Protein AF-A0A6N4QCE4-F1 (afdb_monomer_lite)

Secondary structure (DSSP, 8-state):
-HHHHHHHHHHHHHHHTTSHHHHHHHHHHHHHHHHHHTTTS-GGG--HHHHHHHHHHHHHHHHHHHHHHSPPPPPTTSEEEEEEEEESSHHHHHHHIIIIIHHHHHHHS-TT-SS-EEEEEPPHHHHTTTTSHHHHHHHHHHHTEEEEEEEEEEEEEETTEEEEEEEEEEEE------HHHHHHHHHHHHHHS--EEEEEGGGHHHHHHHHHHHHHHHHHHHHHHHHHHTT-HHHHHHHHHHHHHHHHH-----HHHHHHHHHHHHHHHHHHHHHHHHHHHHHHHS--HHHHHHHHHHHHHHHHH-TT-HHHHHHHHHHHHHTS--HHHHHHHHHGGGGSS-THHHHHHHHHHHHTT-HHHHHHHHHHHHHS---SHHHHHHHHHHHHHHHH-TT-HHHHHHHHHHIIIII--HHHHHHHHHHHHHH---HHHHHHHHHHHHHHTT-

InterPro domains:
  IPR011990 Tetratricopeptide-like helical domain superfamily [G3DSA:1.25.40.10] (209-444)

Foldseek 3Di:
DVVVVVVVVVVVCVLCLLPPVSLVVVLVVLVVVLCVVCVVPPPVRPPPVSVVVSVVVNCVSVVVSVVVNQQAADDPQAAEEEEEEAEPDPVVVVCCCVQAVVLLVCVQQPPPDPHHYDYDYDDVVLLVCCPDPVSVVVNCVRHVHQKYKYWYWDWDQDPNFTKIKTAIDMDGDADDDDPVVVVVVVVLLVQQQDRIAIGGPVCNNVSSNVNSVSVNLSVLQRHLLRCVRNVVLVSSLVSLVVSVVVLVPDPDDDSNSVSVVVVSLVSNLVSLLSQLVVLVVVCLVPVDPVSLVRSLVSLVVNCVSPVLPQSSLQSVLVSCCPPVVDLPVSLVSLVSCVVPLQLLSLLVNLVSCLQVVNNVSNLVSLVVSQPRDDDLVSLVVSLSVLVVVCVVVVLSLSSLVSNLSSCVRRVVVLVSSLVSLVSSLVRDPDPVVVVVSVVSNVVSVVD

Radius of gyration: 34.18 Å; chains: 1; bounding box: 80×63×104 Å

Sequence (447 aa):
MIEIYTKEILDFIKDRWHRKSSLVLILSLISVILLKLFSEIKFDELSYKFYAVLLTAFLIVTFLWYQYRKIPKIPDGTIGILIGIQYDDFGDKKKVTSDFIEIIRSNFESKQRIYPFKIIELNNHHLEKIHQDTYIDYLFKKSNSRLILYGTTKTRLIRGKPTRILNLNSWVLHTLIPKELSESLSDEFSKIYPWNIEIPMEDEYTGFKLQSEYFNYTAKFLLATGSLITRDFDFSIHLFEEVKTWLDNDKNKNLFKLNLSKFLIPKLLEAYHNLASIYYNEWKKNPNTELINKFNKYVDKILSVYSYDYRALLLKAIFTFIVENNADKALTLLKKCRRVQNNGWKYSVAFLFAYKNDLDRAYSYYISAIKTPGENFPILDSETFIMMVLEKEPNNSSLYFALGILNYYAKEDYILAKDYFEKFLNLSQNNKFKTIVRNLLSNITKI

Organism: NCBI:txid2484968

pLDDT: mean 94.3, std 4.56, range [70.81, 98.56]

Structure (mmCIF, N/CA/C/O backbone):
data_AF-A0A6N4QCE4-F1
#
_entry.id   AF-A0A6N4QCE4-F1
#
loop_
_atom_site.group_PDB
_atom_site.id
_atom_site.type_symbol
_atom_site.label_atom_id
_atom_site.label_alt_id
_atom_site.label_comp_id
_atom_site.label_asym_id
_atom_site.label_entity_id
_atom_site.label_seq_id
_atom_site.pdbx_PDB_ins_code
_atom_site.Cartn_x
_atom_site.Cartn_y
_atom_site.Cartn_z
_atom_site.occupancy
_atom_site.B_iso_or_equiv
_atom_site.auth_seq_id
_atom_site.auth_comp_id
_atom_site.auth_asym_id
_atom_site.auth_atom_id
_atom_site.pdbx_PDB_model_num
ATOM 1 N N . MET A 1 1 ? 33.550 5.685 -49.395 1.00 70.81 1 MET A N 1
ATOM 2 C CA . MET A 1 1 ? 32.247 5.329 -50.007 1.00 70.81 1 MET A CA 1
ATOM 3 C C . MET A 1 1 ? 31.698 4.019 -49.436 1.00 70.81 1 MET A C 1
ATOM 5 O O . MET A 1 1 ? 30.592 4.043 -48.920 1.00 70.81 1 MET A O 1
ATOM 9 N N . ILE A 1 2 ? 32.465 2.919 -49.437 1.00 78.56 2 ILE A N 1
ATOM 10 C CA . ILE A 1 2 ? 32.047 1.622 -48.854 1.00 78.56 2 ILE A CA 1
ATOM 11 C C . ILE A 1 2 ? 31.637 1.748 -47.374 1.00 78.56 2 ILE A C 1
ATOM 13 O O . ILE A 1 2 ? 30.583 1.248 -47.003 1.00 78.56 2 ILE A O 1
ATOM 17 N N . GLU A 1 3 ? 32.397 2.486 -46.557 1.00 81.50 3 GLU A N 1
ATOM 18 C CA . GLU A 1 3 ? 32.094 2.659 -45.123 1.00 81.50 3 GLU A CA 1
ATOM 19 C C . GLU A 1 3 ? 30.729 3.314 -44.846 1.00 81.50 3 GLU A C 1
ATOM 21 O O . GLU A 1 3 ? 30.016 2.912 -43.924 1.00 81.50 3 GLU A O 1
ATOM 26 N N . ILE A 1 4 ? 30.330 4.285 -45.673 1.00 80.69 4 ILE A N 1
ATOM 27 C CA . ILE A 1 4 ? 29.051 4.995 -45.526 1.00 80.69 4 ILE A CA 1
ATOM 28 C C . ILE A 1 4 ? 27.898 4.023 -45.794 1.00 80.69 4 ILE A C 1
ATOM 30 O O . ILE A 1 4 ? 27.029 3.854 -44.941 1.00 80.69 4 ILE A O 1
ATOM 34 N N . TYR A 1 5 ? 27.960 3.285 -46.907 1.00 83.62 5 TYR A N 1
ATOM 35 C CA . TYR A 1 5 ? 26.953 2.277 -47.242 1.00 83.62 5 TYR A CA 1
ATOM 36 C C . TYR A 1 5 ? 26.897 1.137 -46.219 1.00 83.62 5 TYR A C 1
ATOM 38 O O . TYR A 1 5 ? 25.810 0.673 -45.881 1.00 83.62 5 TYR A O 1
ATOM 46 N N . THR A 1 6 ? 28.038 0.699 -45.670 1.00 84.06 6 THR A N 1
ATOM 47 C CA . THR A 1 6 ? 28.027 -0.331 -44.618 1.00 84.06 6 THR A CA 1
ATOM 48 C C . THR A 1 6 ? 27.316 0.141 -43.358 1.00 84.06 6 THR A C 1
ATOM 50 O O . THR A 1 6 ? 26.587 -0.638 -42.750 1.00 84.06 6 THR A O 1
ATOM 53 N N . LYS A 1 7 ? 27.476 1.415 -42.985 1.00 82.94 7 LYS A N 1
ATOM 54 C CA . LYS A 1 7 ? 26.820 1.979 -41.807 1.00 82.94 7 LYS A CA 1
ATOM 55 C C . LYS A 1 7 ? 25.311 2.101 -42.016 1.00 82.94 7 LYS A C 1
ATOM 57 O O . LYS A 1 7 ? 24.555 1.637 -41.173 1.00 82.94 7 LYS A O 1
ATOM 62 N N . GLU A 1 8 ? 24.880 2.619 -43.163 1.00 83.44 8 GLU A N 1
ATOM 63 C CA . GLU A 1 8 ? 23.457 2.735 -43.510 1.00 83.44 8 GLU A CA 1
ATOM 64 C C . GLU A 1 8 ? 22.753 1.373 -43.556 1.00 83.44 8 GLU A C 1
ATOM 66 O O . GLU A 1 8 ? 21.648 1.222 -43.035 1.00 83.44 8 GLU A O 1
ATOM 71 N N . ILE A 1 9 ? 23.403 0.352 -44.125 1.00 83.38 9 ILE A N 1
ATOM 72 C CA . ILE A 1 9 ? 22.865 -1.014 -44.161 1.00 83.38 9 ILE A CA 1
ATOM 73 C C . ILE A 1 9 ? 22.782 -1.604 -42.748 1.00 83.38 9 ILE A C 1
ATOM 75 O O . ILE A 1 9 ? 21.782 -2.241 -42.409 1.00 83.38 9 ILE A O 1
ATOM 79 N N . LEU A 1 10 ? 23.805 -1.397 -41.914 1.00 84.31 10 LEU A N 1
ATOM 80 C CA . LEU A 1 10 ? 23.800 -1.866 -40.527 1.00 84.31 10 LEU A CA 1
ATOM 81 C C . LEU A 1 10 ? 22.700 -1.193 -39.706 1.00 84.31 10 LEU A C 1
ATOM 83 O O . LEU A 1 10 ? 21.977 -1.889 -38.993 1.00 84.31 10 LEU A O 1
ATOM 87 N N . ASP A 1 11 ? 22.535 0.121 -39.839 1.00 81.62 11 ASP A N 1
ATOM 88 C CA . ASP A 1 11 ? 21.484 0.875 -39.158 1.00 81.62 11 ASP A CA 1
ATOM 89 C C . ASP A 1 11 ? 20.093 0.427 -39.646 1.00 81.62 11 ASP A C 1
ATOM 91 O O . ASP A 1 11 ? 19.215 0.125 -38.835 1.00 81.62 11 ASP A O 1
ATOM 95 N N . PHE A 1 12 ? 19.917 0.215 -40.957 1.00 84.62 12 PHE A N 1
ATOM 96 C CA . PHE A 1 12 ? 18.680 -0.327 -41.528 1.00 84.62 12 PHE A CA 1
ATOM 97 C C . PHE A 1 12 ? 18.337 -1.724 -40.993 1.00 84.62 12 PHE A C 1
ATOM 99 O O . PHE A 1 12 ? 17.185 -1.995 -40.627 1.00 84.62 12 PHE A O 1
ATOM 106 N N . ILE A 1 13 ? 19.323 -2.629 -40.945 1.00 86.75 13 ILE A N 1
ATOM 107 C CA . ILE A 1 13 ? 19.143 -3.978 -40.398 1.00 86.75 13 ILE A CA 1
ATOM 108 C C . ILE A 1 13 ? 18.802 -3.886 -38.916 1.00 86.75 13 ILE A C 1
ATOM 110 O O . ILE A 1 13 ? 17.871 -4.556 -38.480 1.00 86.75 13 ILE A O 1
ATOM 114 N N . LYS A 1 14 ? 19.505 -3.051 -38.151 1.00 84.50 14 LYS A N 1
ATOM 115 C CA . LYS A 1 14 ? 19.301 -2.883 -36.711 1.00 84.50 14 LYS A CA 1
ATOM 116 C C . LYS A 1 14 ? 17.892 -2.389 -36.390 1.00 84.50 14 LYS A C 1
ATOM 118 O O . LYS A 1 14 ? 17.227 -2.975 -35.535 1.00 84.50 14 LYS A O 1
ATOM 123 N N . ASP A 1 15 ? 17.404 -1.394 -37.121 1.00 83.06 15 ASP A N 1
ATOM 124 C CA . ASP A 1 15 ? 16.069 -0.833 -36.907 1.00 83.06 15 ASP A CA 1
ATOM 125 C C . ASP A 1 15 ? 14.965 -1.814 -37.296 1.00 83.06 15 ASP A C 1
ATOM 127 O O . ASP A 1 15 ? 13.936 -1.918 -36.622 1.00 83.06 15 ASP A O 1
ATOM 131 N N . ARG A 1 16 ? 15.175 -2.593 -38.362 1.00 90.81 16 ARG A N 1
ATOM 132 C CA . ARG A 1 16 ? 14.164 -3.523 -38.881 1.00 90.81 16 ARG A CA 1
ATOM 133 C C . ARG A 1 16 ? 14.365 -4.966 -38.444 1.00 90.81 16 ARG A C 1
ATOM 135 O O . ARG A 1 16 ? 13.553 -5.801 -38.843 1.00 90.81 16 ARG A O 1
ATOM 142 N N . TRP A 1 17 ? 15.367 -5.280 -37.625 1.00 93.56 17 TRP A N 1
ATOM 143 C CA . TRP A 1 17 ? 15.724 -6.653 -37.243 1.00 93.56 17 TRP A CA 1
ATOM 144 C C . TRP A 1 17 ? 14.523 -7.423 -36.687 1.00 93.56 17 TRP A C 1
ATOM 146 O O . TRP A 1 17 ? 14.306 -8.581 -37.020 1.00 93.56 17 TRP A O 1
ATOM 156 N N . HIS A 1 18 ? 13.650 -6.750 -35.939 1.00 91.31 18 HIS A N 1
ATOM 157 C CA . HIS A 1 18 ? 12.438 -7.326 -35.355 1.00 91.31 18 HIS A CA 1
ATOM 158 C C . HIS A 1 18 ? 11.368 -7.789 -36.375 1.00 91.31 18 HIS A C 1
ATOM 160 O O . HIS A 1 18 ? 10.445 -8.524 -36.007 1.00 91.31 18 HIS A O 1
ATOM 166 N N . ARG A 1 19 ? 11.429 -7.368 -37.647 1.00 94.12 19 ARG A N 1
ATOM 167 C CA . ARG A 1 19 ? 10.428 -7.719 -38.671 1.00 94.12 19 ARG A CA 1
ATOM 168 C C . ARG A 1 19 ? 10.718 -9.095 -39.272 1.00 94.12 19 ARG A C 1
ATOM 170 O O . ARG A 1 19 ? 11.867 -9.449 -39.518 1.00 94.12 19 ARG A O 1
ATOM 177 N N . LYS A 1 20 ? 9.662 -9.861 -39.576 1.00 94.81 20 LYS A N 1
ATOM 178 C CA . LYS A 1 20 ? 9.788 -11.171 -40.251 1.00 94.81 20 LYS A CA 1
ATOM 179 C C . LYS A 1 20 ? 10.446 -11.045 -41.633 1.00 94.81 20 LYS A C 1
ATOM 181 O O . LYS A 1 20 ? 11.223 -11.908 -42.013 1.00 94.81 20 LYS A O 1
ATOM 186 N N . SER A 1 21 ? 10.176 -9.955 -42.353 1.00 94.12 21 SER A N 1
ATOM 187 C CA . SER A 1 21 ? 10.783 -9.670 -43.660 1.00 94.12 21 SER A CA 1
ATOM 188 C C . SER A 1 21 ? 12.304 -9.529 -43.583 1.00 94.12 21 SER A C 1
ATOM 190 O O . SER A 1 21 ? 13.006 -10.011 -44.463 1.00 94.12 21 SER A O 1
ATOM 192 N N . SER A 1 22 ? 12.819 -8.909 -42.519 1.00 93.50 22 SER A N 1
ATOM 193 C CA . SER A 1 22 ? 14.259 -8.728 -42.318 1.00 93.50 22 SER A CA 1
ATOM 194 C C . SER A 1 22 ? 14.952 -10.054 -42.029 1.00 93.50 22 SER A C 1
ATOM 196 O O . SER A 1 22 ? 16.030 -10.297 -42.558 1.00 93.50 22 SER A O 1
ATOM 198 N N . LEU A 1 23 ? 14.305 -10.941 -41.261 1.00 95.25 23 LEU A N 1
ATOM 199 C CA . LEU A 1 23 ? 14.790 -12.306 -41.062 1.00 95.25 23 LEU A CA 1
ATOM 200 C C . LEU A 1 23 ? 14.915 -13.039 -42.406 1.00 95.25 23 LEU A C 1
ATOM 202 O O . LEU A 1 23 ? 15.975 -13.575 -42.703 1.00 95.25 23 LEU A O 1
ATOM 206 N N . VAL A 1 24 ? 13.875 -13.006 -43.247 1.00 96.38 24 VAL A N 1
ATOM 207 C CA . VAL A 1 24 ? 13.903 -13.642 -44.579 1.00 96.38 24 VAL A CA 1
ATOM 208 C C . VAL A 1 24 ? 15.008 -13.056 -45.461 1.00 96.38 24 VAL A C 1
ATOM 210 O O . VAL A 1 24 ? 15.741 -13.813 -46.096 1.00 96.38 24 VAL A O 1
ATOM 213 N N . LEU A 1 25 ? 15.170 -11.729 -45.471 1.00 95.00 25 LEU A N 1
ATOM 214 C CA . LEU A 1 25 ? 16.223 -11.056 -46.236 1.00 95.00 25 LEU A CA 1
ATOM 215 C C . LEU A 1 25 ? 17.611 -11.524 -45.790 1.00 95.00 25 LEU A C 1
ATOM 217 O O . LEU A 1 25 ? 18.439 -11.871 -46.626 1.00 95.00 25 LEU A O 1
ATOM 221 N N . ILE A 1 26 ? 17.854 -11.595 -44.483 1.00 94.69 26 ILE A N 1
ATOM 222 C CA . ILE A 1 26 ? 19.160 -11.974 -43.933 1.00 94.69 26 ILE A CA 1
ATOM 223 C C . ILE A 1 26 ? 19.451 -13.455 -44.167 1.00 94.69 26 ILE A C 1
ATOM 225 O O . ILE A 1 26 ? 20.563 -13.792 -44.561 1.00 94.69 26 ILE A O 1
ATOM 229 N N . LEU A 1 27 ? 18.458 -14.336 -44.024 1.00 96.25 27 LEU A N 1
ATOM 230 C CA . LEU A 1 27 ? 18.600 -15.748 -44.391 1.00 96.25 27 LEU A CA 1
ATOM 231 C C . LEU A 1 27 ? 18.888 -15.916 -45.894 1.00 96.25 27 LEU A C 1
ATOM 233 O O . LEU A 1 27 ? 19.735 -16.725 -46.276 1.00 96.25 27 LEU A O 1
ATOM 237 N N . SER A 1 28 ? 18.254 -15.106 -46.747 1.00 96.19 28 SER A N 1
ATOM 238 C CA . SER A 1 28 ? 18.519 -15.090 -48.194 1.00 96.19 28 SER A CA 1
ATOM 239 C C . SER A 1 28 ? 19.939 -14.604 -48.496 1.00 96.19 28 SER A C 1
ATOM 241 O O . SER A 1 28 ? 20.652 -15.230 -49.275 1.00 96.19 28 SER A O 1
ATOM 243 N N . LEU A 1 29 ? 20.393 -13.538 -47.832 1.00 95.06 29 LEU A N 1
ATOM 244 C CA . LEU A 1 29 ? 21.747 -13.004 -47.984 1.00 95.06 29 LEU A CA 1
ATOM 245 C C . LEU A 1 29 ? 22.807 -14.019 -47.537 1.00 95.06 29 LEU A C 1
ATOM 247 O O . LEU A 1 29 ? 23.785 -14.233 -48.247 1.00 95.06 29 LEU A O 1
ATOM 251 N N . ILE A 1 30 ? 22.591 -14.681 -46.399 1.00 95.56 30 ILE A N 1
ATOM 252 C CA . ILE A 1 30 ? 23.458 -15.760 -45.908 1.00 95.56 30 ILE A CA 1
ATOM 253 C C . ILE A 1 30 ? 23.514 -16.903 -46.920 1.00 95.56 30 ILE A C 1
ATOM 255 O O . ILE A 1 30 ? 24.595 -17.420 -47.185 1.00 95.56 30 ILE A O 1
ATOM 259 N N . SER A 1 31 ? 22.382 -17.250 -47.534 1.00 95.00 31 SER A N 1
ATOM 260 C CA . SER A 1 31 ? 22.337 -18.270 -48.587 1.00 95.00 31 SER A CA 1
ATOM 261 C C . SER A 1 31 ? 23.178 -17.868 -49.792 1.00 95.00 31 SER A C 1
ATOM 263 O O . SER A 1 31 ? 23.978 -18.667 -50.256 1.00 95.00 31 SER A O 1
ATOM 265 N N . VAL A 1 32 ? 23.055 -16.626 -50.272 1.00 95.75 32 VAL A N 1
ATOM 266 C CA . VAL A 1 32 ? 23.843 -16.122 -51.410 1.00 95.75 32 VAL A CA 1
ATOM 267 C C . VAL A 1 32 ? 25.339 -16.089 -51.084 1.00 95.75 32 VAL A C 1
ATOM 269 O O . VAL A 1 32 ? 26.152 -16.500 -51.909 1.00 95.75 32 VAL A O 1
ATOM 272 N N . ILE A 1 33 ? 25.718 -15.642 -49.882 1.00 95.06 33 ILE A N 1
ATOM 273 C CA . ILE A 1 33 ? 27.121 -15.609 -49.443 1.00 95.06 33 ILE A CA 1
ATOM 274 C C . ILE A 1 33 ? 27.690 -17.028 -49.360 1.00 95.06 33 ILE A C 1
ATOM 276 O O . ILE A 1 33 ? 28.780 -17.270 -49.872 1.00 95.06 33 ILE A O 1
ATOM 280 N N . LEU A 1 34 ? 26.957 -17.970 -48.762 1.00 93.12 34 LEU A N 1
ATOM 281 C CA . LEU A 1 34 ? 27.386 -19.365 -48.677 1.00 93.12 34 LEU A CA 1
ATOM 282 C C . LEU A 1 34 ? 27.447 -20.014 -50.063 1.00 93.12 34 LEU A C 1
ATOM 284 O O . LEU A 1 34 ? 28.445 -20.642 -50.382 1.00 93.12 34 LEU A O 1
ATOM 288 N N . LEU A 1 35 ? 26.460 -19.800 -50.933 1.00 91.12 35 LEU A N 1
ATOM 289 C CA . LEU A 1 35 ? 26.519 -20.285 -52.315 1.00 91.12 35 LEU A CA 1
ATOM 290 C C . LEU A 1 35 ? 27.745 -19.740 -53.056 1.00 91.12 35 LEU A C 1
ATOM 292 O O . LEU A 1 35 ? 28.396 -20.486 -53.775 1.00 91.12 35 LEU A O 1
ATOM 296 N N . LYS A 1 36 ? 28.105 -18.468 -52.844 1.00 93.50 36 LYS A N 1
ATOM 297 C CA . LYS A 1 36 ? 29.310 -17.875 -53.436 1.00 93.50 36 LYS A CA 1
ATOM 298 C C . LYS A 1 36 ? 30.595 -18.483 -52.869 1.00 93.50 36 LYS A C 1
ATOM 300 O O . LYS A 1 36 ? 31.487 -18.814 -53.641 1.00 93.50 36 LYS A O 1
ATOM 305 N N . LEU A 1 37 ? 30.690 -18.659 -51.551 1.00 92.94 37 LEU A N 1
ATOM 306 C CA . LEU A 1 37 ? 31.857 -19.274 -50.900 1.00 92.94 37 LEU A CA 1
ATOM 307 C C . LEU A 1 37 ? 32.076 -20.729 -51.331 1.00 92.94 37 LEU A C 1
ATOM 309 O O . LEU A 1 37 ? 33.211 -21.183 -51.382 1.00 92.94 37 LEU A O 1
ATOM 313 N N . PHE A 1 38 ? 30.999 -21.442 -51.657 1.00 90.06 38 PHE A N 1
ATOM 314 C CA . PHE A 1 38 ? 31.044 -22.827 -52.121 1.00 90.06 38 PHE A CA 1
ATOM 315 C C . PHE A 1 38 ? 30.940 -22.952 -53.652 1.00 90.06 38 PHE A C 1
ATOM 317 O O . PHE A 1 38 ? 30.859 -24.064 -54.158 1.00 90.06 38 PHE A O 1
ATOM 324 N N . SER A 1 39 ? 30.967 -21.844 -54.404 1.00 88.56 39 SER A N 1
ATOM 325 C CA . SER A 1 39 ? 30.785 -21.861 -55.868 1.00 88.56 39 SER A CA 1
ATOM 326 C C . SER A 1 39 ? 31.933 -22.523 -56.637 1.00 88.56 39 SER A C 1
ATOM 328 O O . SER A 1 39 ? 31.742 -22.940 -57.776 1.00 88.56 39 SER A O 1
ATOM 330 N N . GLU A 1 40 ? 33.106 -22.658 -56.014 1.00 86.38 40 GLU A N 1
ATOM 331 C CA . GLU A 1 40 ? 34.254 -23.384 -56.573 1.00 86.38 40 GLU A CA 1
ATOM 332 C C . GLU A 1 40 ? 34.101 -24.912 -56.461 1.00 86.38 40 GLU A C 1
ATOM 334 O O . GLU A 1 40 ? 34.835 -25.661 -57.104 1.00 86.38 40 GLU A O 1
ATOM 339 N N . ILE A 1 41 ? 33.130 -25.388 -55.674 1.00 83.25 41 ILE A N 1
ATOM 340 C CA . ILE A 1 41 ? 32.817 -26.810 -55.520 1.00 83.25 41 ILE A CA 1
ATOM 341 C C . ILE A 1 41 ? 31.757 -27.176 -56.561 1.00 83.25 41 ILE A C 1
ATOM 343 O O . ILE A 1 41 ? 30.707 -26.538 -56.651 1.00 83.25 41 ILE A O 1
ATOM 347 N N . LYS A 1 42 ? 32.021 -28.216 -57.362 1.00 85.38 42 LYS A N 1
ATOM 348 C CA . LYS A 1 42 ? 31.051 -28.721 -58.344 1.00 85.38 42 LYS A CA 1
ATOM 349 C C . LYS A 1 42 ? 29.759 -29.118 -57.626 1.00 85.38 42 LYS A C 1
ATOM 351 O O . LYS A 1 42 ? 29.812 -29.762 -56.582 1.00 85.38 42 LYS A O 1
ATOM 356 N N . PHE A 1 43 ? 28.602 -28.778 -58.197 1.00 79.00 43 PHE A N 1
ATOM 357 C CA . PHE A 1 43 ? 27.296 -29.093 -57.599 1.00 79.00 43 PHE A CA 1
ATOM 358 C C . PHE A 1 43 ? 27.120 -30.591 -57.301 1.00 79.00 43 PHE A C 1
ATOM 360 O O . PHE A 1 43 ? 26.519 -30.940 -56.287 1.00 79.00 43 PHE A O 1
ATOM 367 N N . ASP A 1 44 ? 27.715 -31.459 -58.121 1.00 80.00 44 ASP A N 1
ATOM 368 C CA . ASP A 1 44 ? 27.685 -32.917 -57.946 1.00 80.00 44 ASP A CA 1
ATOM 369 C C . ASP A 1 44 ? 28.512 -33.403 -56.735 1.00 80.00 44 ASP A C 1
ATOM 371 O O . ASP A 1 44 ? 28.340 -34.526 -56.268 1.00 80.00 44 ASP A O 1
ATOM 375 N N . GLU A 1 45 ? 29.384 -32.548 -56.189 1.00 81.81 45 GLU A N 1
ATOM 376 C CA . GLU A 1 45 ? 30.245 -32.811 -55.029 1.00 81.81 45 GLU A CA 1
ATOM 377 C C . GLU A 1 45 ? 29.788 -32.064 -53.764 1.00 81.81 45 GLU A C 1
ATOM 379 O O . GLU A 1 45 ? 30.516 -32.027 -52.766 1.00 81.81 45 GLU A O 1
ATOM 384 N N . LEU A 1 46 ? 28.586 -31.467 -53.764 1.00 80.44 46 LEU A N 1
ATOM 385 C CA . LEU A 1 46 ? 28.024 -30.808 -52.582 1.00 80.44 46 LEU A CA 1
ATOM 386 C C . LEU A 1 46 ? 27.849 -31.815 -51.438 1.00 80.44 46 LEU A C 1
ATOM 388 O O . LEU A 1 46 ? 26.832 -32.490 -51.287 1.00 80.44 46 LEU A O 1
ATOM 392 N N . SER A 1 47 ? 28.878 -31.898 -50.597 1.00 85.69 47 SER A N 1
ATOM 393 C CA . SER A 1 47 ? 28.889 -32.734 -49.407 1.00 85.69 47 SER A CA 1
ATOM 394 C C . SER A 1 47 ? 27.728 -32.347 -48.489 1.00 85.69 47 SER A C 1
ATOM 396 O O . SER A 1 47 ? 27.437 -31.164 -48.302 1.00 85.69 47 SER A O 1
ATOM 398 N N . TYR A 1 48 ? 27.128 -33.332 -47.816 1.00 90.69 48 TYR A N 1
ATOM 399 C CA . TYR A 1 48 ? 26.154 -33.136 -46.729 1.00 90.69 48 TYR A CA 1
ATOM 400 C C . TYR A 1 48 ? 26.604 -32.086 -45.688 1.00 90.69 48 TYR A C 1
ATOM 402 O O . TYR A 1 48 ? 25.776 -31.450 -45.035 1.00 90.69 48 TYR A O 1
ATOM 410 N N . LYS A 1 49 ? 27.920 -31.858 -45.570 1.00 87.81 49 LYS A N 1
ATOM 411 C CA . LYS A 1 49 ? 28.531 -30.799 -44.759 1.00 87.81 49 LYS A CA 1
ATOM 412 C C . LYS A 1 49 ? 28.045 -29.392 -45.133 1.00 87.81 49 LYS A C 1
ATOM 414 O O . LYS A 1 49 ? 27.814 -28.597 -44.229 1.00 87.81 49 LYS A O 1
ATOM 419 N N . PHE A 1 50 ? 27.843 -29.083 -46.418 1.00 90.25 50 PHE A N 1
ATOM 420 C CA . PHE A 1 50 ? 27.343 -27.772 -46.856 1.00 90.25 50 PHE A CA 1
ATOM 421 C C . PHE A 1 50 ? 25.937 -27.496 -46.313 1.00 90.25 50 PHE A C 1
ATOM 423 O O . PHE A 1 50 ? 25.704 -26.477 -45.662 1.00 90.25 50 PHE A O 1
ATOM 430 N N . TYR A 1 51 ? 25.012 -28.440 -46.508 1.00 92.12 51 TYR A N 1
ATOM 431 C CA . TYR A 1 51 ? 23.640 -28.318 -46.012 1.00 92.12 51 TYR A CA 1
ATOM 432 C C . TYR A 1 51 ? 23.586 -28.242 -44.484 1.00 92.12 51 TYR A C 1
ATOM 434 O O . TYR A 1 51 ? 22.797 -27.470 -43.939 1.00 92.12 51 TYR A O 1
ATOM 442 N N . ALA A 1 52 ? 24.457 -28.979 -43.787 1.00 94.44 52 ALA A N 1
ATOM 443 C CA . ALA A 1 52 ? 24.572 -28.896 -42.334 1.00 94.44 52 ALA A CA 1
ATOM 444 C C . ALA A 1 52 ? 25.026 -27.500 -41.865 1.00 94.44 52 ALA A C 1
ATOM 446 O O . ALA A 1 52 ? 24.453 -26.957 -40.917 1.00 94.44 52 ALA A O 1
ATOM 447 N N . VAL A 1 53 ? 26.005 -26.886 -42.541 1.00 94.62 53 VAL A N 1
ATOM 448 C CA . VAL A 1 53 ? 26.467 -25.517 -42.244 1.00 94.62 53 VAL A CA 1
ATOM 449 C C . VAL A 1 53 ? 25.358 -24.495 -42.501 1.00 94.62 53 VAL A C 1
ATOM 451 O O . VAL A 1 53 ? 25.090 -23.662 -41.634 1.00 94.62 53 VAL A O 1
ATOM 454 N N . LEU A 1 54 ? 24.667 -24.586 -43.642 1.00 94.56 54 LEU A N 1
ATOM 455 C CA . LEU A 1 54 ? 23.556 -23.695 -43.987 1.00 94.56 54 LEU A CA 1
ATOM 456 C C . LEU A 1 54 ? 22.414 -23.786 -42.962 1.00 94.56 54 LEU A C 1
ATOM 458 O O . LEU A 1 54 ? 21.960 -22.763 -42.446 1.00 94.56 54 LEU A O 1
ATOM 462 N N . LEU A 1 55 ? 21.989 -25.006 -42.621 1.00 96.44 55 LEU A N 1
ATOM 463 C CA . LEU A 1 55 ? 20.939 -25.243 -41.629 1.00 96.44 55 LEU A CA 1
ATOM 464 C C . LEU A 1 55 ? 21.339 -24.697 -40.254 1.00 96.44 55 LEU A C 1
ATOM 466 O O . LEU A 1 55 ? 20.539 -24.035 -39.595 1.00 96.44 55 LEU A O 1
ATOM 470 N N . THR A 1 56 ? 22.584 -24.924 -39.836 1.00 97.12 56 THR A N 1
ATOM 471 C CA . THR A 1 56 ? 23.094 -24.418 -38.555 1.00 97.12 56 THR A CA 1
ATOM 472 C C . THR A 1 56 ? 23.090 -22.889 -38.529 1.00 97.12 56 THR A C 1
ATOM 474 O O . THR A 1 56 ? 22.607 -22.296 -37.564 1.00 97.12 56 THR A O 1
ATOM 477 N N . ALA A 1 57 ? 23.541 -22.235 -39.604 1.00 96.62 57 ALA A N 1
ATOM 478 C CA . ALA A 1 57 ? 23.495 -20.779 -39.724 1.00 96.62 57 ALA A CA 1
ATOM 479 C C . ALA A 1 57 ? 22.054 -20.245 -39.639 1.00 96.62 57 ALA A C 1
ATOM 481 O O . ALA A 1 57 ? 21.788 -19.280 -38.920 1.00 96.62 57 ALA A O 1
ATOM 482 N N . PHE A 1 58 ? 21.103 -20.904 -40.307 1.00 97.75 58 PHE A N 1
ATOM 483 C CA . PHE A 1 58 ? 19.686 -20.537 -40.268 1.00 97.75 58 PHE A CA 1
ATOM 484 C C . PHE A 1 58 ? 19.085 -20.674 -38.871 1.00 97.75 58 PHE A C 1
ATOM 486 O O . PHE A 1 58 ? 18.370 -19.775 -38.416 1.00 97.75 58 PHE A O 1
ATOM 493 N N . LEU A 1 59 ? 19.386 -21.776 -38.181 1.00 97.88 59 LEU A N 1
ATOM 494 C CA . LEU A 1 59 ? 18.926 -22.016 -36.817 1.00 97.88 59 LEU A CA 1
ATOM 495 C C . LEU A 1 59 ? 19.490 -20.972 -35.853 1.00 97.88 59 LEU A C 1
ATOM 497 O O . LEU A 1 59 ? 18.728 -20.416 -35.066 1.00 97.88 59 LEU A O 1
ATOM 501 N N . ILE A 1 60 ? 20.782 -20.643 -35.955 1.00 97.62 60 ILE A N 1
ATOM 502 C CA . ILE A 1 60 ? 21.420 -19.617 -35.119 1.00 97.62 60 ILE A CA 1
ATOM 503 C C . ILE A 1 60 ? 20.763 -18.253 -35.346 1.00 97.62 60 ILE A C 1
ATOM 505 O O . ILE A 1 60 ? 20.336 -17.610 -34.390 1.00 97.62 60 ILE A O 1
ATOM 509 N N . VAL A 1 61 ? 20.625 -17.816 -36.599 1.00 96.75 61 VAL A N 1
ATOM 510 C CA . VAL A 1 61 ? 20.042 -16.505 -36.935 1.00 96.75 61 VAL A CA 1
ATOM 511 C C . VAL A 1 61 ? 18.585 -16.416 -36.490 1.00 96.75 61 VAL A C 1
ATOM 513 O O . VAL A 1 61 ? 18.183 -15.424 -35.881 1.00 96.75 61 VAL A O 1
ATOM 516 N N . THR A 1 62 ? 17.802 -17.469 -36.727 1.00 97.38 62 THR A N 1
ATOM 517 C CA . THR A 1 62 ? 16.398 -17.536 -36.299 1.00 97.38 62 THR A CA 1
ATOM 518 C C . THR A 1 62 ? 16.281 -17.544 -34.778 1.00 97.38 62 THR A C 1
ATOM 520 O O . THR A 1 62 ? 15.420 -16.858 -34.226 1.00 97.38 62 THR A O 1
ATOM 523 N N . PHE A 1 63 ? 17.163 -18.265 -34.081 1.00 97.38 63 PHE A N 1
ATOM 524 C CA . PHE A 1 63 ? 17.214 -18.285 -32.623 1.00 97.38 63 PHE A CA 1
ATOM 525 C C . PHE A 1 63 ? 17.572 -16.909 -32.053 1.00 97.38 63 PHE A C 1
ATOM 527 O O . PHE A 1 63 ? 16.869 -16.421 -31.170 1.00 97.38 63 PHE A O 1
ATOM 534 N N . LEU A 1 64 ? 18.597 -16.239 -32.586 1.00 95.50 64 LEU A N 1
ATOM 535 C CA . LEU A 1 64 ? 18.981 -14.882 -32.179 1.00 95.50 64 LEU A CA 1
ATOM 536 C C . LEU A 1 64 ? 17.855 -13.873 -32.433 1.00 95.50 64 LEU A C 1
ATOM 538 O O . LEU A 1 64 ? 17.556 -13.042 -31.575 1.00 95.50 64 LEU A O 1
ATOM 542 N N . TRP A 1 65 ? 17.183 -13.973 -33.580 1.00 95.88 65 TRP A N 1
ATOM 543 C CA . TRP A 1 65 ? 16.014 -13.157 -33.898 1.00 95.88 65 TRP A CA 1
ATOM 544 C C . TRP A 1 65 ? 14.859 -13.406 -32.922 1.00 95.88 65 TRP A C 1
ATOM 546 O O . TRP A 1 65 ? 14.237 -12.463 -32.430 1.00 95.88 65 TRP A O 1
ATOM 556 N N . TYR A 1 66 ? 14.595 -14.671 -32.592 1.00 95.94 66 TYR A N 1
ATOM 557 C CA . TYR A 1 66 ? 13.565 -15.049 -31.633 1.00 95.94 66 TYR A CA 1
ATOM 558 C C . TYR A 1 66 ? 13.878 -14.522 -30.226 1.00 95.94 66 TYR A C 1
ATOM 560 O O . TYR A 1 66 ? 13.006 -13.922 -29.600 1.00 95.94 66 TYR A O 1
ATOM 568 N N . GLN A 1 67 ? 15.121 -14.672 -29.754 1.00 93.81 67 GLN A N 1
ATOM 569 C CA . GLN A 1 67 ? 15.561 -14.139 -28.459 1.00 93.81 67 GLN A CA 1
ATOM 570 C C . GLN A 1 67 ? 15.460 -12.613 -28.409 1.00 93.81 67 GLN A C 1
ATOM 572 O O . GLN A 1 67 ? 14.997 -12.070 -27.412 1.00 93.81 67 GLN A O 1
ATOM 577 N N . TYR A 1 68 ? 15.809 -11.920 -29.496 1.00 91.62 68 TYR A N 1
ATOM 578 C CA . TYR A 1 68 ? 15.694 -10.463 -29.579 1.00 91.62 68 TYR A CA 1
ATOM 579 C C . TYR A 1 68 ? 14.239 -9.965 -29.507 1.00 91.62 68 TYR A C 1
ATOM 581 O O . TYR A 1 68 ? 13.962 -8.901 -28.953 1.00 91.62 68 TYR A O 1
ATOM 589 N N . ARG A 1 69 ? 13.295 -10.722 -30.079 1.00 93.19 69 ARG A N 1
ATOM 590 C CA . ARG A 1 69 ? 11.858 -10.393 -30.067 1.00 93.19 69 ARG A CA 1
ATOM 591 C C . ARG A 1 69 ? 11.129 -10.826 -28.803 1.00 93.19 69 ARG A C 1
ATOM 593 O O . ARG A 1 69 ? 9.969 -10.454 -28.606 1.00 93.19 69 ARG A O 1
ATOM 600 N N . LYS A 1 70 ? 11.752 -11.679 -27.997 1.00 94.06 70 LYS A N 1
ATOM 601 C CA . LYS A 1 70 ? 11.162 -12.170 -26.761 1.00 94.06 70 LYS A CA 1
ATOM 602 C C . LYS A 1 70 ? 11.064 -11.007 -25.778 1.00 94.06 70 LYS A C 1
ATOM 604 O O . LYS A 1 70 ? 12.048 -10.319 -25.525 1.00 94.06 70 LYS A O 1
ATOM 609 N N . ILE A 1 71 ? 9.879 -10.818 -25.199 1.00 95.38 71 ILE A N 1
ATOM 610 C CA . ILE A 1 71 ? 9.710 -9.858 -24.107 1.00 95.38 71 ILE A CA 1
ATOM 611 C C . ILE A 1 71 ? 10.582 -10.336 -22.943 1.00 95.38 71 ILE A C 1
ATOM 613 O O . ILE A 1 71 ? 10.455 -11.497 -22.529 1.00 95.38 71 ILE A O 1
ATOM 617 N N . PRO A 1 72 ? 11.472 -9.482 -22.428 1.00 94.19 72 PRO A N 1
ATOM 618 C CA . PRO A 1 72 ? 12.322 -9.852 -21.314 1.00 94.19 72 PRO A CA 1
ATOM 619 C C . PRO A 1 72 ? 11.463 -10.112 -20.071 1.00 94.19 72 PRO A C 1
ATOM 621 O O . PRO A 1 72 ? 10.558 -9.340 -19.751 1.00 94.19 72 PRO A O 1
ATOM 624 N N . LYS A 1 73 ? 11.740 -11.226 -19.385 1.00 96.94 73 LYS A N 1
ATOM 625 C CA . LYS A 1 73 ? 11.046 -11.615 -18.154 1.00 96.94 73 LYS A CA 1
ATOM 626 C C . LYS A 1 73 ? 11.827 -11.095 -16.949 1.00 96.94 73 LYS A C 1
ATOM 628 O O . LYS A 1 73 ? 13.039 -11.283 -16.868 1.00 96.94 73 LYS A O 1
ATOM 633 N N . ILE A 1 74 ? 11.122 -10.471 -16.019 1.00 96.62 74 ILE A N 1
ATOM 634 C CA . ILE A 1 74 ? 11.643 -10.049 -14.725 1.00 96.62 74 ILE A CA 1
ATOM 635 C C . ILE A 1 74 ? 11.771 -11.286 -13.819 1.00 96.62 74 ILE A C 1
ATOM 637 O O . ILE A 1 74 ? 10.844 -12.104 -13.791 1.00 96.62 74 ILE A O 1
ATOM 641 N N . PRO A 1 75 ? 12.904 -11.462 -13.109 1.00 96.12 75 PRO A N 1
ATOM 642 C CA . PRO A 1 75 ? 13.090 -12.573 -12.181 1.00 96.12 75 PRO A CA 1
ATOM 643 C C . PRO A 1 75 ? 12.003 -12.614 -11.106 1.00 96.12 75 PRO A C 1
ATOM 645 O O . PRO A 1 75 ? 11.571 -11.575 -10.598 1.00 96.12 75 PRO A O 1
ATOM 648 N N . ASP A 1 76 ? 11.588 -13.820 -10.732 1.00 94.75 76 ASP A N 1
ATOM 649 C CA . ASP A 1 76 ? 10.592 -14.005 -9.680 1.00 94.75 76 ASP A CA 1
ATOM 650 C C . ASP A 1 76 ? 11.130 -13.461 -8.336 1.00 94.75 76 ASP A C 1
ATOM 652 O O . ASP A 1 76 ? 12.333 -13.482 -8.074 1.00 94.75 76 ASP A O 1
ATOM 656 N N . GLY A 1 77 ? 10.245 -12.901 -7.506 1.00 93.25 77 GLY A N 1
ATOM 657 C CA . GLY A 1 77 ? 10.621 -12.237 -6.248 1.00 93.25 77 GLY A CA 1
ATOM 658 C C . GLY A 1 77 ? 11.152 -10.803 -6.394 1.00 93.25 77 GLY A C 1
ATOM 659 O O . GLY A 1 77 ? 11.414 -10.156 -5.384 1.00 93.25 77 GLY A O 1
ATOM 660 N N . THR A 1 78 ? 11.273 -10.278 -7.619 1.00 95.56 78 THR A N 1
ATOM 661 C CA . THR A 1 78 ? 11.638 -8.873 -7.863 1.00 95.56 78 THR A CA 1
ATOM 662 C C . THR A 1 78 ? 10.460 -8.052 -8.374 1.00 95.56 78 THR A C 1
ATOM 664 O O . THR A 1 78 ? 9.529 -8.566 -8.998 1.00 95.56 78 THR A O 1
ATOM 667 N N . ILE A 1 79 ? 10.490 -6.750 -8.101 1.00 96.31 79 ILE A N 1
ATOM 668 C CA . ILE A 1 79 ? 9.459 -5.809 -8.526 1.00 96.31 79 ILE A CA 1
ATOM 669 C C . ILE A 1 79 ? 9.856 -5.231 -9.870 1.00 96.31 79 ILE A C 1
ATOM 671 O O . ILE A 1 79 ? 10.764 -4.406 -9.988 1.00 96.31 79 ILE A O 1
ATOM 675 N N . GLY A 1 80 ? 9.171 -5.719 -10.894 1.00 96.62 80 GLY A N 1
ATOM 676 C CA . GLY A 1 80 ? 9.469 -5.401 -12.272 1.00 96.62 80 GLY A CA 1
ATOM 677 C C . GLY A 1 80 ? 8.905 -4.070 -12.743 1.00 96.62 80 GLY A C 1
ATOM 678 O O . GLY A 1 80 ? 7.698 -3.837 -12.646 1.00 96.62 80 GLY A O 1
ATOM 679 N N . ILE A 1 81 ? 9.759 -3.244 -13.337 1.00 97.88 81 ILE A N 1
ATOM 680 C CA . ILE A 1 81 ? 9.381 -2.006 -14.016 1.00 97.88 81 ILE A CA 1
ATOM 681 C C . ILE A 1 81 ? 9.852 -2.103 -15.468 1.00 97.88 81 ILE A C 1
ATOM 683 O O . ILE A 1 81 ? 11.047 -2.224 -15.738 1.00 97.88 81 ILE A O 1
ATOM 687 N N . LEU A 1 82 ? 8.920 -2.049 -16.415 1.00 97.75 82 LEU A N 1
ATOM 688 C CA . LEU A 1 82 ? 9.256 -1.882 -17.827 1.00 97.75 82 LEU A CA 1
ATOM 689 C C . LEU A 1 82 ? 9.335 -0.395 -18.149 1.00 97.75 82 LEU A C 1
ATOM 691 O O . LEU A 1 82 ? 8.455 0.359 -17.751 1.00 97.75 82 LEU A O 1
ATOM 695 N N . ILE A 1 83 ? 10.363 0.022 -18.879 1.00 97.44 83 ILE A N 1
ATOM 696 C CA . ILE A 1 83 ? 10.509 1.395 -19.371 1.00 97.44 83 ILE A CA 1
ATOM 697 C C . ILE A 1 83 ? 10.722 1.330 -20.872 1.00 97.44 83 ILE A C 1
ATOM 699 O O . ILE A 1 83 ? 11.594 0.602 -21.322 1.00 97.44 83 ILE A O 1
ATOM 703 N N . GLY A 1 84 ? 10.003 2.103 -21.673 1.00 96.31 84 GLY A N 1
ATOM 704 C CA . GLY A 1 84 ? 10.407 2.275 -23.064 1.00 96.31 84 GLY A CA 1
ATOM 705 C C . GLY A 1 84 ? 10.016 3.624 -23.631 1.00 96.31 84 GLY A C 1
ATOM 706 O O . GLY A 1 84 ? 8.855 4.015 -23.634 1.00 96.31 84 GLY A O 1
ATOM 707 N N . ILE A 1 85 ? 11.015 4.338 -24.124 1.00 96.44 85 ILE A N 1
ATOM 708 C CA . ILE A 1 85 ? 10.855 5.666 -24.700 1.00 96.44 85 ILE A CA 1
ATOM 709 C C . ILE A 1 85 ? 11.165 5.541 -26.188 1.00 96.44 85 ILE A C 1
ATOM 711 O O . ILE A 1 85 ? 12.182 4.971 -26.567 1.00 96.44 85 ILE A O 1
ATOM 715 N N . GLN A 1 86 ? 10.274 6.032 -27.040 1.00 95.38 86 GLN A N 1
ATOM 716 C CA . GLN A 1 86 ? 10.511 6.124 -28.473 1.00 95.38 86 GLN A CA 1
ATOM 717 C C . GLN A 1 86 ? 11.270 7.416 -28.786 1.00 95.38 86 GLN A C 1
ATOM 719 O O . GLN A 1 86 ? 10.954 8.473 -28.240 1.00 95.38 86 GLN A O 1
ATOM 724 N N . TYR A 1 87 ? 12.250 7.332 -29.679 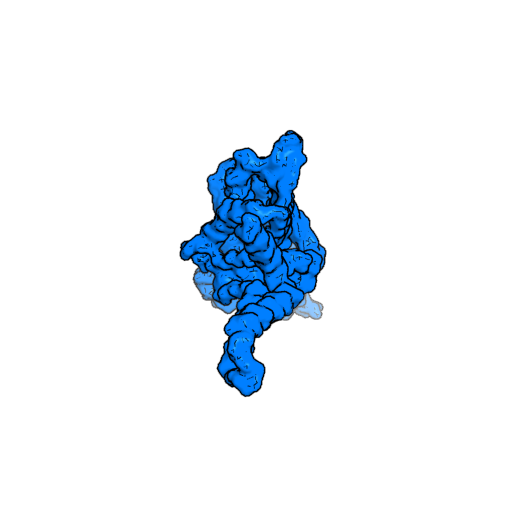1.00 93.06 87 TYR A N 1
ATOM 725 C CA . TYR A 1 87 ? 13.149 8.430 -30.035 1.00 93.06 87 TYR A CA 1
ATOM 726 C C . TYR A 1 87 ? 12.934 8.841 -31.494 1.00 93.06 87 TYR A C 1
ATOM 728 O O . TYR A 1 87 ? 12.777 7.960 -32.340 1.00 93.06 87 TYR A O 1
ATOM 736 N N . ASP A 1 88 ? 12.955 10.147 -31.782 1.00 88.25 88 ASP A N 1
ATOM 737 C CA . ASP A 1 88 ? 12.984 10.659 -33.164 1.00 88.25 88 ASP A CA 1
ATOM 738 C C . ASP A 1 88 ? 14.386 10.469 -33.798 1.00 88.25 88 ASP A C 1
ATOM 740 O O . ASP A 1 88 ? 14.481 10.197 -34.992 1.00 88.25 88 ASP A O 1
ATOM 744 N N . ASP A 1 89 ? 15.464 10.566 -33.003 1.00 87.81 89 ASP A N 1
ATOM 745 C CA . ASP A 1 89 ? 16.860 10.396 -33.441 1.00 87.81 89 ASP A CA 1
ATOM 746 C C . ASP A 1 89 ? 17.629 9.366 -32.583 1.00 87.81 89 ASP A C 1
ATOM 748 O O . ASP A 1 89 ? 17.412 9.227 -31.376 1.00 87.81 89 ASP A O 1
ATOM 752 N N . PHE A 1 90 ? 18.578 8.646 -33.192 1.00 81.38 90 PHE A N 1
ATOM 753 C CA . PHE A 1 90 ? 19.431 7.681 -32.491 1.00 81.38 90 PHE A CA 1
ATOM 754 C C . PHE A 1 90 ? 20.395 8.367 -31.507 1.00 81.38 90 PHE A C 1
ATOM 756 O O . PHE A 1 90 ? 20.732 7.788 -30.469 1.00 81.38 90 PHE A O 1
ATOM 763 N N . GLY A 1 91 ? 20.815 9.608 -31.790 1.00 86.31 91 GLY A N 1
ATOM 764 C CA . GLY A 1 91 ? 21.599 10.422 -30.858 1.00 86.31 91 GLY A CA 1
ATOM 765 C C . GLY A 1 91 ? 20.853 10.686 -29.546 1.00 86.31 91 GLY A C 1
ATOM 766 O O . GLY A 1 91 ? 21.427 10.535 -28.462 1.00 86.31 91 GLY A O 1
ATOM 767 N N . ASP A 1 92 ? 19.552 10.978 -29.638 1.00 87.88 92 ASP A N 1
ATOM 768 C CA . ASP A 1 92 ? 18.677 11.197 -28.481 1.00 87.88 92 ASP A CA 1
ATOM 769 C C . ASP A 1 92 ? 18.555 9.944 -27.609 1.00 87.88 92 ASP A C 1
ATOM 771 O O . ASP A 1 92 ? 18.542 10.052 -26.379 1.00 87.88 92 ASP A O 1
ATOM 775 N N . LYS A 1 93 ? 18.537 8.752 -28.224 1.00 91.88 93 LYS A N 1
ATOM 776 C CA . LYS A 1 93 ? 18.470 7.483 -27.488 1.00 9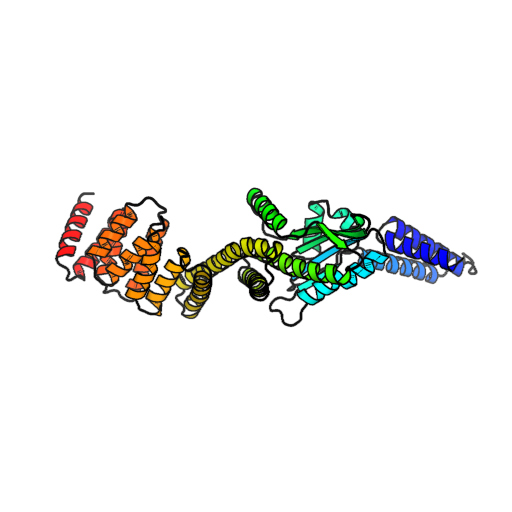1.88 93 LYS A CA 1
ATOM 777 C C . LYS A 1 93 ? 19.594 7.364 -26.472 1.00 91.88 93 LYS A C 1
ATOM 779 O O . LYS A 1 93 ? 19.329 7.143 -25.295 1.00 91.88 93 LYS A O 1
ATOM 784 N N . LYS A 1 94 ? 20.845 7.527 -26.912 1.00 91.44 94 LYS A N 1
ATOM 785 C CA . LYS A 1 94 ? 22.009 7.331 -26.036 1.00 91.44 94 LYS A CA 1
ATOM 786 C C . LYS A 1 94 ? 21.954 8.258 -24.818 1.00 91.44 94 LYS A C 1
ATOM 788 O O . LYS A 1 94 ? 22.185 7.786 -23.710 1.00 91.44 94 LYS A O 1
ATOM 793 N N . LYS A 1 95 ? 21.612 9.532 -25.035 1.00 92.38 95 LYS A N 1
ATOM 794 C CA . LYS A 1 95 ? 21.528 10.552 -23.982 1.00 92.38 95 LYS A CA 1
ATOM 795 C C . LYS A 1 95 ? 20.408 10.277 -22.985 1.00 92.38 95 LYS A C 1
ATOM 797 O O . LYS A 1 95 ? 20.637 10.278 -21.787 1.00 92.38 95 LYS A O 1
ATOM 802 N N . VAL A 1 96 ? 19.193 10.004 -23.459 1.00 93.69 96 VAL A N 1
ATOM 803 C CA . VAL A 1 96 ? 18.066 9.709 -22.558 1.00 93.69 96 VAL A CA 1
ATOM 804 C C . VAL A 1 96 ? 18.317 8.418 -21.784 1.00 93.69 96 VAL A C 1
ATOM 806 O O . VAL A 1 96 ? 18.010 8.345 -20.596 1.00 93.69 96 VAL A O 1
ATOM 809 N N . THR A 1 97 ? 18.893 7.395 -22.420 1.00 94.38 97 THR A N 1
ATOM 810 C CA . THR A 1 97 ? 19.256 6.174 -21.702 1.00 94.38 97 THR A CA 1
ATOM 811 C C . THR A 1 97 ? 20.262 6.483 -20.588 1.00 94.38 97 THR A C 1
ATOM 813 O O . THR A 1 97 ? 19.988 6.131 -19.443 1.00 94.38 97 THR A O 1
ATOM 816 N N . SER A 1 98 ? 21.367 7.184 -20.876 1.00 93.75 98 SER A N 1
ATOM 817 C CA . SER A 1 98 ? 22.404 7.471 -19.872 1.00 93.75 98 SER A CA 1
ATOM 818 C C . SER A 1 98 ? 21.960 8.444 -18.782 1.00 93.75 98 SER A C 1
ATOM 820 O O . SER A 1 98 ? 22.260 8.228 -17.612 1.00 93.75 98 SER A O 1
ATOM 822 N N . ASP A 1 99 ? 21.233 9.497 -19.149 1.00 94.38 99 ASP A N 1
ATOM 823 C CA . ASP A 1 99 ? 21.017 10.649 -18.268 1.00 94.38 99 ASP A CA 1
ATOM 824 C C . ASP A 1 99 ? 19.651 10.606 -17.579 1.00 94.38 99 ASP A C 1
ATOM 826 O O . ASP A 1 99 ? 19.430 11.311 -16.600 1.00 94.38 99 ASP A O 1
ATOM 830 N N . PHE A 1 100 ? 18.724 9.771 -18.058 1.00 95.25 100 PHE A N 1
ATOM 831 C CA . PHE A 1 100 ? 17.398 9.612 -17.464 1.00 95.25 100 PHE A CA 1
ATOM 832 C C . PHE A 1 100 ? 17.157 8.176 -16.992 1.00 95.25 100 PHE A C 1
ATOM 834 O O . PHE A 1 100 ? 16.904 7.956 -15.807 1.00 95.25 100 PHE A O 1
ATOM 841 N N . ILE A 1 101 ? 17.275 7.180 -17.879 1.00 95.75 101 ILE A N 1
ATOM 842 C CA . ILE A 1 101 ? 16.945 5.783 -17.542 1.00 95.75 101 ILE A CA 1
ATOM 843 C C . ILE A 1 101 ? 17.940 5.197 -16.535 1.00 95.75 101 ILE A C 1
ATOM 845 O O . ILE A 1 101 ? 17.505 4.553 -15.580 1.00 95.75 101 ILE A O 1
ATOM 849 N N . GLU A 1 102 ? 19.248 5.427 -16.690 1.00 95.88 102 GLU A N 1
ATOM 850 C CA . GLU A 1 102 ? 20.231 4.921 -15.720 1.00 95.88 102 GLU A CA 1
ATOM 851 C C . GLU A 1 102 ? 20.082 5.575 -14.343 1.00 95.88 102 GLU A C 1
ATOM 853 O O . GLU A 1 102 ? 20.259 4.886 -13.344 1.00 95.88 102 GLU A O 1
ATOM 858 N N . ILE A 1 103 ? 19.682 6.852 -14.255 1.00 94.62 103 ILE A N 1
ATOM 859 C CA . ILE A 1 103 ? 19.420 7.505 -12.959 1.00 94.62 103 ILE A CA 1
ATOM 860 C C . ILE A 1 103 ? 18.207 6.865 -12.274 1.00 94.62 103 ILE A C 1
ATOM 862 O O . ILE A 1 103 ? 18.234 6.562 -11.078 1.00 94.62 103 ILE A O 1
ATOM 866 N N . ILE A 1 104 ? 17.139 6.601 -13.032 1.00 95.06 104 ILE A N 1
ATOM 867 C CA . ILE A 1 104 ? 15.981 5.856 -12.523 1.00 95.06 104 ILE A CA 1
ATOM 868 C C . ILE A 1 104 ? 16.430 4.464 -12.059 1.00 95.06 104 ILE A C 1
ATOM 870 O O . ILE A 1 104 ? 16.082 4.039 -10.955 1.00 95.06 104 ILE A O 1
ATOM 874 N N . ARG A 1 105 ? 17.250 3.774 -12.861 1.00 96.12 105 ARG A N 1
ATOM 875 C CA . ARG A 1 105 ? 17.771 2.443 -12.538 1.00 96.12 105 ARG A CA 1
ATOM 876 C C . ARG A 1 105 ? 18.617 2.445 -11.274 1.00 96.12 105 ARG A C 1
ATOM 878 O O . ARG A 1 105 ? 18.347 1.638 -10.391 1.00 96.12 105 ARG A O 1
ATOM 885 N N . SER A 1 106 ? 19.570 3.363 -11.138 1.00 94.62 106 SER A N 1
ATOM 886 C CA . SER A 1 106 ? 20.420 3.463 -9.949 1.00 94.62 106 SER A CA 1
ATOM 887 C C . SER A 1 106 ? 19.610 3.770 -8.694 1.00 94.62 106 SER A C 1
ATOM 889 O O . SER A 1 106 ? 19.923 3.270 -7.615 1.00 94.62 106 SER A O 1
ATOM 891 N N . ASN A 1 107 ? 18.544 4.562 -8.836 1.00 92.25 107 ASN A N 1
ATOM 892 C CA . ASN A 1 107 ? 17.670 4.897 -7.726 1.00 92.25 107 ASN A CA 1
ATOM 893 C C . ASN A 1 107 ? 16.827 3.698 -7.278 1.00 92.25 107 ASN A C 1
ATOM 895 O O . ASN A 1 107 ? 16.710 3.474 -6.074 1.00 92.25 107 ASN A O 1
ATOM 899 N N . PHE A 1 108 ? 16.248 2.923 -8.198 1.00 92.56 108 PHE A N 1
ATOM 900 C CA . PHE A 1 108 ? 15.408 1.764 -7.869 1.00 92.56 108 PHE A CA 1
ATOM 901 C C . PHE A 1 108 ? 16.206 0.506 -7.501 1.00 92.56 108 PHE A C 1
ATOM 903 O O . PHE A 1 108 ? 15.859 -0.158 -6.529 1.00 92.56 108 PHE A O 1
ATOM 910 N N . GLU A 1 109 ? 17.273 0.177 -8.232 1.00 91.94 109 GLU A N 1
ATOM 911 C CA . GLU A 1 109 ? 18.045 -1.069 -8.073 1.00 91.94 109 GLU A CA 1
ATOM 912 C C . GLU A 1 109 ? 19.126 -0.980 -6.968 1.00 91.94 109 GLU A C 1
ATOM 914 O O . GLU A 1 109 ? 20.101 -1.735 -6.970 1.00 91.94 109 GLU A O 1
ATOM 919 N N . SER A 1 110 ? 18.988 -0.063 -6.001 1.00 88.50 110 SER A N 1
ATOM 920 C CA . SER A 1 110 ? 19.962 0.070 -4.911 1.00 88.50 110 SER A CA 1
ATOM 921 C C . SER A 1 110 ? 19.971 -1.174 -4.002 1.00 88.50 110 SER A C 1
ATOM 923 O O . SER A 1 110 ? 18.933 -1.652 -3.544 1.00 88.50 110 SER A O 1
ATOM 925 N N . LYS A 1 111 ? 21.170 -1.711 -3.718 1.00 73.75 111 LYS A N 1
ATOM 926 C CA . LYS A 1 111 ? 21.377 -3.035 -3.083 1.00 73.75 111 LYS A CA 1
ATOM 927 C C . LYS A 1 111 ? 20.870 -3.176 -1.637 1.00 73.75 111 LYS A C 1
ATOM 929 O O . LYS A 1 111 ? 20.857 -4.286 -1.122 1.00 73.75 111 LYS A O 1
ATOM 934 N N . GLN A 1 112 ? 20.491 -2.087 -0.969 1.00 76.12 112 GLN A N 1
ATOM 935 C CA . GLN A 1 112 ? 20.117 -2.076 0.456 1.00 76.12 112 GLN A CA 1
ATOM 936 C C . GLN A 1 112 ? 18.599 -2.004 0.691 1.00 76.12 112 GLN A C 1
ATOM 938 O O . GLN A 1 112 ? 18.151 -1.583 1.754 1.00 76.12 112 GLN A O 1
ATOM 943 N N . ARG A 1 113 ? 17.788 -2.377 -0.303 1.00 82.00 113 ARG A N 1
ATOM 944 C CA . ARG A 1 113 ? 16.326 -2.308 -0.203 1.00 82.00 113 ARG A CA 1
ATOM 945 C C . ARG A 1 113 ? 15.731 -3.607 0.323 1.00 82.00 113 ARG A C 1
ATOM 947 O O . ARG A 1 113 ? 16.187 -4.692 -0.019 1.00 82.00 113 ARG A O 1
ATOM 954 N N . ILE A 1 114 ? 14.652 -3.465 1.092 1.00 89.88 114 ILE A N 1
ATOM 955 C CA . ILE A 1 114 ? 13.815 -4.583 1.553 1.00 89.88 114 ILE A CA 1
ATOM 956 C C . ILE A 1 114 ? 13.206 -5.314 0.348 1.00 89.88 114 ILE A C 1
ATOM 958 O O . ILE A 1 114 ? 13.154 -6.540 0.326 1.00 89.88 114 ILE A O 1
ATOM 962 N N . TYR A 1 115 ? 12.798 -4.555 -0.675 1.00 92.38 115 TYR A N 1
ATOM 963 C CA . TYR A 1 115 ? 12.212 -5.084 -1.902 1.00 92.38 115 TYR A CA 1
ATOM 964 C C . TYR A 1 115 ? 13.147 -4.837 -3.094 1.00 92.38 115 TYR A C 1
ATOM 966 O O . TYR A 1 115 ? 13.433 -3.674 -3.406 1.00 92.38 115 TYR A O 1
ATOM 974 N N . PRO A 1 116 ? 13.632 -5.890 -3.778 1.00 94.31 116 PRO A N 1
ATOM 975 C CA . PRO A 1 116 ? 14.494 -5.734 -4.941 1.00 94.31 116 PRO A CA 1
ATOM 976 C C . PRO A 1 116 ? 13.678 -5.292 -6.160 1.00 94.31 116 PRO A C 1
ATOM 978 O O . PRO A 1 116 ? 12.691 -5.928 -6.530 1.00 94.31 116 PRO A O 1
ATOM 981 N N . PHE A 1 117 ? 14.115 -4.221 -6.816 1.00 96.12 117 PHE A N 1
ATOM 982 C CA . PHE A 1 117 ? 13.537 -3.754 -8.075 1.00 96.12 117 PHE A CA 1
ATOM 983 C C . PHE A 1 117 ? 14.356 -4.247 -9.260 1.00 96.12 117 PHE A C 1
ATOM 985 O O . PHE A 1 117 ? 15.577 -4.380 -9.169 1.00 96.12 117 PHE A O 1
ATOM 992 N N . LYS A 1 118 ? 13.682 -4.473 -10.389 1.00 97.00 118 LYS A N 1
ATOM 993 C CA . LYS A 1 118 ? 14.339 -4.710 -11.672 1.00 97.00 118 LYS A CA 1
ATOM 994 C C . LYS A 1 118 ? 13.715 -3.836 -12.743 1.00 97.00 118 LYS A C 1
ATOM 996 O O . LYS A 1 118 ? 12.523 -3.952 -13.024 1.00 97.00 118 LYS A O 1
ATOM 1001 N N . ILE A 1 119 ? 14.535 -2.996 -13.363 1.00 97.12 119 ILE A N 1
ATOM 1002 C CA . ILE A 1 119 ? 14.126 -2.177 -14.501 1.00 97.12 119 ILE A CA 1
ATOM 1003 C C . ILE A 1 119 ? 14.606 -2.829 -15.788 1.00 97.12 119 ILE A C 1
ATOM 1005 O O . ILE A 1 119 ? 15.781 -3.183 -15.920 1.00 97.12 119 ILE A O 1
ATOM 1009 N N . ILE A 1 120 ? 13.699 -2.961 -16.753 1.00 96.50 120 ILE A N 1
ATOM 1010 C CA . ILE A 1 120 ? 14.021 -3.466 -18.084 1.00 96.50 120 ILE A CA 1
ATOM 1011 C C . ILE A 1 120 ? 13.551 -2.479 -19.148 1.00 96.50 120 ILE A C 1
ATOM 1013 O O . ILE A 1 120 ? 12.401 -2.044 -19.143 1.00 96.50 120 ILE A O 1
ATOM 1017 N N . GLU A 1 121 ? 14.454 -2.144 -20.071 1.00 96.44 121 GLU A N 1
ATOM 1018 C CA . GLU A 1 121 ? 14.138 -1.295 -21.216 1.00 96.44 121 GLU A CA 1
ATOM 1019 C C . GLU A 1 121 ? 13.420 -2.109 -22.308 1.00 96.44 121 GLU A C 1
ATOM 1021 O O . GLU A 1 121 ? 13.871 -3.190 -22.698 1.00 96.44 121 GLU A O 1
ATOM 1026 N N . LEU A 1 122 ? 12.292 -1.604 -22.802 1.00 95.50 122 LEU A N 1
ATOM 1027 C CA . LEU A 1 122 ? 11.553 -2.176 -23.919 1.00 95.50 122 LEU A CA 1
ATOM 1028 C C . LEU A 1 122 ? 12.130 -1.691 -25.247 1.00 95.50 122 LEU A C 1
ATOM 1030 O O . LEU A 1 122 ? 12.345 -0.502 -25.465 1.00 95.50 122 LEU A O 1
ATOM 1034 N N . ASN A 1 123 ? 12.287 -2.624 -26.182 1.00 91.81 123 ASN A N 1
ATOM 1035 C CA . ASN A 1 123 ? 12.661 -2.304 -27.554 1.00 91.81 123 ASN A CA 1
ATOM 1036 C C . ASN A 1 123 ? 11.544 -1.523 -28.279 1.00 91.81 123 ASN A C 1
ATOM 1038 O O . ASN A 1 123 ? 10.360 -1.813 -28.094 1.00 91.81 123 ASN A O 1
ATOM 1042 N N . ASN A 1 124 ? 11.921 -0.623 -29.198 1.00 90.56 124 ASN A N 1
ATOM 1043 C CA . ASN A 1 124 ? 10.998 0.246 -29.952 1.00 90.56 124 ASN A CA 1
ATOM 1044 C C . ASN A 1 124 ? 9.832 -0.504 -30.620 1.00 90.56 124 ASN A C 1
ATOM 1046 O O . ASN A 1 124 ? 8.703 -0.030 -30.620 1.00 90.56 124 ASN A O 1
ATOM 1050 N N . HIS A 1 125 ? 10.069 -1.710 -31.136 1.00 90.44 125 HIS A N 1
ATOM 1051 C CA . HIS A 1 125 ? 9.029 -2.494 -31.808 1.00 90.44 125 HIS A CA 1
ATOM 1052 C C . HIS A 1 125 ? 7.909 -2.992 -30.875 1.00 90.44 125 HIS A C 1
ATOM 1054 O O . HIS A 1 125 ? 6.830 -3.360 -31.342 1.00 90.44 125 HIS A O 1
ATOM 1060 N N . HIS A 1 126 ? 8.157 -3.056 -29.562 1.00 94.38 126 HIS A N 1
ATOM 1061 C CA . HIS A 1 126 ? 7.103 -3.284 -28.575 1.00 94.38 126 HIS A CA 1
ATOM 1062 C C . HIS A 1 126 ? 6.338 -1.988 -28.281 1.00 94.38 126 HIS A C 1
ATOM 1064 O O . HIS A 1 126 ? 5.134 -2.049 -28.049 1.00 94.38 126 HIS A O 1
ATOM 1070 N N . LEU A 1 127 ? 7.010 -0.833 -28.341 1.00 93.88 127 LEU A N 1
ATOM 1071 C CA . LEU A 1 127 ? 6.399 0.481 -28.123 1.00 93.88 127 LEU A CA 1
ATOM 1072 C C . LEU A 1 127 ? 5.408 0.856 -29.224 1.00 93.88 127 LEU A C 1
ATOM 1074 O O . LEU A 1 127 ? 4.356 1.396 -28.916 1.00 93.88 127 LEU A O 1
ATOM 1078 N N . GLU A 1 128 ? 5.655 0.463 -30.475 1.00 91.69 128 GLU A N 1
ATOM 1079 C CA . GLU A 1 128 ? 4.704 0.679 -31.583 1.00 91.69 128 GLU A CA 1
ATOM 1080 C C . GLU A 1 128 ? 3.308 0.073 -31.323 1.00 91.69 128 GLU A C 1
ATOM 1082 O O . GLU A 1 128 ? 2.317 0.512 -31.901 1.00 91.69 128 GLU A O 1
ATOM 1087 N N . LYS A 1 129 ? 3.214 -0.942 -30.453 1.00 93.44 129 LYS A N 1
ATOM 1088 C CA . LYS A 1 129 ? 1.968 -1.664 -30.143 1.00 93.44 129 LYS A CA 1
ATOM 1089 C C . LYS A 1 129 ? 1.349 -1.275 -28.804 1.00 93.44 129 LYS A C 1
ATOM 1091 O O . LYS A 1 129 ? 0.296 -1.795 -28.451 1.00 93.44 129 LYS A O 1
ATOM 1096 N N . ILE A 1 130 ? 1.999 -0.393 -28.048 1.00 93.44 130 ILE A N 1
ATOM 1097 C CA . ILE A 1 130 ? 1.657 -0.124 -26.647 1.00 93.44 130 ILE A CA 1
ATOM 1098 C C . ILE A 1 130 ? 0.323 0.612 -26.472 1.00 93.44 130 ILE A C 1
ATOM 1100 O O . ILE A 1 130 ? -0.261 0.568 -25.399 1.00 93.44 130 ILE A O 1
ATOM 1104 N N . HIS A 1 131 ? -0.180 1.239 -27.537 1.00 89.94 131 HIS A N 1
ATOM 1105 C CA . HIS A 1 131 ? -1.478 1.918 -27.558 1.00 89.94 131 HIS A CA 1
ATOM 1106 C C . HIS A 1 131 ? -2.680 0.960 -27.610 1.00 89.94 131 HIS A C 1
ATOM 1108 O O . HIS A 1 131 ? -3.817 1.415 -27.584 1.00 89.94 131 HIS A O 1
ATOM 1114 N N . GLN A 1 132 ? -2.452 -0.351 -27.732 1.00 90.50 132 GLN A N 1
ATOM 1115 C CA . GLN A 1 132 ? -3.508 -1.361 -27.710 1.00 90.50 132 GLN A CA 1
ATOM 1116 C C . GLN A 1 132 ? -3.635 -1.933 -26.294 1.00 90.50 132 GLN A C 1
ATOM 1118 O O . GLN A 1 132 ? -2.717 -2.615 -25.836 1.00 90.50 132 GLN A O 1
ATOM 1123 N N . ASP A 1 133 ? -4.775 -1.735 -25.628 1.00 87.31 133 ASP A N 1
ATOM 1124 C CA . ASP A 1 133 ? -5.001 -2.191 -24.242 1.00 87.31 133 ASP A CA 1
ATOM 1125 C C . ASP A 1 133 ? -4.708 -3.690 -24.059 1.00 87.31 133 ASP A C 1
ATOM 1127 O O . ASP A 1 133 ? -3.990 -4.099 -23.147 1.00 87.31 133 ASP A O 1
ATOM 1131 N N . THR A 1 134 ? -5.136 -4.526 -25.011 1.00 93.44 134 THR A N 1
ATOM 1132 C CA . THR A 1 134 ? -4.870 -5.976 -24.992 1.00 93.44 134 THR A CA 1
ATOM 1133 C C . THR A 1 134 ? -3.377 -6.319 -25.006 1.00 93.44 134 THR A C 1
ATOM 1135 O O . THR A 1 134 ? -2.967 -7.390 -24.552 1.00 93.44 134 THR A O 1
ATOM 1138 N N . TYR A 1 135 ? -2.544 -5.438 -25.566 1.00 95.81 135 TYR A N 1
ATOM 1139 C CA . TYR A 1 135 ? -1.099 -5.626 -25.620 1.00 95.81 135 TYR A CA 1
ATOM 1140 C C . TYR A 1 135 ? -0.419 -5.252 -24.296 1.00 95.81 135 TYR A C 1
ATOM 1142 O O . TYR A 1 135 ? 0.569 -5.889 -23.933 1.00 95.81 135 TYR A O 1
ATOM 1150 N N . ILE A 1 136 ? -0.965 -4.296 -23.539 1.00 95.38 136 ILE A N 1
ATOM 1151 C CA . ILE A 1 136 ? -0.502 -3.965 -22.182 1.00 95.38 136 ILE A CA 1
ATOM 1152 C C . ILE A 1 136 ? -0.667 -5.164 -21.248 1.00 95.38 136 ILE A C 1
ATOM 1154 O O . ILE A 1 136 ? 0.294 -5.572 -20.591 1.00 95.38 136 ILE A O 1
ATOM 1158 N N . ASP A 1 137 ? -1.835 -5.807 -21.271 1.00 95.06 137 ASP A N 1
ATOM 1159 C CA . ASP A 1 137 ? -2.082 -7.035 -20.507 1.00 95.06 137 ASP A CA 1
ATOM 1160 C C . ASP A 1 137 ? -1.105 -8.152 -20.886 1.00 95.06 137 ASP A C 1
ATOM 1162 O O . ASP A 1 137 ? -0.606 -8.896 -20.034 1.00 95.06 137 ASP A O 1
ATOM 1166 N N . TYR A 1 138 ? -0.813 -8.277 -22.183 1.00 96.69 138 TYR A N 1
ATOM 1167 C CA . TYR A 1 138 ? 0.174 -9.225 -22.684 1.00 96.69 138 TYR A CA 1
ATOM 1168 C C . TYR A 1 138 ? 1.587 -8.906 -22.174 1.00 96.69 138 TYR A C 1
ATOM 1170 O O . TYR A 1 138 ? 2.296 -9.830 -21.763 1.00 96.69 138 TYR A O 1
ATOM 1178 N N . LEU A 1 139 ? 1.989 -7.628 -22.149 1.00 97.12 139 LEU A N 1
ATOM 1179 C CA . LEU A 1 139 ? 3.272 -7.195 -21.594 1.00 97.12 139 LEU A CA 1
ATOM 1180 C C . LEU A 1 139 ? 3.370 -7.565 -20.114 1.00 97.12 139 LEU A C 1
ATOM 1182 O O . LEU A 1 139 ? 4.298 -8.291 -19.772 1.00 97.12 139 LEU A O 1
ATOM 1186 N N . PHE A 1 140 ? 2.404 -7.172 -19.276 1.00 96.88 140 PHE A N 1
ATOM 1187 C CA . PHE A 1 140 ? 2.402 -7.502 -17.844 1.00 96.88 140 PHE A CA 1
ATOM 1188 C C . PHE A 1 140 ? 2.539 -9.007 -17.593 1.00 96.88 140 PHE A C 1
ATOM 1190 O O . PHE A 1 140 ? 3.399 -9.437 -16.822 1.00 96.88 140 PHE A O 1
ATOM 1197 N N . LYS A 1 141 ? 1.751 -9.829 -18.300 1.00 96.25 141 LYS A N 1
ATOM 1198 C CA . LYS A 1 141 ? 1.782 -11.294 -18.155 1.00 96.25 141 LYS A CA 1
ATOM 1199 C C . LYS A 1 141 ? 3.113 -11.911 -18.585 1.00 96.25 141 LYS A C 1
ATOM 1201 O O . LYS A 1 141 ? 3.556 -12.886 -17.983 1.00 96.25 141 LYS A O 1
ATOM 1206 N N . LYS A 1 142 ? 3.739 -11.406 -19.654 1.00 97.25 142 LYS A N 1
ATOM 1207 C CA . LYS A 1 142 ? 4.984 -11.983 -20.192 1.00 97.25 142 LYS A CA 1
ATOM 1208 C C . LYS A 1 142 ? 6.235 -11.488 -19.485 1.00 97.25 142 LYS A C 1
ATOM 1210 O O . LYS A 1 142 ? 7.171 -12.270 -19.331 1.00 97.25 142 LYS A O 1
ATOM 1215 N N . SER A 1 143 ? 6.258 -10.226 -19.074 1.00 97.00 143 SER A N 1
ATOM 1216 C CA . SER A 1 143 ? 7.401 -9.635 -18.388 1.00 97.00 143 SER A CA 1
ATOM 1217 C C . SER A 1 143 ? 7.375 -9.868 -16.883 1.00 97.00 143 SER A C 1
ATOM 1219 O O . SER A 1 143 ? 8.434 -9.795 -16.277 1.00 97.00 143 SER A O 1
ATOM 1221 N N . ASN A 1 144 ? 6.213 -10.152 -16.282 1.00 96.62 144 ASN A N 1
ATOM 1222 C CA . ASN A 1 144 ? 6.010 -10.121 -14.830 1.00 96.62 144 ASN A CA 1
ATOM 1223 C C . ASN A 1 144 ? 6.296 -8.733 -14.212 1.00 96.62 144 ASN A C 1
ATOM 1225 O O . ASN A 1 144 ? 6.775 -8.619 -13.084 1.00 96.62 144 ASN A O 1
ATOM 1229 N N . SER A 1 145 ? 6.057 -7.653 -14.963 1.00 97.31 145 SER A N 1
ATOM 1230 C CA . SER A 1 145 ? 6.160 -6.292 -14.430 1.00 97.31 145 SER A CA 1
ATOM 1231 C C . SER A 1 145 ? 4.939 -5.905 -13.606 1.00 97.31 145 SER A C 1
ATOM 1233 O O . SER A 1 145 ? 3.849 -6.430 -13.803 1.00 97.31 145 SER A O 1
ATOM 1235 N N . ARG A 1 146 ? 5.113 -4.939 -12.703 1.00 97.38 146 ARG A N 1
ATOM 1236 C CA . ARG A 1 146 ? 4.020 -4.285 -11.965 1.00 97.38 146 ARG A CA 1
ATOM 1237 C C . ARG A 1 146 ? 3.779 -2.845 -12.420 1.00 97.38 146 ARG A C 1
ATOM 1239 O O . ARG A 1 146 ? 2.715 -2.296 -12.167 1.00 97.38 146 ARG A O 1
ATOM 1246 N N . LEU A 1 147 ? 4.748 -2.255 -13.117 1.00 97.50 147 LEU A N 1
ATOM 1247 C CA . LEU A 1 147 ? 4.663 -0.921 -13.705 1.00 97.50 147 LEU A CA 1
ATOM 1248 C C . LEU A 1 147 ? 5.226 -0.958 -15.127 1.00 97.50 147 LEU A C 1
ATOM 1250 O O . LEU A 1 147 ? 6.283 -1.546 -15.362 1.00 97.50 147 LEU A O 1
ATOM 1254 N N . ILE A 1 148 ? 4.529 -0.321 -16.062 1.00 97.50 148 ILE A N 1
ATOM 1255 C CA . ILE A 1 148 ? 5.023 -0.048 -17.412 1.00 97.50 148 ILE A CA 1
ATOM 1256 C C . ILE A 1 148 ? 5.054 1.465 -17.578 1.00 97.50 148 ILE A C 1
ATOM 1258 O O . ILE A 1 148 ? 4.014 2.113 -17.554 1.00 97.50 148 ILE A O 1
ATOM 1262 N N . LEU A 1 149 ? 6.245 2.018 -17.756 1.00 95.62 149 LEU A N 1
ATOM 1263 C CA . LEU A 1 149 ? 6.479 3.377 -18.213 1.00 95.62 149 LEU A CA 1
ATOM 1264 C C . LEU A 1 149 ? 6.724 3.338 -19.714 1.00 95.62 149 LEU A C 1
ATOM 1266 O O . LEU A 1 149 ? 7.569 2.580 -20.195 1.00 95.62 149 LEU A O 1
ATOM 1270 N N . TYR A 1 150 ? 6.044 4.201 -20.452 1.00 96.56 150 TYR A N 1
ATOM 1271 C CA . TYR A 1 150 ? 6.332 4.372 -21.862 1.00 96.56 150 TYR A CA 1
ATOM 1272 C C . TYR A 1 150 ? 6.164 5.806 -22.320 1.00 96.56 150 TYR A C 1
ATOM 1274 O O . TYR A 1 150 ? 5.495 6.601 -21.669 1.00 96.56 150 TYR A O 1
ATOM 1282 N N . GLY A 1 151 ? 6.786 6.161 -23.435 1.00 95.81 151 GLY A N 1
ATOM 1283 C CA . GLY A 1 151 ? 6.749 7.540 -23.879 1.00 95.81 151 GLY A CA 1
ATOM 1284 C C . GLY A 1 151 ? 7.413 7.789 -25.213 1.00 95.81 151 GLY A C 1
ATOM 1285 O O . GLY A 1 151 ? 7.853 6.867 -25.895 1.00 95.81 151 GLY A O 1
ATOM 1286 N N . THR A 1 152 ? 7.510 9.064 -25.563 1.00 96.25 152 THR A N 1
ATOM 1287 C CA . THR A 1 152 ? 8.217 9.539 -26.752 1.00 96.25 152 THR A CA 1
ATOM 1288 C C . THR A 1 152 ? 9.063 10.746 -26.385 1.00 96.25 152 THR A C 1
ATOM 1290 O O . THR A 1 152 ? 8.610 11.578 -25.600 1.00 96.25 152 THR A O 1
ATOM 1293 N N . THR A 1 153 ? 10.231 10.893 -26.994 1.00 96.06 153 THR A N 1
ATOM 1294 C CA . THR A 1 153 ? 11.038 12.109 -26.900 1.00 96.06 153 THR A CA 1
ATOM 1295 C C . THR A 1 153 ? 11.205 12.739 -28.268 1.00 96.06 153 THR A C 1
ATOM 1297 O O . THR A 1 153 ? 11.516 12.053 -29.242 1.00 96.06 153 THR A O 1
ATOM 1300 N N . LYS A 1 154 ? 10.993 14.053 -28.334 1.00 95.94 154 LYS A N 1
ATOM 1301 C CA . LYS A 1 154 ? 11.100 14.831 -29.568 1.00 95.94 154 LYS A CA 1
ATOM 1302 C C . LYS A 1 154 ? 11.827 16.136 -29.310 1.00 95.94 154 LYS A C 1
ATOM 1304 O O . LYS A 1 154 ? 11.616 16.770 -28.281 1.00 95.94 154 LYS A O 1
ATOM 1309 N N . THR A 1 155 ? 12.619 16.583 -30.273 1.00 95.81 155 THR A N 1
ATOM 1310 C CA . THR A 1 155 ? 13.248 17.907 -30.218 1.00 95.81 155 THR A CA 1
ATOM 1311 C C . THR A 1 155 ? 12.367 18.920 -30.947 1.00 95.81 155 THR A C 1
ATOM 1313 O O . THR A 1 155 ? 11.903 18.660 -32.061 1.00 95.81 155 THR A O 1
ATOM 1316 N N . ARG A 1 156 ? 12.085 20.063 -30.315 1.00 96.19 156 ARG A N 1
ATOM 1317 C CA . ARG A 1 156 ? 11.267 21.158 -30.863 1.00 96.19 156 ARG A CA 1
ATOM 1318 C C . ARG A 1 156 ? 11.885 22.512 -30.523 1.00 96.19 156 ARG A C 1
ATOM 1320 O O . ARG A 1 156 ? 12.635 22.634 -29.563 1.00 96.19 156 ARG A O 1
ATOM 1327 N N . LEU A 1 157 ? 11.561 23.534 -31.312 1.00 97.00 157 LEU A N 1
ATOM 1328 C CA . LEU A 1 157 ? 11.901 24.920 -30.994 1.00 97.00 157 LEU A CA 1
ATOM 1329 C C . LEU A 1 157 ? 10.762 25.528 -30.169 1.00 97.00 157 LEU A C 1
ATOM 1331 O O . LEU A 1 157 ? 9.682 25.772 -30.703 1.00 97.00 157 LEU A O 1
ATOM 1335 N N . ILE A 1 158 ? 10.996 25.772 -28.880 1.00 96.62 158 ILE A N 1
ATOM 1336 C CA . ILE A 1 158 ? 10.044 26.443 -27.987 1.00 96.62 158 ILE A CA 1
ATOM 1337 C C . ILE A 1 158 ? 10.616 27.819 -27.662 1.00 96.62 158 ILE A C 1
ATOM 1339 O O . ILE A 1 158 ? 11.704 27.940 -27.106 1.00 96.62 158 ILE A O 1
ATOM 1343 N N . ARG A 1 159 ? 9.894 28.879 -28.050 1.00 96.31 159 ARG A N 1
ATOM 1344 C CA . ARG A 1 159 ? 10.324 30.280 -27.852 1.00 96.31 159 ARG A CA 1
ATOM 1345 C C . ARG A 1 159 ? 11.724 30.562 -28.427 1.00 96.31 159 ARG A C 1
ATOM 1347 O O . ARG A 1 159 ? 12.530 31.252 -27.814 1.00 96.31 159 ARG A O 1
ATOM 1354 N N . GLY A 1 160 ? 12.015 29.990 -29.597 1.00 96.12 160 GLY A N 1
ATOM 1355 C CA . GLY A 1 160 ? 13.293 30.161 -30.296 1.00 96.12 160 GLY A CA 1
ATOM 1356 C C . GLY A 1 160 ? 14.461 29.345 -29.732 1.00 96.12 160 GLY A C 1
ATOM 1357 O O . GLY A 1 160 ? 15.537 29.379 -30.318 1.00 96.12 160 GLY A O 1
ATOM 1358 N N . LYS A 1 161 ? 14.264 28.586 -28.645 1.00 97.19 161 LYS A N 1
ATOM 1359 C CA . LYS A 1 161 ? 15.292 27.712 -28.072 1.00 97.19 161 LYS A CA 1
ATOM 1360 C C . LYS A 1 161 ? 15.031 26.242 -28.409 1.00 97.19 161 LYS A C 1
ATOM 1362 O O . LYS A 1 161 ? 13.872 25.822 -28.411 1.00 97.19 161 LYS A O 1
ATOM 1367 N N . PRO A 1 162 ? 16.077 25.445 -28.688 1.00 96.62 162 PRO A N 1
ATOM 1368 C CA . PRO A 1 162 ? 15.928 24.008 -28.843 1.00 96.62 162 PRO A CA 1
ATOM 1369 C C . PRO A 1 162 ? 15.604 23.372 -27.484 1.00 96.62 162 PRO A C 1
ATOM 1371 O O . PRO A 1 162 ? 16.365 23.460 -26.517 1.00 96.62 162 PRO A O 1
ATOM 1374 N N . THR A 1 163 ? 14.448 22.725 -27.421 1.00 96.88 163 THR A N 1
ATOM 1375 C CA . THR A 1 163 ? 13.893 22.105 -26.221 1.00 96.88 163 THR A CA 1
ATOM 1376 C C . THR A 1 163 ? 13.515 20.670 -26.540 1.00 96.88 163 THR A C 1
ATOM 1378 O O . THR A 1 163 ? 12.863 20.379 -27.547 1.00 96.88 163 THR A O 1
ATOM 1381 N N . ARG A 1 164 ? 13.919 19.752 -25.666 1.00 95.69 164 ARG A N 1
ATOM 1382 C CA . ARG A 1 164 ? 13.487 18.366 -25.728 1.00 95.69 164 ARG A CA 1
ATOM 1383 C C . ARG A 1 164 ? 12.169 18.218 -24.984 1.00 95.69 164 ARG A C 1
ATOM 1385 O O . ARG A 1 164 ? 12.060 18.590 -23.821 1.00 95.69 164 ARG A O 1
ATOM 1392 N N . ILE A 1 165 ? 11.183 17.673 -25.677 1.00 96.62 165 ILE A N 1
ATOM 1393 C CA . ILE A 1 165 ? 9.869 17.354 -25.138 1.00 96.62 165 ILE A CA 1
ATOM 1394 C C . ILE A 1 165 ? 9.839 15.857 -24.863 1.00 96.62 165 ILE A C 1
ATOM 1396 O O . ILE A 1 165 ? 9.912 15.054 -25.797 1.00 96.62 165 ILE A O 1
ATOM 1400 N N . LEU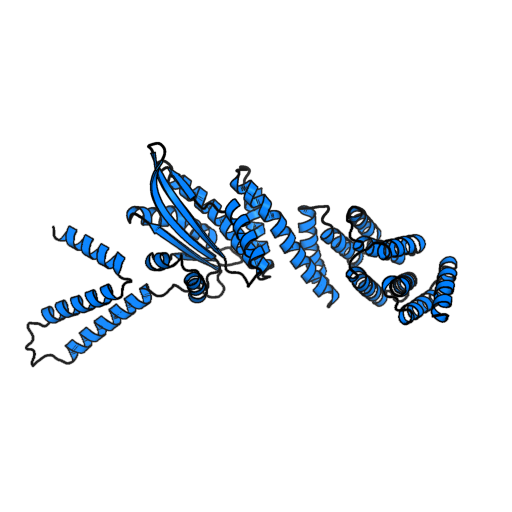 A 1 166 ? 9.729 15.488 -23.592 1.00 95.69 166 LEU A N 1
ATOM 1401 C CA . LEU A 1 166 ? 9.563 14.111 -23.154 1.00 95.69 166 LEU A CA 1
ATOM 1402 C C . LEU A 1 166 ? 8.104 13.894 -22.744 1.00 95.69 166 LEU A C 1
ATOM 1404 O O . LEU A 1 166 ? 7.651 14.420 -21.729 1.00 95.69 166 LEU A O 1
ATOM 1408 N N . ASN A 1 167 ? 7.382 13.108 -23.541 1.00 96.00 167 ASN A N 1
ATOM 1409 C CA . ASN A 1 167 ? 6.012 12.707 -23.247 1.00 96.00 167 ASN A CA 1
ATOM 1410 C C . ASN A 1 167 ? 6.016 11.326 -22.601 1.00 96.00 167 ASN A C 1
ATOM 1412 O O . ASN A 1 167 ? 6.466 10.374 -23.237 1.00 96.00 167 ASN A O 1
ATOM 1416 N N . LEU A 1 168 ? 5.516 11.206 -21.375 1.00 94.88 168 LEU A N 1
ATOM 1417 C CA . LEU A 1 168 ? 5.498 9.966 -20.605 1.00 94.88 168 LEU A CA 1
ATOM 1418 C C . LEU A 1 168 ? 4.068 9.575 -20.238 1.00 94.88 168 LEU A C 1
ATOM 1420 O O . LEU A 1 168 ? 3.260 10.402 -19.836 1.00 94.88 168 LEU A O 1
ATOM 1424 N N . ASN A 1 169 ? 3.801 8.279 -20.294 1.00 94.81 169 ASN A N 1
ATOM 1425 C CA . ASN A 1 169 ? 2.587 7.626 -19.837 1.00 94.81 169 ASN A CA 1
ATOM 1426 C C . ASN A 1 169 ? 2.967 6.434 -18.957 1.00 94.81 169 ASN A C 1
ATOM 1428 O O . ASN A 1 169 ? 4.089 5.920 -19.028 1.00 94.81 169 ASN A O 1
ATOM 1432 N N . SER A 1 170 ? 2.029 5.967 -18.136 1.00 95.06 170 SER A N 1
ATOM 1433 C CA . SER A 1 170 ? 2.266 4.800 -17.292 1.00 95.06 170 SER A CA 1
ATOM 1434 C C . SER A 1 170 ? 1.038 3.909 -17.147 1.00 95.06 170 SER A C 1
ATOM 1436 O O . SER A 1 170 ? -0.093 4.379 -17.234 1.00 95.06 170 SER A O 1
ATOM 1438 N N . TRP A 1 171 ? 1.289 2.622 -16.917 1.00 95.69 171 TRP A N 1
ATOM 1439 C CA . TRP A 1 171 ? 0.298 1.620 -16.535 1.00 95.69 171 TRP A CA 1
ATOM 1440 C C . TRP A 1 171 ? 0.758 0.911 -15.269 1.00 95.69 171 TRP A C 1
ATOM 1442 O O . TRP A 1 171 ? 1.920 0.509 -15.173 1.00 95.69 171 TRP A O 1
ATOM 1452 N N . VAL A 1 172 ? -0.158 0.705 -14.327 1.00 95.88 172 VAL A N 1
ATOM 1453 C CA . VAL A 1 172 ? 0.104 0.018 -13.057 1.00 95.88 172 VAL A CA 1
ATOM 1454 C C . VAL A 1 172 ? -0.743 -1.241 -13.004 1.00 95.88 172 VAL A C 1
ATOM 1456 O O . VAL A 1 172 ? -1.946 -1.186 -13.237 1.00 95.88 172 VAL A O 1
ATOM 1459 N N . LEU A 1 173 ? -0.126 -2.373 -12.677 1.00 94.62 173 LEU A N 1
ATOM 1460 C CA . LEU A 1 173 ? -0.850 -3.618 -12.467 1.00 94.62 173 LEU A CA 1
ATOM 1461 C C . LEU A 1 173 ? -1.577 -3.573 -11.117 1.00 94.62 173 LEU A C 1
ATOM 1463 O O . LEU A 1 173 ? -0.949 -3.372 -10.077 1.00 94.62 173 LEU A O 1
ATOM 1467 N N . HIS A 1 174 ? -2.885 -3.812 -11.130 1.00 93.62 174 HIS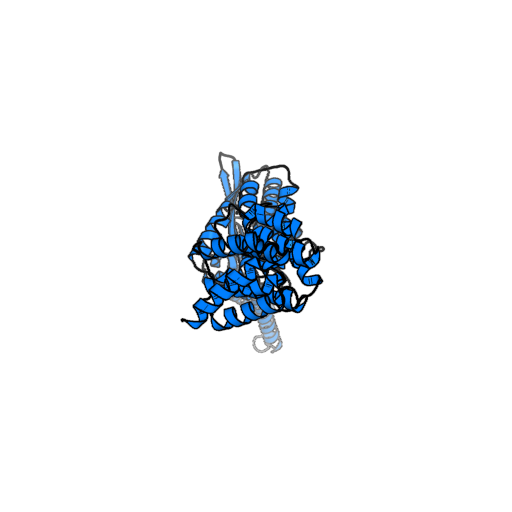 A N 1
ATOM 1468 C CA . HIS A 1 174 ? -3.708 -3.959 -9.931 1.00 93.62 174 HIS A CA 1
ATOM 1469 C C . HIS A 1 174 ? -4.774 -5.047 -10.134 1.00 93.62 174 HIS A C 1
ATOM 1471 O O . HIS A 1 174 ? -4.995 -5.532 -11.244 1.00 93.62 174 HIS A O 1
ATOM 1477 N N . THR A 1 175 ? -5.426 -5.464 -9.048 1.00 93.81 175 THR A N 1
ATOM 1478 C CA . THR A 1 175 ? -6.592 -6.356 -9.101 1.00 93.81 175 THR A CA 1
ATOM 1479 C C . THR A 1 175 ? -7.771 -5.656 -9.778 1.00 93.81 175 THR A C 1
ATOM 1481 O O . THR A 1 175 ? -7.825 -4.429 -9.828 1.00 93.81 175 THR A O 1
ATOM 1484 N N . LEU A 1 176 ? -8.727 -6.419 -10.312 1.00 94.12 176 LEU A N 1
ATOM 1485 C CA . LEU A 1 176 ? -9.915 -5.842 -10.946 1.00 94.12 176 LEU A CA 1
ATOM 1486 C C . LEU A 1 176 ? -10.679 -4.957 -9.949 1.00 94.12 176 LEU A C 1
ATOM 1488 O O . LEU A 1 176 ? -11.020 -5.399 -8.852 1.00 94.12 176 LEU A O 1
ATOM 1492 N N . ILE A 1 177 ? -10.939 -3.715 -10.354 1.00 95.06 177 ILE A N 1
ATOM 1493 C CA . ILE A 1 177 ? -11.684 -2.710 -9.591 1.00 95.06 177 ILE A CA 1
ATOM 1494 C C . ILE A 1 177 ? -12.807 -2.122 -10.454 1.00 95.06 177 ILE A C 1
ATOM 1496 O O . ILE A 1 177 ? -12.733 -2.217 -11.682 1.00 95.06 177 ILE A O 1
ATOM 1500 N N . PRO A 1 178 ? -13.834 -1.504 -9.840 1.00 96.94 178 PRO A N 1
ATOM 1501 C CA . PRO A 1 178 ? -14.855 -0.767 -10.576 1.00 96.94 178 PRO A CA 1
ATOM 1502 C C . PRO A 1 178 ? -14.241 0.304 -11.480 1.00 96.94 178 PRO A C 1
ATOM 1504 O O . PRO A 1 178 ? -13.251 0.949 -11.114 1.00 96.94 178 PRO A O 1
ATOM 1507 N N . LYS A 1 179 ? -14.841 0.501 -12.657 1.00 94.19 179 LYS A N 1
ATOM 1508 C CA . LYS A 1 179 ? -14.342 1.434 -13.672 1.00 94.19 179 LYS A CA 1
ATOM 1509 C C . LYS A 1 179 ? -14.274 2.861 -13.129 1.00 94.19 179 LYS A C 1
ATOM 1511 O O . LYS A 1 179 ? -13.283 3.543 -13.352 1.00 94.19 179 LYS A O 1
ATOM 1516 N N . GLU A 1 180 ? -15.256 3.256 -12.329 1.00 96.50 180 GLU A N 1
ATOM 1517 C CA . GLU A 1 180 ? -15.349 4.576 -11.704 1.00 96.50 180 GLU A CA 1
ATOM 1518 C C . GLU A 1 180 ? -14.155 4.843 -10.776 1.00 96.50 180 GLU A C 1
ATOM 1520 O O . GLU A 1 180 ? -13.583 5.933 -10.770 1.00 96.50 180 GLU A O 1
ATOM 1525 N N . LEU A 1 181 ? -13.729 3.829 -10.013 1.00 93.75 181 LEU A N 1
ATOM 1526 C CA . LEU A 1 181 ? -12.549 3.935 -9.155 1.00 93.75 181 LEU A CA 1
ATOM 1527 C C . LEU A 1 181 ? -11.264 3.996 -9.989 1.00 93.75 181 LEU A C 1
ATOM 1529 O O . LEU A 1 181 ? -10.367 4.771 -9.666 1.00 93.75 181 LEU A O 1
ATOM 1533 N N . SER A 1 182 ? -11.177 3.208 -11.065 1.00 94.25 182 SER A N 1
ATOM 1534 C CA . SER A 1 182 ? -10.038 3.241 -11.990 1.00 94.25 182 SER A CA 1
ATOM 1535 C C . SER A 1 182 ? -9.881 4.610 -12.658 1.00 94.25 182 SER A C 1
ATOM 1537 O O . SER A 1 182 ? -8.768 5.124 -12.744 1.00 94.25 182 SER A O 1
ATOM 1539 N N . GLU A 1 183 ? -10.981 5.213 -13.110 1.00 95.19 183 GLU A N 1
ATOM 1540 C CA . GLU A 1 183 ? -11.006 6.555 -13.704 1.00 95.19 183 GLU A CA 1
ATOM 1541 C C . GLU A 1 183 ? -10.617 7.617 -12.671 1.00 95.19 183 GLU A C 1
ATOM 1543 O O . GLU A 1 183 ? -9.721 8.420 -12.929 1.00 95.19 183 GLU A O 1
ATOM 1548 N N . SER A 1 184 ? -11.177 7.549 -11.458 1.00 95.12 184 SER A N 1
ATOM 1549 C CA . SER A 1 184 ? -10.797 8.444 -10.358 1.00 95.12 184 SER A CA 1
ATOM 1550 C C . SER A 1 184 ? -9.303 8.363 -10.032 1.00 95.12 184 SER A C 1
ATOM 1552 O O . SER A 1 184 ? -8.668 9.389 -9.794 1.00 95.12 184 SER A O 1
ATOM 1554 N N . LEU A 1 185 ? -8.716 7.163 -10.015 1.00 94.56 185 LEU A N 1
ATOM 1555 C CA . LEU A 1 185 ? -7.280 6.988 -9.783 1.00 94.56 185 LEU A CA 1
ATOM 1556 C C . LEU A 1 185 ? -6.448 7.519 -10.951 1.00 94.56 185 LEU A C 1
ATOM 1558 O O . LEU A 1 185 ? -5.416 8.143 -10.720 1.00 94.56 185 LEU A O 1
ATOM 1562 N N . SER A 1 186 ? -6.901 7.323 -12.191 1.00 93.56 186 SER A N 1
ATOM 1563 C CA . SER A 1 186 ? -6.253 7.898 -13.374 1.00 93.56 186 SER A CA 1
ATOM 1564 C C . SER A 1 186 ? -6.197 9.428 -13.291 1.00 93.56 186 SER A C 1
ATOM 1566 O O . SER A 1 186 ? -5.140 10.026 -13.502 1.00 93.56 186 SER A O 1
ATOM 1568 N N . ASP A 1 187 ? -7.294 10.059 -12.865 1.00 93.69 187 ASP A N 1
ATOM 1569 C CA . ASP A 1 187 ? -7.388 11.504 -12.644 1.00 93.69 187 ASP A CA 1
ATOM 1570 C C . ASP A 1 187 ? -6.524 12.007 -11.479 1.00 93.69 187 ASP A C 1
ATOM 1572 O O . ASP A 1 187 ? -6.025 13.136 -11.502 1.00 93.69 187 ASP A O 1
ATOM 1576 N N . GLU A 1 188 ? -6.364 11.215 -10.417 1.00 93.62 188 GLU A N 1
ATOM 1577 C CA . GLU A 1 188 ? -5.423 11.522 -9.334 1.00 93.62 188 GLU A CA 1
ATOM 1578 C C . GLU A 1 188 ? -3.981 11.448 -9.839 1.00 93.62 188 GLU A C 1
ATOM 1580 O O . GLU A 1 188 ? -3.196 12.380 -9.646 1.00 93.62 188 GLU A O 1
ATOM 1585 N N . PHE A 1 189 ? -3.643 10.363 -10.536 1.00 93.25 189 PHE A N 1
ATOM 1586 C CA . PHE A 1 189 ? -2.311 10.138 -11.081 1.00 93.25 189 PHE A CA 1
ATOM 1587 C C . PHE A 1 189 ? -1.952 11.204 -12.105 1.00 93.25 189 PHE A C 1
ATOM 1589 O O . PHE A 1 189 ? -0.809 11.661 -12.116 1.00 93.25 189 PHE A O 1
ATOM 1596 N N . SER A 1 190 ? -2.918 11.694 -12.885 1.00 91.75 190 SER A N 1
ATOM 1597 C CA . SER A 1 190 ? -2.654 12.724 -13.882 1.00 91.75 190 SER A CA 1
ATOM 1598 C C . SER A 1 190 ? -2.208 14.063 -13.318 1.00 91.75 190 SER A C 1
ATOM 1600 O O . SER A 1 190 ? -1.430 14.770 -13.956 1.00 91.75 190 SER A O 1
ATOM 1602 N N . LYS A 1 191 ? -2.585 14.361 -12.075 1.00 92.56 191 LYS A N 1
ATOM 1603 C CA . LYS A 1 191 ? -2.212 15.597 -11.370 1.00 92.56 191 LYS A CA 1
ATOM 1604 C C . LYS A 1 191 ? -0.825 15.547 -10.733 1.00 92.56 191 LYS A C 1
ATOM 1606 O O . LYS A 1 191 ? -0.290 16.590 -10.347 1.00 92.56 191 LYS A O 1
ATOM 1611 N N . ILE A 1 192 ? -0.278 14.348 -10.565 1.00 92.75 192 ILE A N 1
ATOM 1612 C CA . ILE A 1 192 ? 1.026 14.111 -9.940 1.00 92.75 192 ILE A CA 1
ATOM 1613 C C . ILE A 1 192 ? 2.060 13.803 -11.016 1.00 92.75 192 ILE A C 1
ATOM 1615 O O . ILE A 1 192 ? 3.185 14.283 -10.958 1.00 92.75 192 ILE A O 1
ATOM 1619 N N . TYR A 1 193 ? 1.682 12.993 -11.996 1.00 89.56 193 TYR A N 1
ATOM 1620 C CA . TYR A 1 193 ? 2.592 12.445 -12.978 1.00 89.56 193 TYR A CA 1
ATOM 1621 C C . TYR A 1 193 ? 3.032 13.510 -13.999 1.00 89.56 193 TYR A C 1
ATOM 1623 O O . TYR A 1 193 ? 2.196 14.259 -14.498 1.00 89.56 193 TYR A O 1
ATOM 1631 N N . PRO A 1 194 ? 4.329 13.618 -14.335 1.00 85.56 194 PRO A N 1
ATOM 1632 C CA . PRO A 1 194 ? 4.798 14.579 -15.328 1.00 85.56 194 PRO A CA 1
ATOM 1633 C C . PRO A 1 194 ? 4.665 14.005 -16.753 1.00 85.56 194 PRO A C 1
ATOM 1635 O O . PRO A 1 194 ? 5.593 13.403 -17.287 1.00 85.56 194 PRO A O 1
ATOM 1638 N N . TRP A 1 195 ? 3.490 14.174 -17.372 1.00 89.56 195 TRP A N 1
ATOM 1639 C CA . TRP A 1 195 ? 3.168 13.599 -18.694 1.00 89.56 195 TRP A CA 1
ATOM 1640 C C . TRP A 1 195 ? 3.877 14.279 -19.855 1.00 89.56 195 TRP A C 1
ATOM 1642 O O . TRP A 1 195 ? 4.136 13.632 -20.860 1.00 89.56 195 TRP A O 1
ATOM 1652 N N . ASN A 1 196 ? 4.145 15.578 -19.738 1.00 93.19 196 ASN A N 1
ATOM 1653 C CA . ASN A 1 196 ? 4.763 16.385 -20.780 1.00 93.19 196 ASN A CA 1
ATOM 1654 C C . ASN A 1 196 ? 5.831 17.268 -20.140 1.00 93.19 196 ASN A C 1
ATOM 1656 O O . ASN A 1 196 ? 5.523 18.185 -19.377 1.00 93.19 196 ASN A O 1
ATOM 1660 N N . ILE A 1 197 ? 7.087 16.937 -20.408 1.00 94.56 197 ILE A N 1
ATOM 1661 C CA . ILE A 1 197 ? 8.243 17.551 -19.775 1.00 94.56 197 ILE A CA 1
ATOM 1662 C C . ILE A 1 197 ? 9.032 18.300 -20.839 1.00 94.56 197 ILE A C 1
ATOM 1664 O O . ILE A 1 197 ? 9.526 17.705 -21.795 1.00 94.56 197 ILE A O 1
ATOM 1668 N N . GLU A 1 198 ? 9.205 19.598 -20.627 1.00 96.38 198 GLU A N 1
ATOM 1669 C CA . GLU A 1 198 ? 10.040 20.456 -21.459 1.00 96.38 198 GLU A CA 1
ATOM 1670 C C . GLU A 1 198 ? 11.421 20.616 -20.813 1.00 96.38 198 GLU A C 1
ATOM 1672 O O . GLU A 1 198 ? 11.547 21.145 -19.708 1.00 96.38 198 GLU A O 1
ATOM 1677 N N . ILE A 1 199 ? 12.464 20.147 -21.498 1.00 96.56 199 ILE A N 1
ATOM 1678 C CA . ILE A 1 199 ? 13.856 20.213 -21.044 1.00 96.56 199 ILE A CA 1
ATOM 1679 C C . ILE A 1 199 ? 14.653 21.049 -22.052 1.00 96.56 199 ILE A C 1
ATOM 1681 O O . ILE A 1 199 ? 14.913 20.577 -23.164 1.00 96.56 199 ILE A O 1
ATOM 1685 N N . PRO A 1 200 ? 15.028 22.297 -21.721 1.00 96.56 200 PRO A N 1
ATOM 1686 C CA . PRO A 1 200 ? 15.919 23.089 -22.562 1.00 96.56 200 PRO A CA 1
ATOM 1687 C C . PRO A 1 200 ? 17.231 22.339 -22.804 1.00 96.56 200 PRO A C 1
ATOM 1689 O O . PRO A 1 200 ? 17.816 21.811 -21.860 1.00 96.56 200 PRO A O 1
ATOM 1692 N N . MET A 1 201 ? 17.714 22.302 -24.050 1.00 94.81 201 MET A N 1
ATOM 1693 C CA . MET A 1 201 ? 18.960 21.585 -24.362 1.00 94.81 201 MET A CA 1
ATOM 1694 C C . MET A 1 201 ? 20.195 22.200 -23.686 1.00 94.81 201 MET A C 1
ATOM 1696 O O . MET A 1 201 ? 21.176 21.496 -23.474 1.00 94.81 201 MET A O 1
ATOM 1700 N N . GLU A 1 202 ? 20.132 23.486 -23.320 1.00 96.19 202 GLU A N 1
ATOM 1701 C CA . GLU A 1 202 ? 21.170 24.193 -22.552 1.00 96.19 202 GLU A CA 1
ATOM 1702 C C . GLU A 1 202 ? 21.384 23.570 -21.153 1.00 96.19 202 GLU A C 1
ATOM 1704 O O . GLU A 1 202 ? 22.520 23.492 -20.695 1.00 96.19 202 GLU A O 1
ATOM 1709 N N . ASP A 1 203 ? 20.321 23.047 -20.523 1.00 94.88 203 ASP A N 1
ATOM 1710 C CA . ASP A 1 203 ? 20.316 22.500 -19.152 1.00 94.88 203 ASP A CA 1
ATOM 1711 C C . ASP A 1 203 ? 19.883 21.021 -19.111 1.00 94.88 203 ASP A C 1
ATOM 1713 O O . ASP A 1 203 ? 19.317 20.532 -18.128 1.00 94.88 203 ASP A O 1
ATOM 1717 N N . GLU A 1 204 ? 20.136 20.295 -20.201 1.00 93.94 204 GLU A N 1
ATOM 1718 C CA . GLU A 1 204 ? 19.611 18.951 -20.458 1.00 93.94 204 GLU A CA 1
ATOM 1719 C C . GLU A 1 204 ? 19.858 17.965 -19.308 1.00 93.94 204 GLU A C 1
ATOM 1721 O O . GLU A 1 204 ? 18.929 17.310 -18.829 1.00 93.94 204 GLU A O 1
ATOM 1726 N N . TYR A 1 205 ? 21.099 17.898 -18.825 1.00 94.62 205 TYR A N 1
ATOM 1727 C CA . TYR A 1 205 ? 21.491 16.993 -17.747 1.00 94.62 205 TYR A CA 1
ATOM 1728 C C . TYR A 1 205 ? 20.749 17.294 -16.437 1.00 94.62 205 TYR A C 1
ATOM 1730 O O . TYR A 1 205 ? 20.208 16.391 -15.796 1.00 94.62 205 TYR A O 1
ATOM 1738 N N . THR A 1 206 ? 20.677 18.570 -16.048 1.00 95.62 206 THR A N 1
ATOM 1739 C CA . THR A 1 206 ? 19.966 19.002 -14.836 1.00 95.62 206 THR A CA 1
ATOM 1740 C C . THR A 1 206 ? 18.474 18.707 -14.955 1.00 95.62 206 THR A C 1
ATOM 1742 O O . THR A 1 206 ? 17.871 18.200 -14.007 1.00 95.62 206 THR A O 1
ATOM 1745 N N . GLY A 1 207 ? 17.893 18.958 -16.132 1.00 95.00 207 GLY A N 1
ATOM 1746 C CA . GLY A 1 207 ? 16.508 18.623 -16.437 1.00 95.00 207 GLY A CA 1
ATOM 1747 C C . GLY A 1 207 ? 16.234 17.127 -16.300 1.00 95.00 207 GLY A C 1
ATOM 1748 O O . GLY A 1 207 ? 15.336 16.742 -15.556 1.00 95.00 207 GLY A O 1
ATOM 1749 N N . PHE A 1 208 ? 17.032 16.263 -16.933 1.00 95.25 208 PHE A N 1
ATOM 1750 C CA . PHE A 1 208 ? 16.853 14.813 -16.807 1.00 95.25 208 PHE A CA 1
ATOM 1751 C C . PHE A 1 208 ? 17.049 14.305 -15.383 1.00 95.25 208 PHE A C 1
ATOM 1753 O O . PHE A 1 208 ? 16.268 13.471 -14.919 1.00 95.25 208 PHE A O 1
ATOM 1760 N N . LYS A 1 209 ? 18.032 14.835 -14.655 1.00 95.19 209 LYS A N 1
ATOM 1761 C CA . LYS A 1 209 ? 18.255 14.482 -13.253 1.00 95.19 209 LYS A CA 1
ATOM 1762 C C . LYS A 1 209 ? 17.049 14.834 -12.379 1.00 95.19 209 LYS A C 1
ATOM 1764 O O . LYS A 1 209 ? 16.578 13.994 -11.619 1.00 95.19 209 LYS A O 1
ATOM 1769 N N . LEU A 1 210 ? 16.511 16.045 -12.517 1.00 94.31 210 LEU A N 1
ATOM 1770 C CA . LEU A 1 210 ? 15.343 16.476 -11.747 1.00 94.31 210 LEU A CA 1
ATOM 1771 C C . LEU A 1 210 ? 14.106 15.623 -12.065 1.00 94.31 210 LEU A C 1
ATOM 1773 O O . LEU A 1 210 ? 13.361 15.213 -11.177 1.00 94.31 210 LEU A O 1
ATOM 1777 N N . GLN A 1 211 ? 13.900 15.327 -13.345 1.00 94.62 211 GLN A N 1
ATOM 1778 C CA . GLN A 1 211 ? 12.719 14.606 -13.811 1.00 94.62 211 GLN A CA 1
ATOM 1779 C C . GLN A 1 211 ? 12.787 13.114 -13.493 1.00 94.62 211 GLN A C 1
ATOM 1781 O O . GLN A 1 211 ? 11.771 12.514 -13.154 1.00 94.62 211 GLN A O 1
ATOM 1786 N N . SER A 1 212 ? 13.976 12.509 -13.547 1.00 94.62 212 SER A N 1
ATOM 1787 C CA . SER A 1 212 ? 14.184 11.125 -13.106 1.00 94.62 212 SER A CA 1
ATOM 1788 C C . SER A 1 212 ? 13.953 10.975 -11.602 1.00 94.62 212 SER A C 1
ATOM 1790 O O . SER A 1 212 ? 13.389 9.968 -11.171 1.00 94.62 212 SER A O 1
ATOM 1792 N N . GLU A 1 213 ? 14.306 11.985 -10.800 1.00 93.25 213 GLU A N 1
ATOM 1793 C CA . GLU A 1 213 ? 13.980 12.027 -9.375 1.00 93.25 213 GLU A CA 1
ATOM 1794 C C . GLU A 1 213 ? 12.461 12.096 -9.144 1.00 93.25 213 GLU A C 1
ATOM 1796 O O . GLU A 1 213 ? 11.910 11.255 -8.430 1.00 93.25 213 GLU A O 1
ATOM 1801 N N . TYR A 1 214 ? 11.756 13.030 -9.790 1.00 94.44 214 TYR A N 1
ATOM 1802 C CA . TYR A 1 214 ? 10.294 13.138 -9.666 1.00 94.44 214 TYR A CA 1
ATOM 1803 C C . TYR A 1 214 ? 9.579 11.882 -10.151 1.00 94.44 214 TYR A C 1
ATOM 1805 O O . TYR A 1 214 ? 8.652 11.395 -9.494 1.00 94.44 214 TYR A O 1
ATOM 1813 N N . PHE A 1 215 ? 10.039 11.312 -11.263 1.00 93.94 215 PHE A N 1
ATOM 1814 C CA . PHE A 1 215 ? 9.519 10.053 -11.766 1.00 93.94 215 PHE A CA 1
ATOM 1815 C C . PHE A 1 215 ? 9.722 8.927 -10.752 1.00 93.94 215 PHE A C 1
ATOM 1817 O O . PHE A 1 215 ? 8.778 8.195 -10.479 1.00 93.94 215 PHE A O 1
ATOM 1824 N N . ASN A 1 216 ? 10.908 8.803 -10.152 1.00 94.62 216 ASN A N 1
ATOM 1825 C CA . ASN A 1 216 ? 11.200 7.757 -9.173 1.00 94.62 216 ASN A CA 1
ATOM 1826 C C . ASN A 1 216 ? 10.192 7.766 -8.011 1.00 94.62 216 ASN A C 1
ATOM 1828 O O . ASN A 1 216 ? 9.600 6.734 -7.694 1.00 94.62 216 ASN A O 1
ATOM 1832 N N . TYR A 1 217 ? 9.919 8.930 -7.420 1.00 95.88 217 TYR A N 1
ATOM 1833 C CA . TYR A 1 217 ? 8.950 9.024 -6.323 1.00 95.88 217 TYR A CA 1
ATOM 1834 C C . TYR A 1 217 ? 7.498 8.875 -6.780 1.00 95.88 217 TYR A C 1
ATOM 1836 O O . TYR A 1 217 ? 6.700 8.265 -6.067 1.00 95.88 217 TYR A O 1
ATOM 1844 N N . THR A 1 218 ? 7.162 9.338 -7.985 1.00 95.56 218 THR A N 1
ATOM 1845 C CA . THR A 1 218 ? 5.828 9.107 -8.554 1.00 95.56 218 THR A CA 1
ATOM 1846 C C . THR A 1 218 ? 5.595 7.623 -8.814 1.00 95.56 218 THR A C 1
ATOM 1848 O O . THR A 1 218 ? 4.581 7.078 -8.401 1.00 95.56 218 THR A O 1
ATOM 1851 N N . ALA A 1 219 ? 6.553 6.929 -9.424 1.00 96.19 219 ALA A N 1
ATOM 1852 C CA . ALA A 1 219 ? 6.485 5.499 -9.692 1.00 96.19 219 ALA A CA 1
ATOM 1853 C C . ALA A 1 219 ? 6.357 4.677 -8.400 1.00 96.19 219 ALA A C 1
ATOM 1855 O O . ALA A 1 219 ? 5.565 3.737 -8.359 1.00 96.19 219 ALA A O 1
ATOM 1856 N N . LYS A 1 220 ? 7.055 5.058 -7.319 1.00 97.06 220 LYS A N 1
ATOM 1857 C CA . LYS A 1 220 ? 6.846 4.456 -5.990 1.00 97.06 220 LYS A CA 1
ATOM 1858 C C . LYS A 1 220 ? 5.431 4.691 -5.470 1.00 97.06 220 LYS A C 1
ATOM 1860 O O . LYS A 1 220 ? 4.807 3.744 -5.010 1.00 97.06 220 LYS A O 1
ATOM 1865 N N . PHE A 1 221 ? 4.906 5.911 -5.571 1.00 97.81 221 PHE A N 1
ATOM 1866 C CA . PHE A 1 221 ? 3.529 6.218 -5.172 1.00 97.81 221 PHE A CA 1
ATOM 1867 C C . PHE A 1 221 ? 2.492 5.410 -5.978 1.00 97.81 221 PHE A C 1
ATOM 1869 O O . PHE A 1 221 ? 1.554 4.854 -5.403 1.00 97.81 221 PHE A O 1
ATOM 1876 N N . LEU A 1 222 ? 2.690 5.279 -7.292 1.00 96.69 222 LEU A N 1
ATOM 1877 C CA . LEU A 1 222 ? 1.847 4.477 -8.181 1.00 96.69 222 LEU A CA 1
ATOM 1878 C C . LEU A 1 222 ? 1.876 2.991 -7.803 1.00 96.69 222 LEU A C 1
ATOM 1880 O O . LEU A 1 222 ? 0.827 2.379 -7.605 1.00 96.69 222 LEU A O 1
ATOM 1884 N N . LEU A 1 223 ? 3.073 2.422 -7.640 1.00 97.25 223 LEU A N 1
ATOM 1885 C CA . LEU A 1 223 ? 3.261 1.036 -7.207 1.00 97.25 223 LEU A CA 1
ATOM 1886 C C . LEU A 1 223 ? 2.659 0.786 -5.823 1.00 97.25 223 LEU A C 1
ATOM 1888 O O . LEU A 1 223 ? 2.006 -0.236 -5.620 1.00 97.25 223 LEU A O 1
ATOM 1892 N N . ALA A 1 224 ? 2.831 1.718 -4.886 1.00 97.94 224 ALA A N 1
ATOM 1893 C CA . ALA A 1 224 ? 2.250 1.642 -3.552 1.00 97.94 224 ALA A CA 1
ATOM 1894 C C . ALA A 1 224 ? 0.718 1.649 -3.594 1.00 97.94 224 ALA A C 1
ATOM 1896 O O . ALA A 1 224 ? 0.081 0.879 -2.877 1.00 97.94 224 ALA A O 1
ATOM 1897 N N . THR A 1 225 ? 0.127 2.469 -4.466 1.00 97.56 225 THR A N 1
ATOM 1898 C CA . THR A 1 225 ? -1.328 2.551 -4.648 1.00 97.56 225 THR A CA 1
ATOM 1899 C C . THR A 1 225 ? -1.881 1.283 -5.295 1.00 97.56 225 THR A C 1
ATOM 1901 O O . THR A 1 225 ? -2.853 0.722 -4.798 1.00 97.56 225 THR A O 1
ATOM 1904 N N . GLY A 1 226 ? -1.230 0.766 -6.344 1.00 96.38 226 GLY A N 1
ATOM 1905 C CA . GLY A 1 226 ? -1.588 -0.533 -6.925 1.00 96.38 226 GLY A CA 1
ATOM 1906 C C . GLY A 1 226 ? -1.514 -1.657 -5.887 1.00 96.38 226 GLY A C 1
ATOM 1907 O O . GLY A 1 226 ? -2.434 -2.462 -5.763 1.00 96.38 226 GLY A O 1
ATOM 1908 N N . SER A 1 227 ? -0.468 -1.644 -5.059 1.00 96.94 227 SER A N 1
ATOM 1909 C CA . SER A 1 227 ? -0.257 -2.641 -4.002 1.00 96.94 227 SER A CA 1
ATOM 1910 C C . SER A 1 227 ? -1.311 -2.556 -2.897 1.00 96.94 227 SER A C 1
ATOM 1912 O O . SER A 1 227 ? -1.831 -3.590 -2.478 1.00 96.94 227 SER A O 1
ATOM 1914 N N . LEU A 1 228 ? -1.705 -1.337 -2.504 1.00 97.56 228 LEU A N 1
ATOM 1915 C CA . LEU A 1 228 ? -2.807 -1.080 -1.571 1.00 97.56 228 LEU A CA 1
ATOM 1916 C C . LEU A 1 228 ? -4.111 -1.724 -2.062 1.00 97.56 228 LEU A C 1
ATOM 1918 O O . LEU A 1 228 ? -4.777 -2.427 -1.306 1.00 97.56 228 LEU A O 1
ATOM 1922 N N . ILE A 1 229 ? -4.435 -1.544 -3.345 1.00 96.62 229 ILE A N 1
ATOM 1923 C CA . ILE A 1 229 ? -5.628 -2.122 -3.984 1.00 96.62 229 ILE A CA 1
ATOM 1924 C C . ILE A 1 229 ? -5.557 -3.655 -3.995 1.00 96.62 229 ILE A C 1
ATOM 1926 O O . ILE A 1 229 ? -6.547 -4.332 -3.714 1.00 96.62 229 ILE A O 1
ATOM 1930 N N . THR A 1 230 ? -4.370 -4.216 -4.244 1.00 95.81 230 THR A N 1
ATOM 1931 C CA . THR A 1 230 ? -4.139 -5.670 -4.175 1.00 95.81 230 THR A CA 1
ATOM 1932 C C . THR A 1 230 ? -4.027 -6.225 -2.751 1.00 95.81 230 THR A C 1
ATOM 1934 O O . THR A 1 230 ? -3.872 -7.433 -2.592 1.00 95.81 230 THR A O 1
ATOM 1937 N N . ARG A 1 231 ? -4.148 -5.371 -1.721 1.00 96.62 231 ARG A N 1
ATOM 1938 C CA . ARG A 1 231 ? -4.023 -5.699 -0.287 1.00 96.62 231 ARG A CA 1
ATOM 1939 C C . ARG A 1 231 ? -2.624 -6.144 0.161 1.00 96.62 231 ARG A C 1
ATOM 1941 O O . ARG A 1 231 ? -2.484 -6.748 1.220 1.00 96.62 231 ARG A O 1
ATOM 1948 N N . ASP A 1 232 ? -1.585 -5.797 -0.594 1.00 96.50 232 ASP A N 1
ATOM 1949 C CA . ASP A 1 232 ? -0.184 -5.918 -0.171 1.00 96.50 232 ASP A CA 1
ATOM 1950 C C . ASP A 1 232 ? 0.205 -4.663 0.634 1.00 96.50 232 ASP A C 1
ATOM 1952 O O . ASP A 1 232 ? 0.869 -3.738 0.151 1.00 96.50 232 ASP A O 1
ATOM 1956 N N . PHE A 1 233 ? -0.340 -4.574 1.853 1.00 97.06 233 PHE A N 1
ATOM 1957 C CA . PHE A 1 233 ? -0.264 -3.365 2.676 1.00 97.06 233 PHE A CA 1
ATOM 1958 C C . PHE A 1 233 ? 1.148 -3.076 3.188 1.00 97.06 233 PHE A C 1
ATOM 1960 O O . PHE A 1 233 ? 1.532 -1.910 3.256 1.00 97.06 233 PHE A O 1
ATOM 1967 N N . ASP A 1 234 ? 1.930 -4.105 3.526 1.00 95.88 234 ASP A N 1
ATOM 1968 C CA . ASP A 1 234 ? 3.303 -3.927 4.008 1.00 95.88 234 ASP A CA 1
ATOM 1969 C C . ASP A 1 234 ? 4.199 -3.321 2.924 1.00 95.88 234 ASP A C 1
ATOM 1971 O O . ASP A 1 234 ? 4.929 -2.358 3.185 1.00 95.88 234 ASP A O 1
ATOM 1975 N N . PHE A 1 235 ? 4.102 -3.823 1.688 1.00 96.44 235 PHE A N 1
ATOM 1976 C CA . PHE A 1 235 ? 4.830 -3.250 0.561 1.00 96.44 235 PHE A CA 1
ATOM 1977 C C . PHE A 1 235 ? 4.339 -1.834 0.227 1.00 96.44 235 PHE A C 1
ATOM 1979 O O . PHE A 1 235 ? 5.148 -0.923 0.028 1.00 96.44 235 PHE A O 1
ATOM 1986 N N . SER A 1 236 ? 3.019 -1.623 0.231 1.00 98.00 236 SER A N 1
ATOM 1987 C CA . SER A 1 236 ? 2.404 -0.312 0.005 1.00 98.00 236 SER A CA 1
ATOM 1988 C C . SER A 1 236 ? 2.897 0.746 1.001 1.00 98.00 236 SER A C 1
ATOM 1990 O O . SER A 1 236 ? 3.386 1.804 0.597 1.00 98.00 236 SER A O 1
ATOM 1992 N N . ILE A 1 237 ? 2.851 0.442 2.302 1.00 97.94 237 ILE A N 1
ATOM 1993 C CA . ILE A 1 237 ? 3.311 1.339 3.369 1.00 97.94 237 ILE A CA 1
ATOM 1994 C C . ILE A 1 237 ? 4.789 1.646 3.221 1.00 97.94 237 ILE A C 1
ATOM 1996 O O . ILE A 1 237 ? 5.162 2.812 3.302 1.00 97.94 237 ILE A O 1
ATOM 2000 N N . HIS A 1 238 ? 5.620 0.632 2.975 1.00 96.81 238 HIS A N 1
ATOM 2001 C CA . HIS A 1 238 ? 7.052 0.841 2.815 1.00 96.81 238 HIS A CA 1
ATOM 2002 C C . HIS A 1 238 ? 7.353 1.882 1.726 1.00 96.81 238 HIS A C 1
ATOM 2004 O O . HIS A 1 238 ? 8.106 2.828 1.959 1.00 96.81 238 HIS A O 1
ATOM 2010 N N . LEU A 1 239 ? 6.709 1.766 0.562 1.00 97.38 239 LEU A N 1
ATOM 2011 C CA . LEU A 1 239 ? 6.883 2.729 -0.522 1.00 97.38 239 LEU A CA 1
ATOM 2012 C C . LEU A 1 239 ? 6.303 4.109 -0.209 1.00 97.38 239 LEU A C 1
ATOM 2014 O O . LEU A 1 239 ? 6.948 5.116 -0.503 1.00 97.38 239 LEU A O 1
ATOM 2018 N N . PHE A 1 240 ? 5.119 4.186 0.397 1.00 98.19 240 PHE A N 1
ATOM 2019 C CA . PHE A 1 240 ? 4.556 5.469 0.811 1.00 98.19 240 PHE A CA 1
ATOM 2020 C C . PHE A 1 240 ? 5.424 6.174 1.863 1.00 98.19 240 PHE A C 1
ATOM 2022 O O . PHE A 1 240 ? 5.579 7.393 1.798 1.00 98.19 240 PHE A O 1
ATOM 2029 N N . GLU A 1 241 ? 6.032 5.440 2.798 1.00 97.38 241 GLU A N 1
ATOM 2030 C CA . GLU A 1 241 ? 6.964 5.993 3.783 1.00 97.38 241 GLU A CA 1
ATOM 2031 C C . GLU A 1 241 ? 8.259 6.494 3.131 1.00 97.38 241 GLU A C 1
ATOM 2033 O O . GLU A 1 241 ? 8.732 7.574 3.492 1.00 97.38 241 GLU A O 1
ATOM 2038 N N . GLU A 1 242 ? 8.803 5.783 2.133 1.00 96.19 242 GLU A N 1
ATOM 2039 C CA . GLU A 1 242 ? 9.941 6.277 1.341 1.00 96.19 242 GLU A CA 1
ATOM 2040 C C . GLU A 1 242 ? 9.607 7.612 0.652 1.00 96.19 242 GLU A C 1
ATOM 2042 O O . GLU A 1 242 ? 10.407 8.551 0.692 1.00 96.19 242 GLU A O 1
ATOM 2047 N N . VAL A 1 243 ? 8.421 7.719 0.039 1.00 97.19 243 VAL A N 1
ATOM 2048 C CA . VAL A 1 243 ? 7.961 8.959 -0.613 1.00 97.19 243 VAL A CA 1
ATOM 2049 C C . VAL A 1 243 ? 7.742 10.070 0.416 1.00 97.19 243 VAL A C 1
ATOM 2051 O O . VAL A 1 243 ? 8.178 11.199 0.197 1.00 97.19 243 VAL A O 1
ATOM 2054 N N . LYS A 1 244 ? 7.121 9.763 1.561 1.00 97.12 244 LYS A N 1
ATOM 2055 C CA . LYS A 1 244 ? 6.901 10.732 2.644 1.00 97.12 244 LYS A CA 1
ATOM 2056 C C . LYS A 1 244 ? 8.226 11.276 3.176 1.00 97.12 244 LYS A C 1
ATOM 2058 O O . LYS A 1 244 ? 8.366 12.479 3.344 1.00 97.12 244 LYS A O 1
ATOM 2063 N N . THR A 1 245 ? 9.205 10.401 3.386 1.00 96.06 245 THR A N 1
ATOM 2064 C CA . THR A 1 245 ? 10.530 10.770 3.903 1.00 96.06 245 THR A CA 1
ATOM 2065 C C . THR A 1 245 ? 11.245 11.724 2.949 1.00 96.06 245 THR A C 1
ATOM 2067 O O . THR A 1 245 ? 11.847 12.701 3.382 1.00 96.06 245 THR A O 1
ATOM 2070 N N . TRP A 1 246 ? 11.140 11.488 1.640 1.00 94.94 246 TRP A N 1
ATOM 2071 C CA . TRP A 1 246 ? 11.663 12.415 0.637 1.00 94.94 246 TRP A CA 1
ATOM 2072 C C . TRP A 1 246 ? 10.967 13.781 0.674 1.00 94.94 246 TRP A C 1
ATOM 2074 O O . TRP A 1 246 ? 11.644 14.808 0.670 1.00 94.94 246 TRP A O 1
ATOM 2084 N N . LEU A 1 247 ? 9.634 13.800 0.774 1.00 95.69 247 LEU A N 1
ATOM 2085 C CA . LEU A 1 247 ? 8.866 15.042 0.895 1.00 95.69 247 LEU A CA 1
ATOM 2086 C C . LEU A 1 247 ? 9.211 15.833 2.165 1.00 95.69 247 LEU A C 1
ATOM 2088 O O . LEU A 1 247 ? 9.241 17.059 2.114 1.00 95.69 247 LEU A O 1
ATOM 2092 N N . ASP A 1 248 ? 9.470 15.146 3.279 1.00 94.50 248 ASP A N 1
ATOM 2093 C CA . ASP A 1 248 ? 9.802 15.771 4.563 1.00 94.50 248 ASP A CA 1
ATOM 2094 C C . ASP A 1 248 ? 11.243 16.318 4.590 1.00 94.50 248 ASP A C 1
ATOM 2096 O O . ASP A 1 248 ? 11.498 17.367 5.185 1.00 94.50 248 ASP A O 1
ATOM 2100 N N . ASN A 1 249 ? 12.186 15.629 3.936 1.00 95.00 249 ASN A N 1
ATOM 2101 C CA . ASN A 1 249 ? 13.602 16.012 3.924 1.00 95.00 249 ASN A CA 1
ATOM 2102 C C . ASN A 1 249 ? 13.904 17.193 2.993 1.00 95.00 249 ASN A C 1
ATOM 2104 O O . ASN A 1 249 ? 14.869 17.926 3.221 1.00 95.00 249 ASN A O 1
ATOM 2108 N N . ASP A 1 250 ? 13.108 17.389 1.944 1.00 88.19 250 ASP A N 1
ATOM 2109 C CA . ASP A 1 250 ? 13.352 18.451 0.979 1.00 88.19 250 ASP A CA 1
ATOM 2110 C C . ASP A 1 250 ? 12.519 19.707 1.282 1.00 88.19 250 ASP A C 1
ATOM 2112 O O . ASP A 1 250 ? 11.303 19.761 1.085 1.00 88.19 250 ASP A O 1
ATOM 2116 N N . LYS A 1 251 ? 13.213 20.768 1.708 1.00 87.12 251 LYS A N 1
ATOM 2117 C CA . LYS A 1 251 ? 12.619 22.065 2.063 1.00 87.12 251 LYS A CA 1
ATOM 2118 C C . LYS A 1 251 ? 11.969 22.785 0.875 1.00 87.12 251 LYS A C 1
ATOM 2120 O O . LYS A 1 251 ? 11.115 23.648 1.090 1.00 87.12 251 LYS A O 1
ATOM 2125 N N . ASN A 1 252 ? 12.335 22.451 -0.363 1.00 89.31 252 ASN A N 1
ATOM 2126 C CA . ASN A 1 252 ? 11.802 23.105 -1.555 1.00 89.31 252 ASN A CA 1
ATOM 2127 C C . ASN A 1 252 ? 10.407 22.572 -1.893 1.00 89.31 252 ASN A C 1
ATOM 2129 O O . ASN A 1 252 ? 10.252 21.573 -2.603 1.00 89.31 252 ASN A O 1
ATOM 2133 N N . LYS A 1 253 ? 9.377 23.276 -1.412 1.00 85.75 253 LYS A N 1
ATOM 2134 C CA . LYS A 1 253 ? 7.967 23.012 -1.729 1.00 85.75 253 LYS A CA 1
ATOM 2135 C C . LYS A 1 253 ? 7.609 23.569 -3.106 1.00 85.75 253 LYS A C 1
ATOM 2137 O O . LYS A 1 253 ? 7.167 24.706 -3.229 1.00 85.75 253 LYS A O 1
ATOM 2142 N N . ASN A 1 254 ? 7.791 22.762 -4.146 1.00 91.81 254 ASN A N 1
ATOM 2143 C CA . ASN A 1 254 ? 7.244 23.057 -5.469 1.00 91.81 254 ASN A CA 1
ATOM 2144 C C . ASN A 1 254 ? 5.824 22.481 -5.630 1.00 91.81 254 ASN A C 1
ATOM 2146 O O . ASN A 1 254 ? 5.364 21.675 -4.816 1.00 91.81 254 ASN A O 1
ATOM 2150 N N . LEU A 1 255 ? 5.135 22.882 -6.701 1.00 90.00 255 LEU A N 1
ATOM 2151 C CA . LEU A 1 255 ? 3.763 22.449 -6.986 1.00 90.00 255 LEU A CA 1
ATOM 2152 C C . LEU A 1 255 ? 3.631 20.919 -7.096 1.00 90.00 255 LEU A C 1
ATOM 2154 O O . LEU A 1 255 ? 2.680 20.352 -6.565 1.00 90.00 255 LEU A O 1
ATOM 2158 N N . PHE A 1 256 ? 4.607 20.249 -7.721 1.00 92.06 256 PHE A N 1
ATOM 2159 C CA . PHE A 1 256 ? 4.632 18.788 -7.852 1.00 92.06 256 PHE A CA 1
ATOM 2160 C C . PHE A 1 256 ? 4.578 18.096 -6.482 1.00 92.06 256 PHE A C 1
ATOM 2162 O O . PHE A 1 256 ? 3.729 17.240 -6.247 1.00 92.06 256 PHE A O 1
ATOM 2169 N N . LYS A 1 257 ? 5.427 18.512 -5.538 1.00 93.19 257 LYS A N 1
ATOM 2170 C 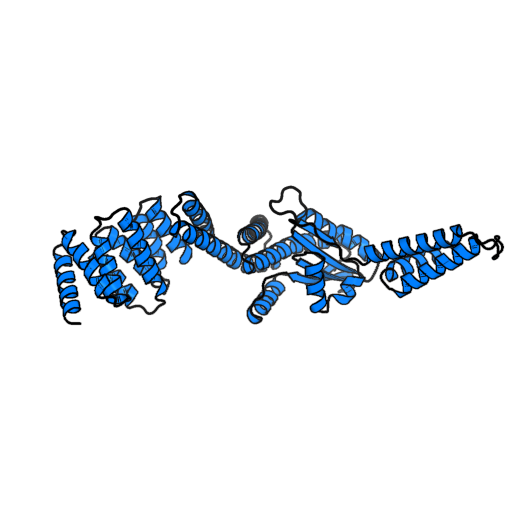CA . LYS A 1 257 ? 5.463 17.941 -4.187 1.00 93.19 257 LYS A CA 1
ATOM 2171 C C . LYS A 1 257 ? 4.213 18.238 -3.379 1.00 93.19 257 LYS A C 1
ATOM 2173 O O . LYS A 1 257 ? 3.776 17.380 -2.619 1.00 93.19 257 LYS A O 1
ATOM 2178 N N . LEU A 1 258 ? 3.638 19.431 -3.535 1.00 93.44 258 LEU A N 1
ATOM 2179 C CA . LEU A 1 258 ? 2.375 19.780 -2.882 1.00 93.44 258 LEU A CA 1
ATOM 2180 C C . LEU A 1 258 ? 1.245 18.863 -3.365 1.00 93.44 258 LEU A C 1
ATOM 2182 O O . LEU A 1 258 ? 0.507 18.323 -2.540 1.00 93.44 258 LEU A O 1
ATOM 2186 N N . ASN A 1 259 ? 1.160 18.626 -4.678 1.00 94.31 259 ASN A N 1
ATOM 2187 C CA . ASN A 1 259 ? 0.201 17.686 -5.251 1.00 94.31 259 ASN A CA 1
ATOM 2188 C C . ASN A 1 259 ? 0.465 16.262 -4.755 1.00 94.31 259 ASN A C 1
ATOM 2190 O O . ASN A 1 259 ? -0.445 15.637 -4.218 1.00 94.31 259 ASN A O 1
ATOM 2194 N N . LEU A 1 260 ? 1.704 15.769 -4.852 1.00 95.81 260 LEU A N 1
ATOM 2195 C CA . LEU A 1 260 ? 2.052 14.424 -4.391 1.00 95.81 260 LEU A CA 1
ATOM 2196 C C . LEU A 1 260 ? 1.716 14.230 -2.906 1.00 95.81 260 LEU A C 1
ATOM 2198 O O . LEU A 1 260 ? 1.091 13.238 -2.551 1.00 95.81 260 LEU A O 1
ATOM 2202 N N . SER A 1 261 ? 2.059 15.192 -2.044 1.00 95.69 261 SER A N 1
ATOM 2203 C CA . SER A 1 261 ? 1.749 15.152 -0.610 1.00 95.69 261 SER A CA 1
ATOM 2204 C C . SER A 1 261 ? 0.242 15.079 -0.345 1.00 95.69 261 SER A C 1
ATOM 2206 O O . SER A 1 261 ? -0.202 14.266 0.468 1.00 95.69 261 SER A O 1
ATOM 2208 N N . LYS A 1 262 ? -0.556 15.871 -1.075 1.00 96.06 262 LYS A N 1
ATOM 2209 C CA . LYS A 1 262 ? -2.020 15.897 -0.953 1.00 96.06 262 LYS A CA 1
ATOM 2210 C C . LYS A 1 262 ? -2.651 14.522 -1.187 1.00 96.06 262 LYS A C 1
ATOM 2212 O O . LYS A 1 262 ? -3.586 14.172 -0.473 1.00 96.06 262 LYS A O 1
ATOM 2217 N N . PHE A 1 263 ? -2.154 13.756 -2.158 1.00 96.69 263 PHE A N 1
ATOM 2218 C CA . PHE A 1 263 ? -2.667 12.413 -2.461 1.00 96.69 263 PHE A CA 1
ATOM 2219 C C . PHE A 1 263 ? -2.002 11.315 -1.621 1.00 96.69 263 PHE A C 1
ATOM 2221 O O . PHE A 1 263 ? -2.653 10.337 -1.259 1.00 96.69 263 PHE A O 1
ATOM 2228 N N . LEU A 1 264 ? -0.732 11.489 -1.248 1.00 97.50 264 LEU A N 1
ATOM 2229 C CA . LEU A 1 264 ? 0.023 10.536 -0.436 1.00 97.50 264 LEU A CA 1
ATOM 2230 C C . LEU A 1 264 ? -0.590 10.328 0.948 1.00 97.50 264 LEU A C 1
ATOM 2232 O O . LEU A 1 264 ? -0.761 9.187 1.372 1.00 97.50 264 LEU A O 1
ATOM 2236 N N . ILE A 1 265 ? -0.891 11.412 1.669 1.00 96.94 265 ILE A N 1
ATOM 2237 C CA . ILE A 1 265 ? -1.274 11.320 3.084 1.00 96.94 265 ILE A CA 1
ATOM 2238 C C . ILE A 1 265 ? -2.568 10.513 3.290 1.00 96.94 265 ILE A C 1
ATOM 2240 O O . ILE A 1 265 ? -2.541 9.595 4.112 1.00 96.94 265 ILE A O 1
ATOM 2244 N N . PRO A 1 266 ? -3.671 10.756 2.551 1.00 97.25 266 PRO A N 1
ATOM 2245 C CA . PRO A 1 266 ? -4.877 9.941 2.681 1.00 97.25 266 PRO A CA 1
ATOM 2246 C C . PRO A 1 266 ? -4.638 8.451 2.400 1.00 97.25 266 PRO A C 1
ATOM 2248 O O . PRO A 1 266 ? -5.108 7.614 3.165 1.00 97.25 266 PRO A O 1
ATOM 2251 N N . LYS A 1 267 ? -3.864 8.114 1.358 1.00 97.81 267 LYS A N 1
ATOM 2252 C CA . LYS A 1 267 ? -3.569 6.718 0.984 1.00 97.81 267 LYS A CA 1
ATOM 2253 C C . LYS A 1 267 ? -2.678 6.016 2.008 1.00 97.81 267 LYS A C 1
ATOM 2255 O O . LYS A 1 267 ? -2.900 4.852 2.331 1.00 97.81 267 LYS A O 1
ATOM 2260 N N . LEU A 1 268 ? -1.705 6.730 2.571 1.00 98.12 268 LEU A N 1
ATOM 2261 C CA . LEU A 1 268 ? -0.869 6.211 3.651 1.00 98.12 268 LEU A CA 1
ATOM 2262 C C . LEU A 1 268 ? -1.689 5.954 4.924 1.00 98.12 268 LEU A C 1
ATOM 2264 O O . LEU A 1 268 ? -1.548 4.899 5.540 1.00 98.12 268 LEU A O 1
ATOM 2268 N N . LEU A 1 269 ? -2.573 6.885 5.298 1.00 97.94 269 LEU A N 1
ATOM 2269 C CA . LEU A 1 269 ? -3.495 6.697 6.421 1.00 97.94 269 LEU A CA 1
ATOM 2270 C C . LEU A 1 269 ? -4.425 5.503 6.189 1.00 97.94 269 LEU A C 1
ATOM 2272 O O . LEU A 1 269 ? -4.619 4.695 7.094 1.00 97.94 269 LEU A O 1
ATOM 2276 N N . GLU A 1 270 ? -4.963 5.358 4.979 1.00 97.94 270 GLU A N 1
ATOM 2277 C CA . GLU A 1 270 ? -5.776 4.208 4.583 1.00 97.94 270 GLU A CA 1
ATOM 2278 C C . GLU A 1 270 ? -5.002 2.890 4.737 1.00 97.94 270 GLU A C 1
ATOM 2280 O O . GLU A 1 270 ? -5.513 1.936 5.327 1.00 97.94 270 GLU A O 1
ATOM 2285 N N . ALA A 1 271 ? -3.750 2.836 4.280 1.00 98.06 271 ALA A N 1
ATOM 2286 C CA . ALA A 1 271 ? -2.906 1.655 4.426 1.00 98.06 271 ALA A CA 1
ATOM 2287 C C . ALA A 1 271 ? -2.641 1.313 5.906 1.00 98.06 271 ALA A C 1
ATOM 2289 O O . ALA A 1 271 ? -2.781 0.155 6.308 1.00 98.06 271 ALA A O 1
ATOM 2290 N N . TYR A 1 272 ? -2.339 2.313 6.744 1.00 98.44 272 TYR A N 1
ATOM 2291 C CA . TYR A 1 272 ? -2.185 2.111 8.188 1.00 98.44 272 TYR A CA 1
ATOM 2292 C C . TYR A 1 272 ? -3.465 1.621 8.863 1.00 98.44 272 TYR A C 1
ATOM 2294 O O . TYR A 1 272 ? -3.396 0.728 9.706 1.00 98.44 272 TYR A O 1
ATOM 2302 N N . HIS A 1 273 ? -4.623 2.175 8.496 1.00 97.81 273 HIS A N 1
ATOM 2303 C CA . HIS A 1 273 ? -5.919 1.743 9.025 1.00 97.81 273 HIS A CA 1
ATOM 2304 C C . HIS A 1 273 ? -6.197 0.279 8.708 1.00 97.81 273 HIS A C 1
ATOM 2306 O O . HIS A 1 273 ? -6.639 -0.465 9.586 1.00 97.81 273 HIS A O 1
ATOM 2312 N N . ASN A 1 274 ? -5.908 -0.145 7.477 1.00 97.50 274 ASN A N 1
ATOM 2313 C CA . ASN A 1 274 ? -6.081 -1.531 7.062 1.00 97.50 274 ASN A CA 1
ATOM 2314 C C . ASN A 1 274 ? -5.177 -2.479 7.863 1.00 97.50 274 ASN A C 1
ATOM 2316 O O . ASN A 1 274 ? -5.685 -3.445 8.431 1.00 97.50 274 ASN A O 1
ATOM 2320 N N . LEU A 1 275 ? -3.878 -2.181 8.008 1.00 97.19 275 LEU A N 1
ATOM 2321 C CA . LEU A 1 275 ? -2.988 -3.016 8.828 1.00 97.19 275 LEU A CA 1
ATOM 2322 C C . LEU A 1 275 ? -3.379 -3.028 10.307 1.00 97.19 275 LEU A C 1
ATOM 2324 O O . LEU A 1 275 ? -3.418 -4.095 10.916 1.00 97.19 275 LEU A O 1
ATOM 2328 N N . ALA A 1 276 ? -3.701 -1.871 10.891 1.00 97.38 276 ALA A N 1
ATOM 2329 C CA . ALA A 1 276 ? -4.153 -1.803 12.278 1.00 97.38 276 ALA A CA 1
ATOM 2330 C C . ALA A 1 276 ? -5.406 -2.670 12.496 1.00 97.38 276 ALA A C 1
ATOM 2332 O O . ALA A 1 276 ? -5.491 -3.396 13.484 1.00 97.38 276 ALA A O 1
ATOM 2333 N N . SER A 1 277 ? -6.340 -2.649 11.542 1.00 95.50 277 SER A N 1
ATOM 2334 C CA . SER A 1 277 ? -7.557 -3.463 11.586 1.00 95.50 277 SER A CA 1
ATOM 2335 C C . SER A 1 277 ? -7.265 -4.958 11.442 1.00 95.50 277 SER A C 1
ATOM 2337 O O . SER A 1 277 ? -7.863 -5.758 12.157 1.00 95.50 277 SER A O 1
ATOM 2339 N N . ILE A 1 278 ? -6.336 -5.350 10.562 1.00 96.38 278 ILE A N 1
ATOM 2340 C CA . ILE A 1 278 ? -5.905 -6.749 10.407 1.00 96.38 278 ILE A CA 1
ATOM 2341 C C . ILE A 1 278 ? -5.329 -7.269 11.724 1.00 96.38 278 ILE A C 1
ATOM 2343 O O . ILE A 1 278 ? -5.850 -8.241 12.267 1.00 96.38 278 ILE A O 1
ATOM 2347 N N . TYR A 1 279 ? -4.336 -6.577 12.288 1.00 97.38 279 TYR A N 1
ATOM 2348 C CA . TYR A 1 279 ? -3.705 -7.000 13.539 1.00 97.38 279 TYR A CA 1
ATOM 2349 C C . TYR A 1 279 ? -4.677 -6.997 14.723 1.00 97.38 279 TYR A C 1
ATOM 2351 O O . TYR A 1 279 ? -4.614 -7.888 15.569 1.00 97.38 279 TYR A O 1
ATOM 2359 N N . TYR A 1 280 ? -5.609 -6.041 14.781 1.00 95.56 280 TYR A N 1
ATOM 2360 C CA . TYR A 1 280 ? -6.663 -6.037 15.795 1.00 95.56 280 TYR A CA 1
ATOM 2361 C C . TYR A 1 280 ? -7.602 -7.245 15.656 1.00 95.56 280 TYR A C 1
ATOM 2363 O O . TYR A 1 280 ? -7.904 -7.910 16.645 1.00 95.56 280 TYR A O 1
ATOM 2371 N N . ASN A 1 281 ? -8.033 -7.572 14.436 1.00 94.38 281 ASN A N 1
ATOM 2372 C CA . ASN A 1 281 ? -8.906 -8.718 14.185 1.00 94.38 281 ASN A CA 1
ATOM 2373 C C . ASN A 1 281 ? -8.210 -10.058 14.449 1.00 94.38 281 ASN A C 1
ATOM 2375 O O . ASN A 1 281 ? -8.839 -10.982 14.963 1.00 94.38 281 ASN A O 1
ATOM 2379 N N . GLU A 1 282 ? -6.923 -10.177 14.123 1.00 95.94 282 GLU A N 1
ATOM 2380 C CA . GLU A 1 282 ? -6.115 -11.346 14.482 1.00 95.94 282 GLU A CA 1
ATOM 2381 C C . GLU A 1 282 ? -5.966 -11.472 15.997 1.00 95.94 282 GLU A C 1
ATOM 2383 O O . GLU A 1 282 ? -6.171 -12.554 16.542 1.00 95.94 282 GLU A O 1
ATOM 2388 N N . TRP A 1 283 ? -5.705 -10.360 16.689 1.00 95.25 283 TRP A N 1
ATOM 2389 C CA . TRP A 1 283 ? -5.633 -10.327 18.147 1.00 95.25 283 TRP A CA 1
ATOM 2390 C C . TRP A 1 283 ? -6.961 -10.726 18.809 1.00 95.25 283 TRP A C 1
ATOM 2392 O O . TRP A 1 283 ? -6.947 -11.494 19.766 1.00 95.25 283 TRP A O 1
ATOM 2402 N N . LYS A 1 284 ? -8.113 -10.282 18.280 1.00 92.50 284 LYS A N 1
ATOM 2403 C CA . LYS A 1 284 ? -9.439 -10.707 18.775 1.00 92.50 284 LYS A CA 1
ATOM 2404 C C . LYS A 1 284 ? -9.622 -12.225 18.705 1.00 92.50 284 LYS A C 1
ATOM 2406 O O . LYS A 1 284 ? -10.261 -12.798 19.578 1.00 92.50 284 LYS A O 1
ATOM 2411 N N . LYS A 1 285 ? -9.097 -12.872 17.658 1.00 93.19 285 LYS A N 1
ATOM 2412 C CA . LYS A 1 285 ? -9.186 -14.331 17.474 1.00 93.19 285 LYS A CA 1
ATOM 2413 C C . LYS A 1 285 ? -8.167 -15.085 18.321 1.00 93.19 285 LYS A C 1
ATOM 2415 O O . LYS A 1 285 ? -8.452 -16.183 18.783 1.00 93.19 285 LYS A O 1
ATOM 2420 N N . ASN A 1 286 ? -6.976 -14.516 18.479 1.00 94.38 286 ASN A N 1
ATOM 2421 C CA . ASN A 1 286 ? -5.870 -15.105 19.216 1.00 94.38 286 ASN A CA 1
ATOM 2422 C C . ASN A 1 286 ? -5.150 -14.014 20.029 1.00 94.38 286 ASN A C 1
ATOM 2424 O O . ASN A 1 286 ? -4.242 -13.359 19.500 1.00 94.38 286 ASN A O 1
ATOM 2428 N N . PRO A 1 287 ? -5.552 -13.788 21.294 1.00 90.69 287 PRO A N 1
ATOM 2429 C CA . PRO A 1 287 ? -4.995 -12.725 22.124 1.00 90.69 287 PRO A CA 1
ATOM 2430 C C . PRO A 1 287 ? -3.488 -12.897 22.382 1.00 90.69 287 PRO A C 1
ATOM 2432 O O . PRO A 1 287 ? -3.066 -13.563 23.322 1.00 90.69 287 PRO A O 1
ATOM 2435 N N . ASN A 1 288 ? -2.666 -12.245 21.557 1.00 93.81 288 ASN A N 1
ATOM 2436 C CA . ASN A 1 288 ? -1.204 -12.236 21.646 1.00 93.81 288 ASN A CA 1
ATOM 2437 C C . ASN A 1 288 ? -0.672 -10.801 21.825 1.00 93.81 288 ASN A C 1
ATOM 2439 O O . ASN A 1 288 ? -1.018 -9.900 21.055 1.00 93.81 288 ASN A O 1
ATOM 2443 N N . THR A 1 289 ? 0.219 -10.604 22.802 1.00 93.50 289 THR A N 1
ATOM 2444 C CA . THR A 1 289 ? 0.912 -9.335 23.086 1.00 93.50 289 THR A CA 1
ATOM 2445 C C . THR A 1 289 ? 1.648 -8.759 21.865 1.00 93.50 289 THR A C 1
ATOM 2447 O O . THR A 1 289 ? 1.695 -7.545 21.675 1.00 93.50 289 THR A O 1
ATOM 2450 N N . GLU A 1 290 ? 2.193 -9.602 20.987 1.00 96.62 290 GLU A N 1
ATOM 2451 C CA . GLU A 1 290 ? 2.875 -9.143 19.773 1.00 96.62 290 GLU A CA 1
ATOM 2452 C C . GLU A 1 290 ? 1.908 -8.471 18.784 1.00 96.62 290 GLU A C 1
ATOM 2454 O O . GLU A 1 290 ? 2.211 -7.403 18.248 1.00 96.62 290 GLU A O 1
ATOM 2459 N N . LEU A 1 291 ? 0.721 -9.052 18.577 1.00 96.25 291 LEU A N 1
ATOM 2460 C CA . LEU A 1 291 ? -0.288 -8.527 17.651 1.00 96.25 291 LEU A CA 1
ATOM 2461 C C . LEU A 1 291 ? -0.847 -7.185 18.132 1.00 96.25 291 LEU A C 1
ATOM 2463 O O . LEU A 1 291 ? -0.977 -6.246 17.345 1.00 96.25 291 LEU A O 1
ATOM 2467 N N . ILE A 1 292 ? -1.108 -7.064 19.438 1.00 94.94 292 ILE A N 1
ATOM 2468 C CA . ILE A 1 292 ? -1.593 -5.812 20.030 1.00 94.94 292 ILE A CA 1
ATOM 2469 C C . ILE A 1 292 ? -0.553 -4.688 19.943 1.00 94.94 292 ILE A C 1
ATOM 2471 O O . ILE A 1 292 ? -0.890 -3.547 19.625 1.00 94.94 292 ILE A O 1
ATOM 2475 N N . ASN A 1 293 ? 0.730 -5.018 20.107 1.00 96.44 293 ASN A N 1
ATOM 2476 C CA . ASN A 1 293 ? 1.817 -4.064 19.906 1.00 96.44 293 ASN A CA 1
ATOM 2477 C C . ASN A 1 293 ? 1.968 -3.661 18.431 1.00 96.44 293 ASN A C 1
ATOM 2479 O O . ASN A 1 293 ? 2.179 -2.480 18.140 1.00 96.44 293 ASN A O 1
ATOM 2483 N N . LYS A 1 294 ? 1.817 -4.608 17.491 1.00 96.50 294 LYS A N 1
ATOM 2484 C CA . LYS A 1 294 ? 1.827 -4.317 16.048 1.00 96.50 294 LYS A CA 1
ATOM 2485 C C . LYS A 1 294 ? 0.688 -3.384 15.658 1.00 96.50 294 LYS A C 1
ATOM 2487 O O . LYS A 1 294 ? 0.966 -2.374 15.016 1.00 96.50 294 LYS A O 1
ATOM 2492 N N . PHE A 1 295 ? -0.556 -3.639 16.075 1.00 95.19 295 PHE A N 1
ATOM 2493 C CA . PHE A 1 295 ? -1.641 -2.707 15.747 1.00 95.19 295 PHE A CA 1
ATOM 2494 C C . PHE A 1 295 ? -1.393 -1.331 16.373 1.00 95.19 295 PHE A C 1
ATOM 2496 O O . PHE A 1 295 ? -1.569 -0.317 15.696 1.00 95.19 295 PHE A O 1
ATOM 2503 N N . ASN A 1 296 ? -0.933 -1.272 17.631 1.00 97.88 296 ASN A N 1
ATOM 2504 C CA . ASN A 1 296 ? -0.704 0.003 18.306 1.00 97.88 296 ASN A CA 1
ATOM 2505 C C . ASN A 1 296 ? 0.381 0.840 17.615 1.00 97.88 296 ASN A C 1
ATOM 2507 O O . ASN A 1 296 ? 0.226 2.052 17.490 1.00 97.88 296 ASN A O 1
ATOM 2511 N N . LYS A 1 297 ? 1.432 0.201 17.086 1.00 98.06 297 LYS A N 1
ATOM 2512 C CA . LYS A 1 297 ? 2.452 0.871 16.265 1.00 98.06 297 LYS A CA 1
ATOM 2513 C C . LYS A 1 297 ? 1.826 1.637 15.093 1.00 98.06 297 LYS A C 1
ATOM 2515 O O . LYS A 1 297 ? 2.212 2.775 14.840 1.00 98.06 297 LYS A O 1
ATOM 2520 N N . TYR A 1 298 ? 0.873 1.040 14.375 1.00 98.25 298 TYR A N 1
ATOM 2521 C CA . TYR A 1 298 ? 0.210 1.710 13.248 1.00 98.25 298 TYR A CA 1
ATOM 2522 C C . TYR A 1 298 ? -0.804 2.760 13.705 1.00 98.25 298 TYR A C 1
ATOM 2524 O O . TYR A 1 298 ? -0.889 3.821 13.093 1.00 98.25 298 TYR A O 1
ATOM 2532 N N . VAL A 1 299 ? -1.508 2.525 14.814 1.00 98.38 299 VAL A N 1
ATOM 2533 C CA . VAL A 1 299 ? -2.381 3.531 15.443 1.00 98.38 299 VAL A CA 1
ATOM 2534 C C . VAL A 1 299 ? -1.591 4.782 15.833 1.00 98.38 299 VAL A C 1
ATOM 2536 O O . VAL A 1 299 ? -2.023 5.894 15.537 1.00 98.38 299 VAL A O 1
ATOM 2539 N N . ASP A 1 300 ? -0.407 4.620 16.423 1.00 98.38 300 ASP A N 1
ATOM 2540 C CA . ASP A 1 300 ? 0.464 5.742 16.782 1.00 98.38 300 ASP A CA 1
ATOM 2541 C C . ASP A 1 300 ? 0.968 6.491 15.538 1.00 98.38 300 ASP A C 1
ATOM 2543 O O . ASP A 1 300 ? 1.025 7.723 15.541 1.00 98.38 300 ASP A O 1
ATOM 2547 N N . LYS A 1 301 ? 1.250 5.780 14.436 1.00 98.06 301 LYS A N 1
ATOM 2548 C CA . LYS A 1 301 ? 1.567 6.403 13.139 1.00 98.06 301 LYS A CA 1
ATOM 2549 C C . LYS A 1 301 ? 0.387 7.178 12.544 1.00 98.06 301 LYS A C 1
ATOM 2551 O O . LYS A 1 301 ? 0.598 8.236 11.962 1.00 98.06 301 LYS A O 1
ATOM 2556 N N . ILE A 1 302 ? -0.845 6.691 12.687 1.00 98.38 302 ILE A N 1
ATOM 2557 C CA . ILE A 1 302 ? -2.038 7.425 12.240 1.00 98.38 302 ILE A CA 1
ATOM 2558 C C . ILE A 1 302 ? -2.201 8.698 13.067 1.00 98.38 302 ILE A C 1
ATOM 2560 O O . ILE A 1 302 ? -2.340 9.780 12.504 1.00 98.38 302 ILE A O 1
ATOM 2564 N N . LEU A 1 303 ? -2.133 8.591 14.396 1.00 97.81 303 LEU A N 1
ATOM 2565 C CA . LEU A 1 303 ? -2.349 9.719 15.303 1.00 97.81 303 LEU A CA 1
ATOM 2566 C C . LEU A 1 303 ? -1.232 10.771 15.246 1.00 97.81 303 LEU A C 1
ATOM 2568 O O . LEU A 1 303 ? -1.488 11.932 15.566 1.00 97.81 303 LEU A O 1
ATOM 2572 N N . SER A 1 304 ? -0.018 10.400 14.825 1.00 96.81 304 SER A N 1
ATOM 2573 C CA . SER A 1 304 ? 1.066 11.363 14.588 1.00 96.81 304 SER A CA 1
ATOM 2574 C C . SER A 1 304 ? 0.841 12.211 13.334 1.00 96.81 304 SER A C 1
ATOM 2576 O O . SER A 1 304 ? 1.280 13.358 13.286 1.00 96.81 304 SER A O 1
ATOM 2578 N N . VAL A 1 305 ? 0.122 11.675 12.342 1.00 94.88 305 VAL A N 1
ATOM 2579 C CA . VAL A 1 305 ? -0.263 12.390 11.117 1.00 94.88 305 VAL A CA 1
ATOM 2580 C C . VAL A 1 305 ? -1.584 13.138 11.313 1.00 94.88 305 VAL A C 1
ATOM 2582 O O . VAL A 1 305 ? -1.701 14.301 10.932 1.00 94.88 305 VAL A O 1
ATOM 2585 N N . TYR A 1 306 ? -2.577 12.494 11.932 1.00 96.25 306 TYR A N 1
ATOM 2586 C CA . TYR A 1 306 ? -3.891 13.061 12.209 1.00 96.25 306 TYR A CA 1
ATOM 2587 C C . TYR A 1 306 ? -4.371 12.700 13.622 1.00 96.25 306 TYR A C 1
ATOM 2589 O O . TYR A 1 306 ? -4.970 11.656 13.874 1.00 96.25 306 TYR A O 1
ATOM 2597 N N . SER A 1 307 ? -4.142 13.613 14.567 1.00 96.75 307 SER A N 1
ATOM 2598 C CA . SER A 1 307 ? -4.373 13.401 16.007 1.00 96.75 307 SER A CA 1
ATOM 2599 C C . SER A 1 307 ? -5.841 13.252 16.430 1.00 96.75 307 SER A C 1
ATOM 2601 O O . SER A 1 307 ? -6.117 12.863 17.570 1.00 96.75 307 SER A O 1
ATOM 2603 N N . TYR A 1 308 ? -6.775 13.560 15.527 1.00 96.31 308 TYR A N 1
ATOM 2604 C CA . TYR A 1 308 ? -8.222 13.434 15.722 1.00 96.31 308 TYR A CA 1
ATOM 2605 C C . TYR A 1 308 ? -8.840 12.336 14.851 1.00 96.31 308 TYR A C 1
ATOM 2607 O O . TYR A 1 308 ? -10.059 12.310 14.679 1.00 96.31 308 TYR A O 1
ATOM 2615 N N . ASP A 1 309 ? -8.026 11.426 14.311 1.00 97.06 309 ASP A N 1
ATOM 2616 C CA . ASP A 1 309 ? -8.542 10.288 13.563 1.00 97.06 309 ASP A CA 1
ATOM 2617 C C . ASP A 1 309 ? -9.456 9.426 14.447 1.00 97.06 309 ASP A C 1
ATOM 2619 O O . ASP A 1 309 ? -9.032 8.844 15.447 1.00 97.06 309 ASP A O 1
ATOM 2623 N N . TYR A 1 310 ? -10.731 9.354 14.067 1.00 95.94 310 TYR A N 1
ATOM 2624 C CA . TYR A 1 310 ? -11.765 8.665 14.829 1.00 95.94 310 TYR A CA 1
ATOM 2625 C C . TYR A 1 310 ? -11.448 7.185 15.062 1.00 95.94 310 TYR A C 1
ATOM 2627 O O . TYR A 1 310 ? -11.523 6.704 16.193 1.00 95.94 310 TYR A O 1
ATOM 2635 N N . ARG A 1 311 ? -11.082 6.460 13.999 1.00 95.31 311 ARG A N 1
ATOM 2636 C CA . ARG A 1 311 ? -10.855 5.010 14.060 1.00 95.31 311 ARG A CA 1
ATOM 2637 C C . ARG A 1 311 ? -9.615 4.710 14.895 1.00 95.31 311 ARG A C 1
ATOM 2639 O O . ARG A 1 311 ? -9.651 3.828 15.750 1.00 95.31 311 ARG A O 1
ATOM 2646 N N . ALA A 1 312 ? -8.550 5.489 14.714 1.00 97.44 312 ALA A N 1
ATOM 2647 C CA . ALA A 1 312 ? -7.329 5.323 15.490 1.00 97.44 312 ALA A CA 1
ATOM 2648 C C . ALA A 1 312 ? -7.533 5.667 16.973 1.00 97.44 312 ALA A C 1
ATOM 2650 O O . ALA A 1 312 ? -6.998 4.972 17.830 1.00 97.44 312 ALA A O 1
ATOM 2651 N N . LEU A 1 313 ? -8.343 6.679 17.305 1.00 98.00 313 LEU A N 1
ATOM 2652 C CA . LEU A 1 313 ? -8.675 7.002 18.697 1.00 98.00 313 LEU A CA 1
ATOM 2653 C C . LEU A 1 313 ? -9.459 5.881 19.392 1.00 98.00 313 LEU A C 1
ATOM 2655 O O . LEU A 1 313 ? -9.174 5.590 20.556 1.00 98.00 313 LEU A O 1
ATOM 2659 N N . LEU A 1 314 ? -10.404 5.237 18.696 1.00 96.38 314 LEU A N 1
ATOM 2660 C CA . LEU A 1 314 ? -11.106 4.060 19.220 1.00 96.38 314 LEU A CA 1
ATOM 2661 C C . LEU A 1 314 ? -10.128 2.912 19.501 1.00 96.38 314 LEU A C 1
ATOM 2663 O O . LEU A 1 314 ? -10.089 2.394 20.616 1.00 96.38 314 LEU A O 1
ATOM 2667 N N . LEU A 1 315 ? -9.292 2.560 18.520 1.00 96.31 315 LEU A N 1
ATOM 2668 C CA . LEU A 1 315 ? -8.298 1.493 18.666 1.00 96.31 315 LEU A CA 1
ATOM 2669 C C . LEU A 1 315 ? -7.264 1.814 19.757 1.00 96.31 315 LEU A C 1
ATOM 2671 O O . LEU A 1 315 ? -6.884 0.935 20.531 1.00 96.31 315 LEU A O 1
ATOM 2675 N N . LYS A 1 316 ? -6.843 3.078 19.883 1.00 98.19 316 LYS A N 1
ATOM 2676 C CA . LYS A 1 316 ? -5.926 3.508 20.945 1.00 98.19 316 LYS A CA 1
ATOM 2677 C C . LYS A 1 316 ? -6.566 3.386 22.324 1.00 98.19 316 LYS A C 1
ATOM 2679 O O . LYS A 1 316 ? -5.897 2.970 23.262 1.00 98.19 316 LYS A O 1
ATOM 2684 N N . ALA A 1 317 ? -7.851 3.719 22.457 1.00 98.06 317 ALA A N 1
ATOM 2685 C CA . ALA A 1 317 ? -8.573 3.552 23.714 1.00 98.06 317 ALA A CA 1
ATOM 2686 C C . ALA A 1 317 ? -8.657 2.073 24.124 1.00 98.06 317 ALA A C 1
ATOM 2688 O O . ALA A 1 317 ? -8.440 1.760 25.292 1.00 98.06 317 ALA A O 1
ATOM 2689 N N . ILE A 1 318 ? -8.892 1.174 23.163 1.00 96.31 318 ILE A N 1
ATOM 2690 C CA . ILE A 1 318 ? -8.864 -0.281 23.370 1.00 96.31 318 ILE A CA 1
ATOM 2691 C C . ILE A 1 318 ? -7.478 -0.732 23.857 1.00 96.31 318 ILE A C 1
ATOM 2693 O O . ILE A 1 318 ? -7.387 -1.394 24.889 1.00 96.31 318 ILE A O 1
ATOM 2697 N N . PHE A 1 319 ? -6.399 -0.320 23.179 1.00 97.56 319 PHE A N 1
ATOM 2698 C CA . PHE A 1 319 ? -5.023 -0.620 23.601 1.00 97.56 319 PHE A CA 1
ATOM 2699 C C . PHE A 1 319 ? -4.737 -0.138 25.030 1.00 97.56 319 PHE A C 1
ATOM 2701 O O . PHE A 1 319 ? -4.269 -0.902 25.870 1.00 97.56 319 PHE A O 1
ATOM 2708 N N . THR A 1 320 ? -5.052 1.126 25.318 1.00 98.25 320 THR A N 1
ATOM 2709 C CA . THR A 1 320 ? -4.845 1.739 26.634 1.00 98.25 320 THR A CA 1
ATOM 2710 C C . THR A 1 320 ? -5.656 1.043 27.731 1.00 98.25 320 THR A C 1
ATOM 2712 O O . THR A 1 320 ? -5.189 0.920 28.861 1.00 98.25 320 THR A O 1
ATOM 2715 N N . PHE A 1 321 ? -6.855 0.555 27.420 1.00 97.75 321 PHE A N 1
ATOM 2716 C CA . PHE A 1 321 ? -7.641 -0.217 28.373 1.00 97.75 321 PHE A CA 1
ATOM 2717 C C . PHE A 1 321 ? -7.039 -1.608 28.620 1.00 97.75 321 PHE A C 1
ATOM 2719 O O . PHE A 1 321 ? -6.823 -1.968 29.769 1.00 97.75 321 PHE A O 1
ATOM 2726 N N . ILE A 1 322 ? -6.721 -2.372 27.571 1.00 95.50 322 ILE A N 1
ATOM 2727 C CA . ILE A 1 322 ? -6.281 -3.772 27.709 1.00 95.50 322 ILE A CA 1
ATOM 2728 C C . ILE A 1 322 ? -4.837 -3.904 28.187 1.00 95.50 322 ILE A C 1
ATOM 2730 O O . ILE A 1 322 ? -4.552 -4.744 29.035 1.00 95.50 322 ILE A O 1
ATOM 2734 N N . VAL A 1 323 ? -3.915 -3.137 27.603 1.00 95.88 323 VAL A N 1
ATOM 2735 C CA . VAL A 1 323 ? -2.472 -3.304 27.836 1.00 95.88 323 VAL A CA 1
ATOM 2736 C C . VAL A 1 323 ? -1.996 -2.414 28.968 1.00 95.88 323 VAL A C 1
ATOM 2738 O O . VAL A 1 323 ? -1.265 -2.867 29.841 1.00 95.88 323 VAL A O 1
ATOM 2741 N N . GLU A 1 324 ? -2.410 -1.147 28.969 1.00 97.00 324 GLU A N 1
ATOM 2742 C CA . GLU A 1 324 ? -1.983 -0.198 30.005 1.00 97.00 324 GLU A CA 1
ATOM 2743 C C . GLU A 1 324 ? -2.859 -0.281 31.268 1.00 97.00 324 GLU A C 1
ATOM 2745 O O . GLU A 1 324 ? -2.563 0.400 32.249 1.00 97.00 324 GLU A O 1
ATOM 2750 N N . ASN A 1 325 ? -3.940 -1.075 31.240 1.00 96.56 325 ASN A N 1
ATOM 2751 C CA . ASN A 1 325 ? -4.937 -1.194 32.308 1.00 96.56 325 ASN A CA 1
ATOM 2752 C C . ASN A 1 325 ? -5.431 0.173 32.825 1.00 96.56 325 ASN A C 1
ATOM 2754 O O . ASN A 1 325 ? -5.591 0.395 34.025 1.00 96.56 325 ASN A O 1
ATOM 2758 N N . ASN A 1 326 ? -5.622 1.139 31.916 1.00 98.19 326 ASN A N 1
ATOM 2759 C CA . ASN A 1 326 ? -5.919 2.524 32.278 1.00 98.19 326 ASN A CA 1
ATOM 2760 C C . ASN A 1 326 ? -7.237 3.010 31.658 1.00 98.19 326 ASN A C 1
ATOM 2762 O O . ASN A 1 326 ? -7.271 3.693 30.630 1.00 98.19 326 ASN A O 1
ATOM 2766 N N . ALA A 1 327 ? -8.348 2.688 32.326 1.00 98.06 327 ALA A N 1
ATOM 2767 C CA . ALA A 1 327 ? -9.690 3.075 31.891 1.00 98.06 327 ALA A CA 1
ATOM 2768 C C . ALA A 1 327 ? -9.886 4.604 31.791 1.00 98.06 327 ALA A C 1
ATOM 2770 O O . ALA A 1 327 ? -10.585 5.081 30.896 1.00 98.06 327 ALA A O 1
ATOM 2771 N N . ASP A 1 328 ? -9.252 5.398 32.659 1.00 98.31 328 ASP A N 1
ATOM 2772 C CA . ASP A 1 328 ? -9.391 6.863 32.652 1.00 98.31 328 ASP A CA 1
ATOM 2773 C C . ASP A 1 328 ? -8.691 7.526 31.463 1.00 98.31 328 ASP A C 1
ATOM 2775 O O . ASP A 1 328 ? -9.228 8.451 30.834 1.00 98.31 328 ASP A O 1
ATOM 2779 N N . LYS A 1 329 ? -7.511 7.023 31.097 1.00 98.44 329 LYS A N 1
ATOM 2780 C CA . LYS A 1 329 ? -6.796 7.464 29.898 1.00 98.44 329 LYS A CA 1
ATOM 2781 C C . LYS A 1 329 ? -7.552 7.045 28.635 1.00 98.44 329 LYS A C 1
ATOM 2783 O O . LYS A 1 329 ? -7.726 7.879 27.745 1.00 98.44 329 LYS A O 1
ATOM 2788 N N . ALA A 1 330 ? -8.091 5.823 28.590 1.00 98.44 330 ALA A N 1
ATOM 2789 C CA . ALA A 1 330 ? -8.953 5.370 27.495 1.00 98.44 330 ALA A CA 1
ATOM 2790 C C . ALA A 1 330 ? -10.190 6.276 27.340 1.00 98.44 330 ALA A C 1
ATOM 2792 O O . ALA A 1 330 ? -10.491 6.752 26.243 1.00 98.44 330 ALA A O 1
ATOM 2793 N N . LEU A 1 331 ? -10.851 6.626 28.448 1.00 98.31 331 LEU A N 1
ATOM 2794 C CA . LEU A 1 331 ? -11.996 7.538 28.447 1.00 98.31 331 LEU A CA 1
ATOM 2795 C C . LEU A 1 331 ? -11.619 8.936 27.930 1.00 98.31 331 LEU A C 1
ATOM 2797 O O . LEU A 1 331 ? -12.389 9.569 27.206 1.00 98.31 331 LEU A O 1
ATOM 2801 N N . THR A 1 332 ? -10.427 9.426 28.277 1.00 98.25 332 THR A N 1
ATOM 2802 C CA . THR A 1 332 ? -9.912 10.719 27.801 1.00 98.25 332 THR A CA 1
ATOM 2803 C C . THR A 1 332 ? -9.683 10.726 26.289 1.00 98.25 332 THR A C 1
ATOM 2805 O O . THR A 1 332 ? -10.013 11.713 25.630 1.00 98.25 332 THR A O 1
ATOM 2808 N N . LEU A 1 333 ? -9.194 9.621 25.719 1.00 98.06 333 LEU A N 1
ATOM 2809 C CA . LEU A 1 333 ? -9.070 9.455 24.268 1.00 98.06 333 LEU A CA 1
ATOM 2810 C C . LEU A 1 333 ? -10.443 9.472 23.583 1.00 98.06 333 LEU A C 1
ATOM 2812 O O . LEU A 1 333 ? -10.648 10.236 22.641 1.00 98.06 333 LEU A O 1
ATOM 2816 N N . LEU A 1 334 ? -11.415 8.719 24.106 1.00 97.69 334 LEU A N 1
ATOM 2817 C CA . LEU A 1 334 ? -12.766 8.648 23.536 1.00 97.69 334 LEU A CA 1
ATOM 2818 C C . LEU A 1 334 ? -13.512 9.988 23.580 1.00 97.69 334 LEU A C 1
ATOM 2820 O O . LEU A 1 334 ? -14.293 10.291 22.680 1.00 97.69 334 LEU A O 1
ATOM 2824 N N . LYS A 1 335 ? -13.241 10.851 24.568 1.00 96.12 335 LYS A N 1
ATOM 2825 C CA . LYS A 1 335 ? -13.815 12.209 24.610 1.00 96.12 335 LYS A CA 1
ATOM 2826 C C . LYS A 1 335 ? -13.441 13.053 23.386 1.00 96.12 335 LYS A C 1
ATOM 2828 O O . LYS A 1 335 ? -14.219 13.935 23.021 1.00 96.12 335 LYS A O 1
ATOM 2833 N N . LYS A 1 336 ? -12.312 12.779 22.722 1.00 97.06 336 LYS A N 1
ATOM 2834 C CA . LYS A 1 336 ? -11.931 13.457 21.470 1.00 97.06 336 LYS A CA 1
ATOM 2835 C C . LYS A 1 336 ? -12.847 13.082 20.296 1.00 97.06 336 LYS A C 1
ATOM 2837 O O . LYS A 1 336 ? -12.987 13.869 19.368 1.00 97.06 336 LYS A O 1
ATOM 2842 N N . CYS A 1 337 ? -13.537 11.941 20.369 1.00 96.38 337 CYS A N 1
ATOM 2843 C CA . CYS A 1 337 ? -14.444 11.452 19.326 1.00 96.38 337 CYS A CA 1
ATOM 2844 C C . CYS A 1 337 ? -15.838 12.104 19.349 1.00 96.38 337 CYS A C 1
ATOM 2846 O O . CYS A 1 337 ? -16.638 11.853 18.455 1.00 96.38 337 CYS A O 1
ATOM 2848 N N . ARG A 1 338 ? -16.145 12.964 20.332 1.00 94.12 338 ARG A N 1
ATOM 2849 C CA . ARG A 1 338 ? -17.492 13.538 20.545 1.00 94.12 338 ARG A CA 1
ATOM 2850 C C . ARG A 1 338 ? -18.078 14.298 19.353 1.00 94.12 338 ARG A C 1
ATOM 2852 O O . ARG A 1 338 ? -19.288 14.476 19.297 1.00 94.12 338 ARG A O 1
ATOM 2859 N N . ARG A 1 339 ? -17.233 14.780 18.438 1.00 91.75 339 ARG A N 1
ATOM 2860 C CA . ARG A 1 339 ? -17.652 15.527 17.239 1.00 91.75 339 ARG A CA 1
ATOM 2861 C C . ARG A 1 339 ? -18.045 14.623 16.067 1.00 91.75 339 ARG A C 1
ATOM 2863 O O . ARG A 1 339 ? -18.542 15.123 15.066 1.00 91.75 339 ARG A O 1
ATOM 2870 N N . VAL A 1 340 ? -17.808 13.318 16.174 1.00 91.50 340 VAL A N 1
ATOM 2871 C CA . VAL A 1 340 ? -18.095 12.348 15.116 1.00 91.50 340 VAL A CA 1
ATOM 2872 C C . VAL A 1 340 ? -19.516 11.820 15.298 1.00 91.50 340 VAL A C 1
ATOM 2874 O O . VAL A 1 340 ? -19.892 11.418 16.399 1.00 91.50 340 VAL A O 1
ATOM 2877 N N . GLN A 1 341 ? -20.299 11.815 14.215 1.00 88.56 341 GLN A N 1
ATOM 2878 C CA . GLN A 1 341 ? -21.701 11.373 14.235 1.00 88.56 341 GLN A CA 1
ATOM 2879 C C . GLN A 1 341 ? -21.863 9.872 14.532 1.00 88.56 341 GLN A C 1
ATOM 2881 O O . GLN A 1 341 ? -22.903 9.458 15.032 1.00 88.56 341 GLN A O 1
ATOM 2886 N N . ASN A 1 342 ? -20.839 9.057 14.267 1.00 89.62 342 ASN A N 1
ATOM 2887 C CA . ASN A 1 342 ? -20.861 7.619 14.530 1.00 89.62 342 ASN A CA 1
ATOM 2888 C C . ASN A 1 342 ? -20.967 7.319 16.041 1.00 89.62 342 ASN A C 1
ATOM 2890 O O . ASN A 1 342 ? -20.197 7.848 16.842 1.00 89.62 342 ASN A O 1
ATOM 2894 N N . ASN A 1 343 ? -21.882 6.429 16.432 1.00 91.62 343 ASN A N 1
ATOM 2895 C CA . ASN A 1 343 ? -22.167 6.116 17.837 1.00 91.62 343 ASN A CA 1
ATOM 2896 C C . ASN A 1 343 ? -21.225 5.098 18.483 1.00 91.62 343 ASN A C 1
ATOM 2898 O O . ASN A 1 343 ? -21.314 4.893 19.692 1.00 91.62 343 ASN A O 1
ATOM 2902 N N . GLY A 1 344 ? -20.297 4.497 17.734 1.00 93.44 344 GLY A N 1
ATOM 2903 C CA . GLY A 1 344 ? -19.354 3.500 18.249 1.00 93.44 344 GLY A CA 1
ATOM 2904 C C . GLY A 1 344 ? -18.587 3.980 19.484 1.00 93.44 344 GLY A C 1
ATOM 2905 O O . GLY A 1 344 ? -18.442 3.244 20.455 1.00 93.44 344 GLY A O 1
ATOM 2906 N N . TRP A 1 345 ? -18.208 5.263 19.527 1.00 95.81 345 TRP A N 1
ATOM 2907 C CA . TRP A 1 345 ? -17.498 5.818 20.684 1.00 95.81 345 TRP A CA 1
ATOM 2908 C C . TRP A 1 345 ? -18.382 5.909 21.931 1.00 95.81 345 TRP A C 1
ATOM 2910 O O . TRP A 1 345 ? -17.863 5.806 23.040 1.00 95.81 345 TRP A O 1
ATOM 2920 N N . LYS A 1 346 ? -19.702 6.088 21.779 1.00 96.62 346 LYS A N 1
ATOM 2921 C CA . LYS A 1 346 ? -20.636 6.122 22.914 1.00 96.62 346 LYS A CA 1
ATOM 2922 C C . LYS A 1 346 ? -20.732 4.749 23.568 1.00 96.62 346 LYS A C 1
ATOM 2924 O O . LYS A 1 346 ? -20.710 4.692 24.792 1.00 96.62 346 LYS A O 1
ATOM 2929 N N . TYR A 1 347 ? -20.759 3.671 22.780 1.00 97.19 347 TYR A N 1
ATOM 2930 C CA . TYR A 1 347 ? -20.701 2.305 23.306 1.00 97.19 347 TYR A CA 1
ATOM 2931 C C . TYR A 1 347 ? -19.403 2.063 24.082 1.00 97.19 347 TYR A C 1
ATOM 2933 O O . TYR A 1 347 ? -19.447 1.608 25.222 1.00 97.19 347 TYR A O 1
ATOM 2941 N N . SER A 1 348 ? -18.254 2.466 23.532 1.00 97.19 348 SER A N 1
ATOM 2942 C CA . SER A 1 348 ? -16.965 2.342 24.226 1.00 97.19 348 SER A CA 1
ATOM 2943 C C . SER A 1 348 ? -16.909 3.165 25.524 1.00 97.19 348 SER A C 1
ATOM 2945 O O . SER A 1 348 ? -16.376 2.707 26.531 1.00 97.19 348 SER A O 1
ATOM 2947 N N . VAL A 1 349 ? -17.490 4.370 25.539 1.00 98.12 349 VAL A N 1
ATOM 2948 C CA . VAL A 1 349 ? -17.605 5.196 26.754 1.00 98.12 349 VAL A CA 1
ATOM 2949 C C . VAL A 1 349 ? -18.538 4.550 27.782 1.00 98.12 349 VAL A C 1
ATOM 2951 O O . VAL A 1 349 ? -18.205 4.517 28.967 1.00 98.12 349 VAL A O 1
ATOM 2954 N N . ALA A 1 350 ? -19.685 4.028 27.343 1.00 98.12 350 ALA A N 1
ATOM 2955 C CA . ALA A 1 350 ? -20.643 3.337 28.197 1.00 98.12 350 ALA A CA 1
ATOM 2956 C C . ALA A 1 350 ? -20.014 2.104 28.856 1.00 98.12 350 ALA A C 1
ATOM 2958 O O . ALA A 1 350 ? -20.144 1.921 30.066 1.00 98.12 350 ALA A O 1
ATOM 2959 N N . PHE A 1 351 ? -19.262 1.321 28.077 1.00 98.31 351 PHE A N 1
ATOM 2960 C CA . PHE A 1 351 ? -18.467 0.200 28.561 1.00 98.31 351 PHE A CA 1
ATOM 2961 C C . PHE A 1 351 ? -17.490 0.624 29.662 1.00 98.31 351 PHE A C 1
ATOM 2963 O O . PHE A 1 351 ? -17.519 0.048 30.746 1.00 98.31 351 PHE A O 1
ATOM 2970 N N . LEU A 1 352 ? -16.670 1.657 29.436 1.00 98.44 352 LEU A N 1
ATOM 2971 C CA . LEU A 1 352 ? -15.695 2.102 30.439 1.00 98.44 352 LEU A CA 1
ATOM 2972 C C . LEU A 1 352 ? -16.365 2.600 31.727 1.00 98.44 352 LEU A C 1
ATOM 2974 O O . LEU A 1 352 ? -15.836 2.374 32.814 1.00 98.44 352 LEU A O 1
ATOM 2978 N N . PHE A 1 353 ? -17.531 3.249 31.640 1.00 98.56 353 PHE A N 1
ATOM 2979 C CA . PHE A 1 353 ? -18.296 3.611 32.836 1.00 98.56 353 PHE A CA 1
ATOM 2980 C C . PHE A 1 353 ? -18.857 2.386 33.558 1.00 98.56 353 PHE A C 1
ATOM 2982 O O . PHE A 1 353 ? -18.745 2.320 34.780 1.00 98.56 353 PHE A O 1
ATOM 2989 N N . ALA A 1 354 ? -19.384 1.398 32.828 1.00 98.12 354 ALA A N 1
ATOM 2990 C CA . ALA A 1 354 ? -19.861 0.149 33.417 1.00 98.12 354 ALA A CA 1
ATOM 2991 C C . ALA A 1 354 ? -18.719 -0.601 34.118 1.00 98.12 354 ALA A C 1
ATOM 2993 O O . ALA A 1 354 ? -18.869 -0.994 35.271 1.00 98.12 354 ALA A O 1
ATOM 2994 N N . TYR A 1 355 ? -17.558 -0.708 33.468 1.00 98.25 355 TYR A N 1
ATOM 2995 C CA . TYR A 1 355 ? -16.353 -1.319 34.030 1.00 98.25 355 TYR A CA 1
ATOM 2996 C C . TYR A 1 355 ? -15.904 -0.627 35.327 1.00 98.25 355 TYR A C 1
ATOM 2998 O O . TYR A 1 355 ? -15.553 -1.287 36.300 1.00 98.25 355 TYR A O 1
ATOM 3006 N N . LYS A 1 356 ? -15.998 0.709 35.384 1.00 97.81 356 LYS A N 1
ATOM 3007 C CA . LYS A 1 356 ? -15.735 1.512 36.592 1.00 97.81 356 LYS A CA 1
ATOM 3008 C C . LYS A 1 356 ? -16.883 1.514 37.615 1.00 97.81 356 LYS A C 1
ATOM 3010 O O . LYS A 1 356 ? -16.844 2.298 38.562 1.00 97.81 356 LYS A O 1
ATOM 3015 N N . ASN A 1 357 ? -17.901 0.673 37.431 1.00 97.19 357 ASN A N 1
ATOM 3016 C CA . ASN A 1 357 ? -19.095 0.577 38.271 1.00 97.19 357 ASN A CA 1
ATOM 3017 C C . ASN A 1 357 ? -19.948 1.866 38.348 1.00 97.19 357 ASN A C 1
ATOM 3019 O O . ASN A 1 357 ? -20.742 2.048 39.271 1.00 97.19 357 ASN A O 1
ATOM 3023 N N . ASP A 1 358 ? -19.828 2.758 37.363 1.00 97.88 358 ASP A N 1
ATOM 3024 C CA . ASP A 1 358 ? -20.674 3.944 37.214 1.00 97.88 358 ASP A CA 1
ATOM 3025 C C . ASP A 1 358 ? -21.843 3.649 36.267 1.00 97.88 358 ASP A C 1
ATOM 3027 O O . ASP A 1 358 ? -21.869 4.025 35.090 1.00 97.88 358 ASP A O 1
ATOM 3031 N N . LEU A 1 359 ? -22.811 2.903 36.795 1.00 97.88 359 LEU A N 1
ATOM 3032 C CA . LEU A 1 359 ? -23.939 2.392 36.020 1.00 97.88 359 LEU A CA 1
ATOM 3033 C C . LEU A 1 359 ? -24.882 3.496 35.516 1.00 97.88 359 LEU A C 1
ATOM 3035 O O . LEU A 1 359 ? -25.505 3.327 34.470 1.00 97.88 359 LEU A O 1
ATOM 3039 N N . ASP A 1 360 ? -24.958 4.638 36.205 1.00 97.44 360 ASP A N 1
ATOM 3040 C CA . ASP A 1 360 ? -25.779 5.785 35.793 1.00 97.44 360 ASP A CA 1
ATOM 3041 C C . ASP A 1 360 ? -25.266 6.397 34.491 1.00 97.44 360 ASP A C 1
ATOM 3043 O O . ASP A 1 360 ? -26.022 6.554 33.523 1.00 97.44 360 ASP A O 1
ATOM 3047 N N . ARG A 1 361 ? -23.962 6.693 34.427 1.00 98.12 361 ARG A N 1
ATOM 3048 C CA . ARG A 1 361 ? -23.361 7.195 33.189 1.00 98.12 361 ARG A CA 1
ATOM 3049 C C . ARG A 1 361 ? -23.356 6.119 32.114 1.00 98.12 361 ARG A C 1
ATOM 3051 O O . ARG A 1 361 ? -23.701 6.431 30.976 1.00 98.12 361 ARG A O 1
ATOM 3058 N N . ALA A 1 362 ? -23.034 4.872 32.459 1.00 98.19 362 ALA A N 1
ATOM 3059 C CA . ALA A 1 362 ? -23.053 3.767 31.504 1.00 98.19 362 ALA A CA 1
ATOM 3060 C C . ALA A 1 362 ? -24.420 3.624 30.818 1.00 98.19 362 ALA A C 1
ATOM 3062 O O . ALA A 1 362 ? -24.496 3.640 29.591 1.00 98.19 362 ALA A O 1
ATOM 3063 N N . TYR A 1 363 ? -25.501 3.572 31.602 1.00 97.56 363 TYR A N 1
ATOM 3064 C CA . TYR A 1 363 ? -26.868 3.476 31.094 1.00 97.56 363 TYR A CA 1
ATOM 3065 C C . TYR A 1 363 ? -27.212 4.647 30.167 1.00 97.56 363 TYR A C 1
ATOM 3067 O O . TYR A 1 363 ? -27.669 4.433 29.047 1.00 97.56 363 TYR A O 1
ATOM 3075 N N . SER A 1 364 ? -26.924 5.883 30.588 1.00 97.62 364 SER A N 1
ATOM 3076 C CA . SER A 1 364 ? -27.180 7.077 29.774 1.00 97.62 364 SER A CA 1
ATOM 3077 C C . SER A 1 364 ? -26.467 7.026 28.415 1.00 97.62 364 SER A C 1
ATOM 3079 O O . SER A 1 364 ? -27.087 7.280 27.378 1.00 97.62 364 SER A O 1
ATOM 3081 N N . TYR A 1 365 ? -25.188 6.629 28.388 1.00 97.62 365 TYR A N 1
ATOM 3082 C CA . TYR A 1 365 ? -24.441 6.502 27.135 1.00 97.62 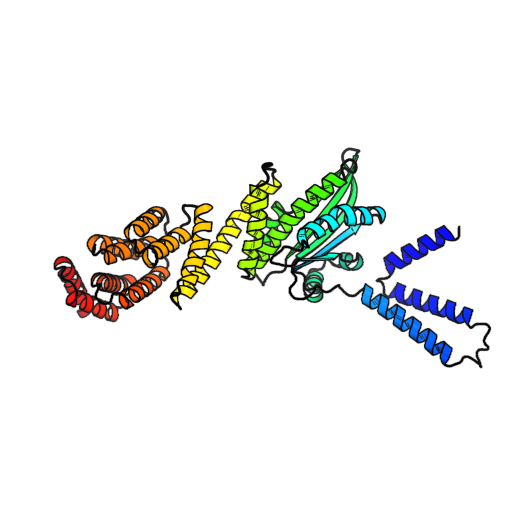365 TYR A CA 1
ATOM 3083 C C . TYR A 1 365 ? -24.938 5.346 26.262 1.00 97.62 365 TYR A C 1
ATOM 3085 O O . TYR A 1 365 ? -25.044 5.550 25.054 1.00 97.62 365 TYR A O 1
ATOM 3093 N N . TYR A 1 366 ? -25.293 4.187 26.830 1.00 97.50 366 TYR A N 1
ATOM 3094 C CA . TYR A 1 366 ? -25.885 3.088 26.055 1.00 97.50 366 TYR A CA 1
ATOM 3095 C C . TYR A 1 366 ? -27.206 3.506 25.412 1.00 97.50 366 TYR A C 1
ATOM 3097 O O . TYR A 1 366 ? -27.360 3.385 24.201 1.00 97.50 366 TYR A O 1
ATOM 3105 N N . ILE A 1 367 ? -28.131 4.086 26.181 1.00 96.81 367 ILE A N 1
ATOM 3106 C CA . ILE A 1 367 ? -29.418 4.548 25.645 1.00 96.81 367 ILE A CA 1
ATOM 3107 C C . ILE A 1 367 ? -29.216 5.637 24.584 1.00 96.81 367 ILE A C 1
ATOM 3109 O O . ILE A 1 367 ? -29.881 5.623 23.550 1.00 96.81 367 ILE A O 1
ATOM 3113 N N . SER A 1 368 ? -28.278 6.566 24.796 1.00 95.62 368 SER A N 1
ATOM 3114 C CA . SER A 1 368 ? -27.933 7.574 23.787 1.00 95.62 368 SER A CA 1
ATOM 3115 C C . SER A 1 368 ? -27.350 6.952 22.515 1.00 95.62 368 SER A C 1
ATOM 3117 O O . SER A 1 368 ? -27.653 7.424 21.418 1.00 95.62 368 SER A O 1
ATOM 3119 N N . ALA A 1 369 ? -26.518 5.915 22.642 1.00 95.31 369 ALA A N 1
ATOM 3120 C CA . ALA A 1 369 ? -25.928 5.209 21.510 1.00 95.31 369 ALA A CA 1
ATOM 3121 C C . ALA A 1 369 ? -26.994 4.474 20.687 1.00 95.31 369 ALA A C 1
ATOM 3123 O O . ALA A 1 369 ? -27.010 4.625 19.471 1.00 95.31 369 ALA A O 1
ATOM 3124 N N . ILE A 1 370 ? -27.909 3.769 21.358 1.00 94.88 370 ILE A N 1
ATOM 3125 C CA . ILE A 1 370 ? -28.984 2.974 20.744 1.00 94.88 370 ILE A CA 1
ATOM 3126 C C . ILE A 1 370 ? -30.011 3.868 20.042 1.00 94.88 370 ILE A C 1
ATOM 3128 O O . ILE A 1 370 ? -30.435 3.578 18.931 1.00 94.88 370 ILE A O 1
ATOM 3132 N N . LYS A 1 371 ? -30.389 4.997 20.656 1.00 93.94 371 LYS A N 1
ATOM 3133 C CA . LYS A 1 371 ? -31.367 5.933 20.073 1.00 93.94 371 LYS A CA 1
ATOM 3134 C C . LYS A 1 371 ? -30.847 6.711 18.868 1.00 93.94 371 LYS A C 1
ATOM 3136 O O . LYS A 1 371 ? -31.637 7.346 18.175 1.00 93.94 371 LYS A O 1
ATOM 3141 N N . THR A 1 372 ? -29.534 6.755 18.662 1.00 90.88 372 THR A N 1
ATOM 3142 C CA . THR A 1 372 ? -28.974 7.517 17.549 1.00 90.88 372 THR A CA 1
ATOM 3143 C C . THR A 1 372 ? -28.917 6.609 16.313 1.00 90.88 372 THR A C 1
ATOM 3145 O O . THR A 1 372 ? -28.256 5.573 16.383 1.00 90.88 372 THR A O 1
ATOM 3148 N N . PRO A 1 373 ? -29.548 6.982 15.183 1.00 86.12 373 PRO A N 1
ATOM 3149 C CA . PRO A 1 373 ? -29.535 6.171 13.966 1.00 86.12 373 PRO A CA 1
ATOM 3150 C C . PRO A 1 373 ? -28.106 5.848 13.510 1.00 86.12 373 PRO A C 1
ATOM 3152 O O . PRO A 1 373 ? -27.230 6.717 13.546 1.00 86.12 373 PRO A O 1
ATOM 3155 N N . GLY A 1 374 ? -27.858 4.608 13.091 1.00 82.44 374 GLY A N 1
ATOM 3156 C CA . GLY A 1 374 ? -26.546 4.158 12.630 1.00 82.44 374 GLY A CA 1
ATOM 3157 C C . GLY A 1 374 ? -26.508 2.662 12.324 1.00 82.44 374 GLY A C 1
ATOM 3158 O O . GLY A 1 374 ? -27.514 1.970 12.436 1.00 82.44 374 GLY A O 1
ATOM 3159 N N . GLU A 1 375 ? -25.338 2.170 11.924 1.00 75.94 375 GLU A N 1
ATOM 3160 C CA . GLU A 1 375 ? -25.112 0.744 11.668 1.00 75.94 375 GLU A CA 1
ATOM 3161 C C . GLU A 1 375 ? -25.201 -0.080 12.962 1.00 75.94 375 GLU A C 1
ATOM 3163 O O . GLU A 1 375 ? -24.755 0.371 14.016 1.00 75.94 375 GLU A O 1
ATOM 3168 N N . ASN A 1 376 ? -25.702 -1.318 12.871 1.00 75.81 376 ASN A N 1
ATOM 3169 C CA . ASN A 1 376 ? -25.783 -2.254 14.006 1.00 75.81 376 ASN A CA 1
ATOM 3170 C C . ASN A 1 376 ? -24.429 -2.878 14.388 1.00 75.81 376 ASN A C 1
ATOM 3172 O O . ASN A 1 376 ? -24.288 -3.445 15.470 1.00 75.81 376 ASN A O 1
ATOM 3176 N N . PHE A 1 377 ? -23.421 -2.769 13.519 1.00 73.75 377 PHE A N 1
ATOM 3177 C CA . PHE A 1 377 ? -22.093 -3.361 13.705 1.00 73.75 377 PHE A CA 1
ATOM 3178 C C . PHE A 1 377 ? -21.438 -3.054 15.075 1.00 73.75 377 PHE A C 1
ATOM 3180 O O . PHE A 1 377 ? -20.931 -3.984 15.707 1.00 73.75 377 PHE A O 1
ATOM 3187 N N . PRO A 1 378 ? -21.508 -1.821 15.623 1.00 83.50 378 PRO A N 1
ATOM 3188 C CA . PRO A 1 378 ? -20.928 -1.505 16.927 1.00 83.50 378 PRO A CA 1
ATOM 3189 C C . PRO A 1 378 ? -21.542 -2.272 18.107 1.00 83.50 378 PRO A C 1
ATOM 3191 O O . PRO A 1 378 ? -20.880 -2.406 19.136 1.00 83.50 378 PRO A O 1
ATOM 3194 N N . ILE A 1 379 ? -22.781 -2.769 17.993 1.00 92.44 379 ILE A N 1
ATOM 3195 C CA . ILE A 1 379 ? -23.465 -3.495 19.076 1.00 92.44 379 ILE A CA 1
ATOM 3196 C C . ILE A 1 379 ? -22.819 -4.870 19.274 1.00 92.44 379 ILE A C 1
ATOM 3198 O O . ILE A 1 379 ? -22.418 -5.199 20.388 1.00 92.44 379 ILE A O 1
ATOM 3202 N N . LEU A 1 380 ? -22.663 -5.636 18.189 1.00 92.38 380 LEU A N 1
ATOM 3203 C CA . LEU A 1 380 ? -22.074 -6.981 18.225 1.00 92.38 380 LEU A CA 1
ATOM 3204 C C . LEU A 1 380 ? -20.607 -6.946 18.661 1.00 92.38 380 LEU A C 1
ATOM 3206 O O . LEU A 1 380 ? -20.166 -7.780 19.454 1.00 92.38 380 LEU A O 1
ATOM 3210 N N . ASP A 1 381 ? -19.855 -5.954 18.184 1.00 91.12 381 ASP A N 1
ATOM 3211 C CA . ASP A 1 381 ? -18.467 -5.759 18.599 1.00 91.12 381 ASP A CA 1
ATOM 3212 C C . ASP A 1 381 ? -18.359 -5.404 20.087 1.00 91.12 381 ASP A C 1
ATOM 3214 O O . ASP A 1 381 ? -17.475 -5.920 20.771 1.00 91.12 381 ASP A O 1
ATOM 3218 N N . SER A 1 382 ? -19.273 -4.574 20.605 1.00 94.75 382 SER A N 1
ATOM 3219 C CA . SER A 1 382 ? -19.316 -4.227 22.031 1.00 94.75 382 SER A CA 1
ATOM 3220 C C . SER A 1 382 ? -19.672 -5.432 22.898 1.00 94.75 382 SER A C 1
ATOM 3222 O O . SER A 1 382 ? -19.009 -5.670 23.902 1.00 94.75 382 SER A O 1
ATOM 3224 N N . GLU A 1 383 ? -20.675 -6.219 22.503 1.00 96.06 383 GLU A N 1
ATOM 3225 C CA . GLU A 1 383 ? -21.057 -7.460 23.186 1.00 96.06 383 GLU A CA 1
ATOM 3226 C C . GLU A 1 383 ? -19.889 -8.453 23.230 1.00 96.06 383 GLU A C 1
ATOM 3228 O O . GLU A 1 383 ? -19.502 -8.903 24.309 1.00 96.06 383 GLU A O 1
ATOM 3233 N N . THR A 1 384 ? -19.261 -8.717 22.079 1.00 94.44 384 THR A N 1
ATOM 3234 C CA . THR A 1 384 ? -18.093 -9.607 21.974 1.00 94.44 384 THR A CA 1
ATOM 3235 C C . THR A 1 384 ? -16.950 -9.132 22.872 1.00 94.44 384 THR A C 1
ATOM 3237 O O . THR A 1 384 ? -16.324 -9.925 23.573 1.00 94.44 384 THR A O 1
ATOM 3240 N N . PHE A 1 385 ? -16.685 -7.823 22.882 1.00 95.19 385 PHE A N 1
ATOM 3241 C CA . PHE A 1 385 ? -15.633 -7.241 23.707 1.00 95.19 385 PHE A CA 1
ATOM 3242 C C . PHE A 1 385 ? -15.922 -7.382 25.205 1.00 95.19 385 PHE A C 1
ATOM 3244 O O . PHE A 1 385 ? -15.030 -7.752 25.967 1.00 95.19 385 PHE A O 1
ATOM 3251 N N . ILE A 1 386 ? -17.161 -7.122 25.635 1.00 97.38 386 ILE A N 1
ATOM 3252 C CA . ILE A 1 386 ? -17.565 -7.277 27.037 1.00 97.38 386 ILE A CA 1
ATOM 3253 C C . ILE A 1 386 ? -17.429 -8.736 27.478 1.00 97.38 386 ILE A C 1
ATOM 3255 O O . ILE A 1 386 ? -16.911 -8.991 28.564 1.00 97.38 386 ILE A O 1
ATOM 3259 N N . MET A 1 387 ? -17.843 -9.685 26.635 1.00 97.00 387 MET A N 1
ATOM 3260 C CA . MET A 1 387 ? -17.706 -11.116 26.915 1.00 97.00 387 MET A CA 1
ATOM 3261 C C . MET A 1 387 ? -16.242 -11.519 27.119 1.00 97.00 387 MET A C 1
ATOM 3263 O O . MET A 1 387 ? -15.924 -12.148 28.122 1.00 97.00 387 MET A O 1
ATOM 3267 N N . MET A 1 388 ? -15.335 -11.061 26.255 1.00 94.88 388 MET A N 1
ATOM 3268 C CA . MET A 1 388 ? -13.892 -11.304 26.396 1.00 94.88 388 MET A CA 1
ATOM 3269 C C . MET A 1 388 ? -13.310 -10.729 27.704 1.00 94.88 388 MET A C 1
ATOM 3271 O O . MET A 1 388 ? -12.374 -11.291 28.273 1.00 94.88 388 MET A O 1
ATOM 3275 N N . VAL A 1 389 ? -13.837 -9.606 28.204 1.00 96.19 389 VAL A N 1
ATOM 3276 C CA . VAL A 1 389 ? -13.432 -9.065 29.516 1.00 96.19 389 VAL A CA 1
ATOM 3277 C C . VAL A 1 389 ? -14.002 -9.916 30.653 1.00 96.19 389 VAL A C 1
ATOM 3279 O O . VAL A 1 389 ? -13.276 -10.238 31.589 1.00 96.19 389 VAL A O 1
ATOM 3282 N N . LEU A 1 390 ? -15.264 -10.342 30.557 1.00 97.44 390 LEU A N 1
ATOM 3283 C CA . LEU A 1 390 ? -15.911 -11.214 31.544 1.00 97.44 390 LEU A CA 1
ATOM 3284 C C . LEU A 1 390 ? -15.275 -12.607 31.636 1.00 97.44 390 LEU A C 1
ATOM 3286 O O . LEU A 1 390 ? -15.288 -13.195 32.711 1.00 97.44 390 LEU A O 1
ATOM 3290 N N . GLU A 1 391 ? -14.676 -13.123 30.563 1.00 96.38 391 GLU A N 1
ATOM 3291 C CA . GLU A 1 391 ? -13.877 -14.358 30.618 1.00 96.38 391 GLU A CA 1
ATOM 3292 C C . GLU A 1 391 ? -12.701 -14.240 31.600 1.00 96.38 391 GLU A C 1
ATOM 3294 O O . GLU A 1 391 ? -12.343 -15.212 32.264 1.00 96.38 391 GLU A O 1
ATOM 3299 N N . LYS A 1 392 ? -12.118 -13.042 31.725 1.00 96.06 392 LYS A N 1
ATOM 3300 C CA . LYS A 1 392 ? -11.027 -12.751 32.669 1.00 96.06 392 LYS A CA 1
ATOM 3301 C C . LYS A 1 392 ? -11.541 -12.288 34.030 1.00 96.06 392 LYS A C 1
ATOM 3303 O O . LYS A 1 392 ? -10.918 -12.565 35.051 1.00 96.06 392 LYS A O 1
ATOM 3308 N N . GLU A 1 393 ? -12.672 -11.590 34.046 1.00 97.50 393 GLU A N 1
ATOM 3309 C CA . GLU A 1 393 ? -13.276 -10.985 35.234 1.00 97.50 393 GLU A CA 1
ATOM 3310 C C . GLU A 1 393 ? -14.743 -11.420 35.412 1.00 97.50 393 GLU A C 1
ATOM 3312 O O . GLU A 1 393 ? -15.659 -10.592 35.353 1.00 97.50 393 GLU A O 1
ATOM 3317 N N . PRO A 1 394 ? -15.010 -12.710 35.685 1.00 97.75 394 PRO A N 1
ATOM 3318 C CA . PRO A 1 394 ? -16.369 -13.261 35.667 1.00 97.75 394 PRO A CA 1
ATOM 3319 C C . PRO A 1 394 ? -17.289 -12.692 36.752 1.00 97.75 394 PRO A C 1
ATOM 3321 O O . PRO A 1 394 ? -18.507 -12.826 36.653 1.00 97.75 394 PRO A O 1
ATOM 3324 N N . ASN A 1 395 ? -16.726 -12.040 37.773 1.00 97.75 395 ASN A N 1
ATOM 3325 C CA . ASN A 1 395 ? -17.463 -11.444 38.888 1.00 97.75 395 ASN A CA 1
ATOM 3326 C C . ASN A 1 395 ? -17.825 -9.967 38.662 1.00 97.75 395 ASN A C 1
ATOM 3328 O O . ASN A 1 395 ? -18.438 -9.347 39.536 1.00 97.75 395 ASN A O 1
ATOM 3332 N N . ASN A 1 396 ? -17.461 -9.376 37.518 1.00 97.75 396 ASN A N 1
ATOM 3333 C CA . ASN A 1 396 ? -17.760 -7.977 37.229 1.00 97.75 396 ASN A CA 1
ATOM 3334 C C . ASN A 1 396 ? -19.253 -7.794 36.895 1.00 97.75 396 ASN A C 1
ATOM 3336 O O . ASN A 1 396 ? -19.667 -7.779 35.735 1.00 97.75 396 ASN A O 1
ATOM 3340 N N . SER A 1 397 ? -20.080 -7.669 37.942 1.00 98.19 397 SER A N 1
ATOM 3341 C CA . SER A 1 397 ? -21.543 -7.582 37.824 1.00 98.19 397 SER A CA 1
ATOM 3342 C C . SER A 1 397 ? -21.996 -6.514 36.820 1.00 98.19 397 SER A C 1
ATOM 3344 O O . SER A 1 397 ? -22.868 -6.761 35.987 1.00 98.19 397 SER A O 1
ATOM 3346 N N . SER A 1 398 ? -21.353 -5.349 36.831 1.00 98.25 398 SER A N 1
ATOM 3347 C CA . SER A 1 398 ? -21.698 -4.193 36.002 1.00 98.25 398 SER A CA 1
ATOM 3348 C C . SER A 1 398 ? -21.566 -4.440 34.499 1.00 98.25 398 SER A C 1
ATOM 3350 O O . SER A 1 398 ? -22.281 -3.818 33.710 1.00 98.25 398 SER A O 1
ATOM 3352 N N . LEU A 1 399 ? -20.727 -5.391 34.087 1.00 98.31 399 LEU A N 1
ATOM 3353 C CA . LEU A 1 399 ? -20.628 -5.814 32.692 1.00 98.31 399 LEU A CA 1
ATOM 3354 C C . LEU A 1 399 ? -21.793 -6.719 32.263 1.00 98.31 399 LEU A C 1
ATOM 3356 O O . LEU A 1 399 ? -22.273 -6.581 31.140 1.00 98.31 399 LEU A O 1
ATOM 3360 N N . TYR A 1 400 ? -22.332 -7.559 33.153 1.00 98.56 400 TYR A N 1
ATOM 3361 C CA . TYR A 1 400 ? -23.580 -8.283 32.867 1.00 98.56 400 TYR A CA 1
ATOM 3362 C C . TYR A 1 400 ? -24.768 -7.329 32.731 1.00 98.56 400 TYR A C 1
ATOM 3364 O O . TYR A 1 400 ? -25.608 -7.515 31.854 1.00 98.56 400 TYR A O 1
ATOM 3372 N N . PHE A 1 401 ? -24.812 -6.261 33.537 1.00 98.44 401 PHE A N 1
ATOM 3373 C CA . PHE A 1 401 ? -25.802 -5.199 33.339 1.00 98.44 401 PHE A CA 1
ATOM 3374 C C . PHE A 1 401 ? -25.682 -4.579 31.942 1.00 98.44 401 PHE A C 1
ATOM 3376 O O . PHE A 1 401 ? -26.686 -4.447 31.246 1.00 98.44 401 PHE A O 1
ATOM 3383 N N . ALA A 1 402 ? -24.463 -4.244 31.505 1.00 98.25 402 ALA A N 1
ATOM 3384 C CA . ALA A 1 402 ? -24.225 -3.706 30.168 1.00 98.25 402 ALA A CA 1
ATOM 3385 C C . ALA A 1 402 ? -24.701 -4.658 29.054 1.00 98.25 402 ALA A C 1
ATOM 3387 O O . ALA A 1 402 ? -25.397 -4.218 28.140 1.00 98.25 402 ALA A O 1
ATOM 3388 N N . LEU A 1 403 ? -24.392 -5.956 29.154 1.00 98.50 403 LEU A N 1
ATOM 3389 C CA . LEU A 1 403 ? -24.856 -6.972 28.201 1.00 98.50 403 LEU A CA 1
ATOM 3390 C C . LEU A 1 403 ? -26.379 -7.106 28.171 1.00 98.50 403 LEU A C 1
ATOM 3392 O O . LEU A 1 403 ? -26.960 -7.198 27.089 1.00 98.50 403 LEU A O 1
ATOM 3396 N N . GLY A 1 404 ? -27.030 -7.075 29.335 1.00 98.19 404 GLY A N 1
ATOM 3397 C CA . GLY A 1 404 ? -28.487 -7.099 29.423 1.00 98.19 404 GLY A CA 1
ATOM 3398 C C . GLY A 1 404 ? -29.122 -5.878 28.754 1.00 98.19 404 GLY A C 1
ATOM 3399 O O . GLY A 1 404 ? -30.076 -6.020 27.996 1.00 98.19 404 GLY A O 1
ATOM 3400 N N . ILE A 1 405 ? -28.557 -4.680 28.950 1.00 98.25 405 ILE A N 1
ATOM 3401 C CA . ILE A 1 405 ? -29.022 -3.452 28.284 1.00 98.25 405 ILE A CA 1
ATOM 3402 C C . ILE A 1 405 ? -28.877 -3.544 26.761 1.00 98.25 405 ILE A C 1
ATOM 3404 O O . ILE A 1 405 ? -29.817 -3.191 26.049 1.00 98.25 405 ILE A O 1
ATOM 3408 N N . LEU A 1 406 ? -27.734 -4.025 26.259 1.00 97.38 406 LEU A N 1
ATOM 3409 C CA . LEU A 1 406 ? -27.513 -4.201 24.819 1.00 97.38 406 LEU A CA 1
ATOM 3410 C C . LEU A 1 406 ? -28.509 -5.199 24.216 1.00 97.38 406 LEU A C 1
ATOM 3412 O O . LEU A 1 406 ? -29.133 -4.901 23.198 1.00 97.38 406 LEU A O 1
ATOM 3416 N N . ASN A 1 407 ? -28.706 -6.350 24.858 1.00 97.94 407 ASN A N 1
ATOM 3417 C CA . ASN A 1 407 ? -29.621 -7.374 24.358 1.00 97.94 407 ASN A CA 1
ATOM 3418 C C . ASN A 1 407 ? -31.089 -6.937 24.435 1.00 97.94 407 ASN A C 1
ATOM 3420 O O . ASN A 1 407 ? -31.822 -7.130 23.473 1.00 97.94 407 ASN A O 1
ATOM 3424 N N . TYR A 1 408 ? -31.496 -6.267 25.516 1.00 97.81 408 TYR A N 1
ATOM 3425 C CA . TYR A 1 408 ? -32.875 -5.809 25.698 1.00 97.81 408 TYR A CA 1
ATOM 3426 C C . TYR A 1 408 ? -33.263 -4.696 24.720 1.00 97.81 408 TYR A C 1
ATOM 3428 O O . TYR A 1 408 ? -34.313 -4.767 24.092 1.00 97.81 408 TYR A O 1
ATOM 3436 N N . TYR A 1 409 ? -32.443 -3.643 24.620 1.00 96.62 409 TYR A N 1
ATOM 3437 C CA . TYR A 1 409 ? -32.813 -2.431 23.881 1.00 96.62 409 TYR A CA 1
ATOM 3438 C C . TYR A 1 409 ? -32.305 -2.400 22.443 1.00 96.62 409 TYR A C 1
ATOM 3440 O O . TYR A 1 409 ? -32.911 -1.723 21.621 1.00 96.62 409 TYR A O 1
ATOM 3448 N N . ALA A 1 410 ? -31.164 -3.030 22.155 1.00 94.69 410 ALA A N 1
ATOM 3449 C CA . ALA A 1 410 ? -30.510 -2.897 20.856 1.00 94.69 410 ALA A CA 1
ATOM 3450 C C . ALA A 1 410 ? -30.740 -4.115 19.953 1.00 94.69 410 ALA A C 1
ATOM 3452 O O . ALA A 1 410 ? -30.904 -3.951 18.749 1.00 94.69 410 ALA A O 1
ATOM 3453 N N . LYS A 1 411 ? -30.732 -5.327 20.526 1.00 95.56 411 LYS A N 1
ATOM 3454 C CA . LYS A 1 411 ? -30.940 -6.584 19.781 1.00 95.56 411 LYS A CA 1
ATOM 3455 C C . LYS A 1 411 ? -32.358 -7.142 19.897 1.00 95.56 411 LYS A C 1
ATOM 3457 O O . LYS A 1 411 ? -32.710 -7.995 19.093 1.00 95.56 411 LYS A O 1
ATOM 3462 N N . GLU A 1 412 ? -33.119 -6.701 20.899 1.00 96.06 412 GLU A N 1
ATOM 3463 C CA . GLU A 1 412 ? -34.433 -7.257 21.263 1.00 96.06 412 GLU A CA 1
ATOM 3464 C C . GLU A 1 412 ? -34.388 -8.775 21.555 1.00 96.06 412 GLU A C 1
ATOM 3466 O O . GLU A 1 412 ? -35.382 -9.487 21.447 1.00 96.06 412 GLU A O 1
ATOM 3471 N N . ASP A 1 413 ? -33.224 -9.281 21.981 1.00 97.44 413 ASP A N 1
ATOM 3472 C CA . ASP A 1 413 ? -33.038 -10.664 22.426 1.00 97.44 413 ASP A CA 1
ATOM 3473 C C . ASP A 1 413 ? -33.363 -10.754 23.919 1.00 97.44 413 ASP A C 1
ATOM 3475 O O . ASP A 1 413 ? -32.493 -10.684 24.795 1.00 97.44 413 ASP A O 1
ATOM 3479 N N . TYR A 1 414 ? -34.658 -10.829 24.222 1.00 97.56 414 TYR A N 1
ATOM 3480 C CA . TYR A 1 414 ? -35.143 -10.796 25.600 1.00 97.56 414 TYR A CA 1
ATOM 3481 C C . TYR A 1 414 ? -34.742 -12.031 26.415 1.00 97.56 414 TYR A C 1
ATOM 3483 O O . TYR A 1 414 ? -34.611 -11.931 27.636 1.00 97.56 414 TYR A O 1
ATOM 3491 N N . ILE A 1 415 ? -34.514 -13.175 25.762 1.00 97.62 415 ILE A N 1
ATOM 3492 C CA . ILE A 1 415 ? -34.067 -14.404 26.428 1.00 97.62 415 ILE A CA 1
ATOM 3493 C C . ILE A 1 415 ? -32.651 -14.188 26.954 1.00 97.62 415 ILE A C 1
ATOM 3495 O O . ILE A 1 415 ? -32.406 -14.300 28.155 1.00 97.62 415 ILE A O 1
ATOM 3499 N N . LEU A 1 416 ? -31.733 -13.774 26.080 1.00 97.56 416 LEU A N 1
ATOM 3500 C CA . LEU A 1 416 ? -30.352 -13.540 26.475 1.00 97.56 416 LEU A CA 1
ATOM 3501 C C . LEU A 1 416 ? -30.224 -12.336 27.427 1.00 97.56 416 LEU A C 1
ATOM 3503 O O . LEU A 1 416 ? -29.432 -12.358 28.373 1.00 97.56 416 LEU A O 1
ATOM 3507 N N . ALA A 1 417 ? -31.041 -11.294 27.232 1.00 98.25 417 ALA A N 1
ATOM 3508 C CA . ALA A 1 417 ? -31.108 -10.163 28.154 1.00 98.25 417 ALA A CA 1
ATOM 3509 C C . ALA A 1 417 ? -31.510 -10.596 29.570 1.00 98.25 417 ALA A C 1
ATOM 3511 O O . ALA A 1 417 ? -30.892 -10.146 30.539 1.00 98.25 417 ALA A O 1
ATOM 3512 N N . LYS A 1 418 ? -32.515 -11.476 29.695 1.00 98.12 418 LYS A N 1
ATOM 3513 C CA . LYS A 1 418 ? -32.960 -12.033 30.977 1.00 98.12 418 LYS A CA 1
ATOM 3514 C C . LYS A 1 418 ? -31.817 -12.752 31.689 1.00 98.12 418 LYS A C 1
ATOM 3516 O O . LYS A 1 418 ? -31.542 -12.424 32.843 1.00 98.12 418 LYS A O 1
ATOM 3521 N N . ASP A 1 419 ? -31.107 -13.638 30.996 1.00 98.19 419 ASP A N 1
ATOM 3522 C CA . ASP A 1 419 ? -29.995 -14.400 31.577 1.00 98.19 419 ASP A CA 1
ATOM 3523 C C . ASP A 1 419 ? -28.896 -13.480 32.135 1.00 98.19 419 ASP A C 1
ATOM 3525 O O . ASP A 1 419 ? -28.391 -13.674 33.247 1.00 98.19 419 ASP A O 1
ATOM 3529 N N . TYR A 1 420 ? -28.528 -12.432 31.392 1.00 98.50 420 TYR A N 1
ATOM 3530 C CA . TYR A 1 420 ? -27.533 -11.462 31.853 1.00 98.50 420 TYR A CA 1
ATOM 3531 C C . TYR A 1 420 ? -28.033 -10.597 33.013 1.00 98.50 420 TYR A C 1
ATOM 3533 O O . TYR A 1 420 ? -27.282 -10.323 33.954 1.00 98.50 420 TYR A O 1
ATOM 3541 N N . PHE A 1 421 ? -29.301 -10.194 32.996 1.00 98.44 421 PHE A N 1
ATOM 3542 C CA . PHE A 1 421 ? -29.906 -9.457 34.098 1.00 98.44 421 PHE A CA 1
ATOM 3543 C C . PHE A 1 421 ? -29.979 -10.280 35.386 1.00 98.44 421 PHE A C 1
ATOM 3545 O O . PHE A 1 421 ? -29.671 -9.751 36.456 1.00 98.44 421 PHE A O 1
ATOM 3552 N N . GLU A 1 422 ? -30.305 -11.568 35.308 1.00 98.12 422 GLU A N 1
ATOM 3553 C CA . GLU A 1 422 ? -30.285 -12.471 36.463 1.00 98.12 422 GLU A CA 1
ATOM 3554 C C . GLU A 1 422 ? -28.867 -12.627 37.029 1.00 98.12 422 GLU A C 1
ATOM 3556 O O . GLU A 1 422 ? -28.662 -12.468 38.236 1.00 98.12 422 GLU A O 1
ATOM 3561 N N . LYS A 1 423 ? -27.856 -12.809 36.165 1.00 98.19 423 LYS A N 1
ATOM 3562 C CA . LYS A 1 423 ? -26.440 -12.806 36.582 1.00 98.19 423 LYS A CA 1
ATOM 3563 C C . LYS A 1 423 ? -26.050 -11.506 37.291 1.00 98.19 423 LYS A C 1
ATOM 3565 O O . LYS A 1 423 ? -25.406 -11.549 38.340 1.00 98.19 423 LYS A O 1
ATOM 3570 N N . PHE A 1 424 ? -26.479 -10.350 36.780 1.00 98.19 424 PHE A N 1
ATOM 3571 C CA . PHE A 1 424 ? -26.261 -9.066 37.450 1.00 98.19 424 PHE A CA 1
ATOM 3572 C C . PHE A 1 424 ? -26.931 -9.007 38.830 1.00 98.19 424 PHE A C 1
ATOM 3574 O O . PHE A 1 424 ? -26.292 -8.577 39.789 1.00 98.19 424 PHE A O 1
ATOM 3581 N N . LEU A 1 425 ? -28.192 -9.431 38.963 1.00 97.75 425 LEU A N 1
ATOM 3582 C CA . LEU A 1 425 ? -28.915 -9.395 40.241 1.00 97.75 425 LEU A CA 1
ATOM 3583 C C . LEU A 1 425 ? -28.247 -10.260 41.316 1.00 97.75 425 LEU A C 1
ATOM 3585 O O . LEU A 1 425 ? -28.212 -9.848 42.482 1.00 97.75 425 LEU A O 1
ATOM 3589 N N . ASN A 1 426 ? -27.709 -11.408 40.903 1.00 97.56 426 ASN A N 1
ATOM 3590 C CA . ASN A 1 426 ? -27.025 -12.360 41.773 1.00 97.56 426 ASN A CA 1
ATOM 3591 C C . ASN A 1 426 ? -25.679 -11.821 42.278 1.00 97.56 426 ASN A C 1
ATOM 3593 O O . ASN A 1 426 ? -25.347 -12.008 43.445 1.00 97.56 426 ASN A O 1
ATOM 3597 N N . LEU A 1 427 ? -24.920 -11.126 41.426 1.00 97.06 427 LEU A N 1
ATOM 3598 C CA . LEU A 1 427 ? -23.568 -10.653 41.754 1.00 97.06 427 LEU A CA 1
ATOM 3599 C C . LEU A 1 427 ? -23.523 -9.220 42.315 1.00 97.06 427 LEU A C 1
ATOM 3601 O O . LEU A 1 427 ? -22.609 -8.868 43.058 1.00 97.06 427 LEU A O 1
ATOM 3605 N N . SER A 1 428 ? -24.471 -8.361 41.938 1.00 94.69 428 SER A N 1
ATOM 3606 C CA . SER A 1 428 ? -24.430 -6.928 42.254 1.00 94.69 428 SER A CA 1
ATOM 3607 C C . SER A 1 428 ? -24.788 -6.634 43.710 1.00 94.69 428 SER A C 1
ATOM 3609 O O . SER A 1 428 ? -25.626 -7.303 44.311 1.00 94.69 428 SER A O 1
ATOM 3611 N N . GLN A 1 429 ? -24.232 -5.554 44.258 1.00 92.50 429 GLN A N 1
ATOM 3612 C CA . GLN A 1 429 ? -24.641 -4.965 45.543 1.00 92.50 429 GLN A CA 1
ATOM 3613 C C . GLN A 1 429 ? -25.400 -3.633 45.365 1.00 92.50 429 GLN A C 1
ATOM 3615 O O . GLN A 1 429 ? -25.850 -3.024 46.332 1.00 92.50 429 GLN A O 1
ATOM 3620 N N . ASN A 1 430 ? -25.572 -3.157 44.125 1.00 90.62 430 ASN A N 1
ATOM 3621 C CA . ASN A 1 430 ? -26.169 -1.851 43.850 1.00 90.62 430 ASN A CA 1
ATOM 3622 C C . ASN A 1 430 ? -27.707 -1.921 43.819 1.00 90.62 430 ASN A C 1
ATOM 3624 O O . ASN A 1 430 ? -28.314 -2.218 42.787 1.00 90.62 430 ASN A O 1
ATOM 3628 N N . ASN A 1 431 ? -28.348 -1.605 44.948 1.00 91.31 431 ASN A N 1
ATOM 3629 C CA . ASN A 1 431 ? -29.805 -1.696 45.111 1.00 91.31 431 ASN A CA 1
ATOM 3630 C C . ASN A 1 431 ? -30.608 -0.859 44.103 1.00 91.31 431 ASN A C 1
ATOM 3632 O O . ASN A 1 431 ? -31.649 -1.317 43.634 1.00 91.31 431 ASN A O 1
ATOM 3636 N N . LYS A 1 432 ? -30.120 0.330 43.720 1.00 93.19 432 LYS A N 1
ATOM 3637 C CA . LYS A 1 432 ? -30.802 1.204 42.750 1.00 93.19 432 LYS A CA 1
ATOM 3638 C C . LYS A 1 432 ? -30.965 0.502 41.401 1.00 93.19 432 LYS A C 1
ATOM 3640 O O . LYS A 1 432 ? -32.068 0.430 40.861 1.00 93.19 432 LYS A O 1
ATOM 3645 N N . PHE A 1 433 ? -29.878 -0.061 40.879 1.00 93.56 433 PHE A N 1
ATOM 3646 C CA . PHE A 1 433 ? -29.900 -0.744 39.587 1.00 93.56 433 PHE A CA 1
ATOM 3647 C C . PHE A 1 433 ? -30.565 -2.118 39.652 1.00 93.56 433 PHE A C 1
ATOM 3649 O O . PHE A 1 433 ? -31.170 -2.528 38.665 1.00 93.56 433 PHE A O 1
ATOM 3656 N N . LYS A 1 434 ? -30.569 -2.791 40.813 1.00 93.81 434 LYS A N 1
ATOM 3657 C CA . LYS A 1 434 ? -31.395 -3.995 41.006 1.00 93.81 434 LYS A CA 1
ATOM 3658 C C . LYS A 1 434 ? -32.878 -3.707 40.775 1.00 93.81 434 LYS A C 1
ATOM 3660 O O . LYS A 1 434 ? -33.548 -4.499 40.122 1.00 93.81 434 LYS A O 1
ATOM 3665 N N . THR A 1 435 ? -33.392 -2.579 41.263 1.00 95.00 435 THR A N 1
ATOM 3666 C CA . THR A 1 435 ? -34.792 -2.186 41.031 1.00 95.00 435 THR A CA 1
ATOM 3667 C C . THR A 1 435 ? -35.071 -1.928 39.552 1.00 95.00 435 THR A C 1
ATOM 3669 O O . THR A 1 435 ? -36.058 -2.437 39.027 1.00 95.00 435 THR A O 1
ATOM 3672 N N . ILE A 1 436 ? -34.179 -1.211 38.856 1.00 95.06 436 ILE A N 1
ATOM 3673 C CA . ILE A 1 436 ? -34.304 -0.972 37.407 1.00 95.06 436 ILE A CA 1
ATOM 3674 C C . ILE A 1 436 ? -34.344 -2.304 36.648 1.00 95.06 436 ILE A C 1
ATOM 3676 O O . ILE A 1 436 ? -35.234 -2.518 35.830 1.00 95.06 436 ILE A O 1
ATOM 3680 N N . VAL A 1 437 ? -33.427 -3.222 36.956 1.00 95.56 437 VAL A N 1
ATOM 3681 C CA . VAL A 1 437 ? -33.348 -4.528 36.293 1.00 95.56 437 VAL A CA 1
ATOM 3682 C C . VAL A 1 437 ? -34.575 -5.394 36.577 1.00 95.56 437 VAL A C 1
ATOM 3684 O O . VAL A 1 437 ? -35.103 -6.000 35.652 1.00 95.56 437 VAL A O 1
ATOM 3687 N N . ARG A 1 438 ? -35.099 -5.409 37.809 1.00 96.75 438 ARG A N 1
ATOM 3688 C CA . ARG A 1 438 ? -36.354 -6.119 38.130 1.00 96.75 438 ARG A CA 1
ATOM 3689 C C . ARG A 1 438 ? -37.545 -5.585 37.333 1.00 96.75 438 ARG A C 1
ATOM 3691 O O . ARG A 1 438 ? -38.375 -6.373 36.891 1.00 96.75 438 ARG A O 1
ATOM 3698 N N . ASN A 1 439 ? -37.610 -4.272 37.118 1.00 95.88 439 ASN A N 1
ATOM 3699 C CA . ASN A 1 439 ? -38.649 -3.666 36.284 1.00 95.88 439 ASN A CA 1
ATOM 3700 C C . ASN A 1 439 ? -38.496 -4.049 34.804 1.00 95.88 439 ASN A C 1
ATOM 3702 O O . ASN A 1 439 ? -39.493 -4.272 34.129 1.00 95.88 439 ASN A O 1
ATOM 3706 N N . LEU A 1 440 ? -37.266 -4.154 34.293 1.00 95.94 440 LEU A N 1
ATOM 3707 C CA . LEU A 1 440 ? -37.028 -4.635 32.927 1.00 95.94 440 LEU A CA 1
ATOM 3708 C C . LEU A 1 440 ? -37.402 -6.115 32.783 1.00 95.94 440 LEU A C 1
ATOM 3710 O O . LEU A 1 440 ? -38.108 -6.474 31.848 1.00 95.94 440 LEU A O 1
ATOM 3714 N N . LEU A 1 441 ? -37.009 -6.960 33.740 1.00 95.38 441 LEU A N 1
ATOM 3715 C CA . LEU A 1 441 ? -37.361 -8.383 33.762 1.00 95.38 441 LEU A CA 1
ATOM 3716 C C . LEU A 1 441 ? -38.877 -8.615 33.804 1.00 95.38 441 LEU A C 1
ATOM 3718 O O . LEU A 1 441 ? -39.373 -9.495 33.106 1.00 95.38 441 LEU A O 1
ATOM 3722 N N . SER A 1 442 ? -39.625 -7.816 34.574 1.00 95.94 442 SER A N 1
ATOM 3723 C CA . SER A 1 442 ? -41.087 -7.938 34.624 1.00 95.94 442 SER A CA 1
ATOM 3724 C C . SER A 1 442 ? -41.768 -7.540 33.310 1.00 95.94 442 SER A C 1
ATOM 3726 O O . SER A 1 442 ? -42.845 -8.052 33.003 1.00 95.94 442 SER A O 1
ATOM 3728 N N . ASN A 1 443 ? -41.141 -6.673 32.509 1.00 94.19 443 ASN A N 1
ATOM 3729 C CA . ASN A 1 443 ? -41.603 -6.382 31.154 1.00 94.19 443 ASN A CA 1
ATOM 3730 C C . ASN A 1 443 ? -41.314 -7.546 30.203 1.00 94.19 443 ASN A C 1
ATOM 3732 O O . ASN A 1 443 ? -42.197 -7.890 29.428 1.00 94.19 443 ASN A O 1
ATOM 3736 N N . ILE A 1 444 ? -40.144 -8.193 30.308 1.00 93.25 444 ILE A N 1
ATOM 3737 C CA . ILE A 1 444 ? -39.823 -9.387 29.503 1.00 93.25 444 ILE A CA 1
ATOM 3738 C C . ILE A 1 444 ? -40.860 -10.486 29.734 1.00 93.25 444 ILE A C 1
ATOM 3740 O O . ILE A 1 444 ? -41.330 -11.073 28.778 1.00 93.25 444 ILE A O 1
ATOM 3744 N N . THR A 1 445 ? -41.267 -10.741 30.982 1.00 88.81 445 THR A N 1
ATOM 3745 C CA . THR A 1 445 ? -42.249 -11.802 31.286 1.00 88.81 445 THR A CA 1
ATOM 3746 C C . THR A 1 445 ? -43.660 -11.543 30.755 1.00 88.81 445 THR A C 1
ATOM 3748 O O . THR A 1 445 ? -44.501 -12.434 30.825 1.00 88.81 445 THR A O 1
ATOM 3751 N N . LYS A 1 446 ? -43.952 -10.315 30.313 1.00 90.56 446 LYS A N 1
ATOM 3752 C CA . LYS A 1 446 ? -45.252 -9.943 29.737 1.00 90.56 446 LYS A CA 1
ATOM 3753 C C . LYS A 1 446 ? -45.280 -10.056 28.213 1.00 90.56 446 LYS A C 1
ATOM 3755 O O . LYS A 1 446 ? -46.375 -10.029 27.656 1.00 90.56 446 LYS A O 1
ATOM 3760 N N . ILE A 1 447 ? -44.107 -10.085 27.583 1.00 81.69 447 ILE A N 1
ATOM 3761 C CA . ILE A 1 447 ? -43.911 -10.308 26.147 1.00 81.69 447 ILE A CA 1
ATOM 3762 C C . ILE A 1 447 ? -43.918 -11.817 25.925 1.00 81.69 447 ILE A C 1
ATOM 3764 O O . ILE A 1 447 ? -44.590 -12.247 24.963 1.00 81.69 447 ILE A O 1
#